Protein AF-A0A1I5H023-F1 (afdb_monomer_lite)

Secondary structure (DSSP, 8-state):
-HHHHHHHHHHTTT-S-EEEEEESB-TTT--B--HHHHHHHHHH-TTEEEEEE-TTTTTTSSGGG--HHHHT-SS--TTEEEEEESSSTT-SS-EEEEES-HHHHHHHHHH-HHHHHSPPPPHHHHHHHHHHHHHHTSTHHHHHHHHHHHHHHHHHHHHHHHT---S--SSSSEEEEEEESHHHHHHHHHHHHHTT---EEE-TTTS-GGGEEEEEE--TTS-HHHHHHHHHHHHHHHHHHHHHHT--HHHHHHHHTS----SSPPPPPP--SEEEEEES-GGGS-HHHHHHH--STTTSHHHHHHHHHHHTTS-TTSTT--EEEEEEEEETTS-EEEEEEEEEEEEETTTTS-HHHHHHHHHHHTT-TTTTEEEEEEEB-TT--S--EEE-TT-TTHHHHHHHHHHHHHHHHHHHT-SEEE---PPTT-TTHHHHHHTTPPP-PPPP---------SSHHHHHHHS-HHHHHHIIIIIGGGGGG------SS--HHHHHHHHHHHHHHHHH--SS--PPPP-

Structure (mmCIF, N/CA/C/O backbone):
data_AF-A0A1I5H023-F1
#
_entry.id   AF-A0A1I5H023-F1
#
loop_
_atom_site.group_PDB
_atom_site.id
_atom_site.type_symbol
_atom_site.label_atom_id
_atom_site.label_alt_id
_atom_site.label_comp_id
_atom_site.label_asym_id
_atom_site.label_entity_id
_atom_site.label_seq_id
_atom_site.pdbx_PDB_ins_code
_atom_site.Cartn_x
_atom_site.Cartn_y
_atom_site.Cartn_z
_atom_site.occupancy
_atom_site.B_iso_or_equiv
_atom_site.auth_seq_id
_atom_site.auth_comp_id
_atom_site.auth_asym_id
_atom_site.auth_atom_id
_atom_site.pdbx_PDB_model_num
ATOM 1 N N . MET A 1 1 ? -6.533 -5.841 -18.505 1.00 89.12 1 MET A N 1
ATOM 2 C CA . MET A 1 1 ? -6.678 -5.715 -19.976 1.00 89.12 1 MET A CA 1
ATOM 3 C C . MET A 1 1 ? -8.136 -5.592 -20.373 1.00 89.12 1 MET A C 1
ATOM 5 O O . MET A 1 1 ? -8.451 -4.660 -21.092 1.00 89.12 1 MET A O 1
ATOM 9 N N . ASP A 1 2 ? -9.021 -6.445 -19.861 1.00 91.00 2 ASP A N 1
ATOM 10 C CA . ASP A 1 2 ? -10.464 -6.368 -20.155 1.00 91.00 2 ASP A CA 1
ATOM 11 C C . ASP A 1 2 ? -11.072 -5.023 -19.736 1.00 91.00 2 ASP A C 1
ATOM 13 O O . ASP A 1 2 ? -11.805 -4.395 -20.494 1.00 91.00 2 ASP A O 1
ATOM 17 N N . GLU A 1 3 ? -10.673 -4.518 -18.567 1.00 92.81 3 GLU A N 1
ATOM 18 C CA . GLU A 1 3 ? -11.064 -3.187 -18.100 1.00 92.81 3 GLU A CA 1
ATOM 19 C C . GLU A 1 3 ? -10.596 -2.067 -19.050 1.00 92.81 3 GLU A C 1
ATOM 21 O O . GLU A 1 3 ? -11.386 -1.205 -19.431 1.00 92.81 3 GLU A O 1
ATOM 26 N N . LEU A 1 4 ? -9.340 -2.125 -19.518 1.00 93.50 4 LEU A N 1
ATOM 27 C CA . LEU A 1 4 ? -8.822 -1.197 -20.532 1.00 93.50 4 LEU A CA 1
ATOM 28 C C . LEU A 1 4 ? -9.671 -1.254 -21.808 1.00 93.50 4 LEU A C 1
ATOM 30 O O . LEU A 1 4 ? -10.018 -0.215 -22.361 1.00 93.50 4 LEU A O 1
ATOM 34 N N . GLU A 1 5 ? -10.037 -2.448 -22.270 1.00 94.44 5 GLU A N 1
ATOM 35 C CA . GLU A 1 5 ? -10.883 -2.590 -23.451 1.00 94.44 5 GLU A CA 1
ATOM 36 C C . GLU A 1 5 ? -12.282 -1.978 -23.252 1.00 94.44 5 GLU A C 1
ATOM 38 O O . GLU A 1 5 ? -12.799 -1.323 -24.160 1.00 94.44 5 GLU A O 1
ATOM 43 N N . ASN A 1 6 ? -12.883 -2.123 -22.070 1.00 93.38 6 ASN A N 1
ATOM 44 C CA . ASN A 1 6 ? -14.173 -1.502 -21.753 1.00 93.38 6 ASN A CA 1
ATOM 45 C C . ASN A 1 6 ? -14.100 0.033 -21.784 1.00 93.38 6 ASN A C 1
ATOM 47 O O . ASN A 1 6 ? -14.981 0.686 -22.358 1.00 93.38 6 ASN A O 1
ATOM 51 N N . TYR A 1 7 ? -13.017 0.617 -21.261 1.00 92.75 7 TYR A N 1
ATOM 52 C CA . TYR A 1 7 ? -12.767 2.050 -21.415 1.00 92.75 7 TYR A CA 1
ATOM 53 C C . TYR A 1 7 ? -12.608 2.434 -22.887 1.00 92.75 7 TYR A C 1
ATOM 55 O O . TYR A 1 7 ? -13.218 3.404 -23.336 1.00 92.75 7 TYR A O 1
ATOM 63 N N . LEU A 1 8 ? -11.864 1.655 -23.676 1.00 94.06 8 LEU A N 1
ATOM 64 C CA . LEU A 1 8 ? -11.684 1.932 -25.102 1.00 94.06 8 LEU A CA 1
ATOM 65 C C . LEU A 1 8 ? -13.008 1.906 -25.869 1.00 94.06 8 LEU A C 1
ATOM 67 O O . LEU A 1 8 ? -13.245 2.820 -26.652 1.00 94.06 8 LEU A O 1
ATOM 71 N N . LYS A 1 9 ? -13.908 0.951 -25.612 1.00 92.31 9 LYS A N 1
ATOM 72 C CA . LYS A 1 9 ? -15.249 0.922 -26.233 1.00 92.31 9 LYS A CA 1
ATOM 73 C C . LYS A 1 9 ? -16.030 2.215 -25.981 1.00 92.31 9 LYS A C 1
ATOM 75 O O . LYS A 1 9 ? -16.653 2.746 -26.898 1.00 92.31 9 LYS A O 1
ATOM 80 N N . THR A 1 10 ? -15.942 2.750 -24.766 1.00 90.50 10 THR A N 1
ATOM 81 C CA . THR A 1 10 ? -16.633 3.987 -24.369 1.00 90.50 10 THR A CA 1
ATOM 82 C C . THR A 1 10 ? -15.983 5.236 -24.973 1.00 90.50 10 THR A C 1
ATOM 84 O O . THR A 1 10 ? -16.669 6.145 -25.443 1.00 90.50 10 THR A O 1
ATOM 87 N N . LEU A 1 11 ? -14.650 5.292 -24.974 1.00 92.56 11 LEU A N 1
ATOM 88 C CA . LEU A 1 11 ? -13.882 6.474 -25.367 1.00 92.56 11 LEU A CA 1
ATOM 89 C C . LEU A 1 11 ? -13.675 6.580 -26.882 1.00 92.56 11 LEU A C 1
ATOM 91 O O . LEU A 1 11 ? -13.587 7.690 -27.408 1.00 92.56 11 LEU A O 1
ATOM 95 N N . ASN A 1 12 ? -13.634 5.452 -27.597 1.00 84.50 12 ASN A N 1
ATOM 96 C CA . ASN A 1 12 ? -13.301 5.400 -29.022 1.00 84.50 12 ASN A CA 1
ATOM 97 C C . ASN A 1 12 ? -14.291 6.178 -29.903 1.00 84.50 12 ASN A C 1
ATOM 99 O O . ASN A 1 12 ? -13.898 6.658 -30.958 1.00 84.50 12 ASN A O 1
ATOM 103 N N . ASN A 1 13 ? -15.539 6.366 -29.466 1.00 85.25 13 ASN A N 1
ATOM 104 C CA . ASN A 1 13 ? -16.523 7.174 -30.197 1.00 85.25 13 ASN A CA 1
ATOM 105 C C . ASN A 1 13 ? -16.530 8.654 -29.779 1.00 85.25 13 ASN A C 1
ATOM 107 O O . ASN A 1 13 ? -17.117 9.475 -30.476 1.00 85.25 13 ASN A O 1
ATOM 111 N N . ARG A 1 14 ? -15.874 9.006 -28.665 1.00 92.44 14 ARG A N 1
ATOM 112 C CA . ARG A 1 14 ? -15.902 10.355 -28.074 1.00 92.44 14 ARG A CA 1
ATOM 113 C C . ARG A 1 14 ? -14.650 11.176 -28.362 1.00 92.44 14 ARG A C 1
ATOM 115 O O . ARG A 1 14 ? -14.740 12.390 -28.480 1.00 92.44 14 ARG A O 1
ATOM 122 N N . TYR A 1 15 ? -13.496 10.524 -28.482 1.00 94.69 15 TYR A N 1
ATOM 123 C CA . TYR A 1 15 ? -12.205 11.196 -28.622 1.00 94.69 15 TYR A CA 1
ATOM 124 C C . TYR A 1 15 ? -11.472 10.735 -29.877 1.00 94.69 15 TYR A C 1
ATOM 126 O O . TYR A 1 15 ? -11.580 9.575 -30.271 1.00 94.69 15 TYR A O 1
ATOM 134 N N . GLU A 1 16 ? -10.713 11.637 -30.501 1.00 92.44 16 GLU A N 1
ATOM 135 C CA . GLU A 1 16 ? -9.898 11.337 -31.688 1.00 92.44 16 GLU A CA 1
ATOM 136 C C . GLU A 1 16 ? -8.642 10.524 -31.353 1.00 92.44 16 GLU A C 1
ATOM 138 O O . GLU A 1 16 ? -8.203 9.697 -32.153 1.00 92.44 16 GLU A O 1
ATOM 143 N N . LYS A 1 17 ? -8.074 10.746 -30.161 1.00 94.44 17 LYS A N 1
ATOM 144 C CA . LYS A 1 17 ? -6.904 10.035 -29.639 1.00 94.44 17 LYS A CA 1
ATOM 145 C C . LYS A 1 17 ? -7.148 9.640 -28.191 1.00 94.44 17 LYS A C 1
ATOM 147 O O . LYS A 1 17 ? -7.471 10.489 -27.366 1.00 94.44 17 LYS A O 1
ATOM 152 N N . VAL A 1 18 ? -6.949 8.365 -27.890 1.00 96.44 18 VAL A N 1
ATOM 153 C CA . VAL A 1 18 ? -6.987 7.815 -26.535 1.00 96.44 18 VAL A CA 1
ATOM 154 C C . VAL A 1 18 ? -5.584 7.334 -26.201 1.00 96.44 18 VAL A C 1
ATOM 156 O O . VAL A 1 18 ? -5.065 6.454 -26.884 1.00 96.44 18 VAL A O 1
ATOM 159 N N . TRP A 1 19 ? -4.960 7.929 -25.186 1.00 96.75 19 TRP A N 1
ATOM 160 C CA . TRP A 1 19 ? -3.620 7.554 -24.741 1.00 96.75 19 TRP A CA 1
ATOM 161 C C . TRP A 1 19 ? -3.695 6.543 -23.603 1.00 96.75 19 TRP A C 1
ATOM 163 O O . TRP A 1 19 ? -4.329 6.801 -22.584 1.00 96.75 19 TRP A O 1
ATOM 173 N N . TYR A 1 20 ? -3.009 5.418 -23.771 1.00 97.44 20 TYR A N 1
ATOM 174 C CA . TYR A 1 20 ? -2.728 4.473 -22.699 1.00 97.44 20 TYR A CA 1
ATOM 175 C C . TYR A 1 20 ? -1.260 4.601 -22.291 1.00 97.44 20 TYR A C 1
ATOM 177 O O . TYR A 1 20 ? -0.377 4.520 -23.145 1.00 97.44 20 TYR A O 1
ATOM 185 N N . MET A 1 21 ? -1.009 4.835 -21.004 1.00 97.56 21 MET A N 1
ATOM 186 C CA . MET A 1 21 ? 0.331 5.009 -20.440 1.00 97.56 21 MET A CA 1
ATOM 187 C C . MET A 1 21 ? 0.664 3.805 -19.563 1.00 97.56 21 MET A C 1
ATOM 189 O O . MET A 1 21 ? -0.147 3.432 -18.714 1.00 97.56 21 MET A O 1
ATOM 193 N N . ALA A 1 22 ? 1.832 3.201 -19.765 1.00 96.88 22 ALA A N 1
ATOM 194 C CA . ALA A 1 22 ? 2.272 2.057 -18.975 1.00 96.88 22 ALA A CA 1
ATOM 195 C C . ALA A 1 22 ? 3.799 1.953 -18.890 1.00 96.88 22 ALA A C 1
ATOM 197 O O . ALA A 1 22 ? 4.512 2.505 -19.727 1.00 96.88 22 ALA A O 1
ATOM 198 N N . ASP A 1 23 ? 4.286 1.181 -17.922 1.00 96.75 23 ASP A N 1
ATOM 199 C CA . ASP A 1 23 ? 5.681 0.747 -17.878 1.00 96.75 23 ASP A CA 1
ATOM 200 C C . ASP A 1 23 ? 5.835 -0.534 -18.703 1.00 96.75 23 ASP A C 1
ATOM 202 O O . ASP A 1 23 ? 4.963 -1.403 -18.690 1.00 96.75 23 ASP A O 1
ATOM 206 N N . GLY A 1 24 ? 6.955 -0.684 -19.406 1.00 95.50 24 GLY A N 1
ATOM 207 C CA . GLY A 1 24 ? 7.309 -1.929 -20.079 1.00 95.50 24 GLY A CA 1
ATOM 208 C C . GLY A 1 24 ? 7.691 -3.021 -19.086 1.00 95.50 24 GLY A C 1
ATOM 209 O O . GLY A 1 24 ? 7.222 -4.153 -19.203 1.00 95.50 24 GLY A O 1
ATOM 210 N N . ILE A 1 25 ? 8.486 -2.650 -18.081 1.00 95.44 25 ILE A N 1
ATOM 211 C CA . ILE A 1 25 ? 8.828 -3.477 -16.923 1.00 95.44 25 ILE A CA 1
ATOM 212 C C . ILE A 1 25 ? 8.486 -2.677 -15.670 1.00 95.44 25 ILE A C 1
ATOM 214 O O . ILE A 1 25 ? 9.121 -1.656 -15.386 1.00 95.44 25 ILE A O 1
ATOM 218 N N . TYR A 1 26 ? 7.515 -3.159 -14.901 1.00 94.38 26 TYR A N 1
ATOM 219 C CA . TYR A 1 26 ? 7.090 -2.506 -13.673 1.00 94.38 26 TYR A CA 1
ATOM 220 C C . TYR A 1 26 ? 8.170 -2.665 -12.606 1.00 94.38 26 TYR A C 1
ATOM 222 O O . TYR A 1 26 ? 8.536 -3.765 -12.184 1.00 94.38 26 TYR A O 1
ATOM 230 N N . SER A 1 27 ? 8.711 -1.528 -12.173 1.00 91.62 27 SER A N 1
ATOM 231 C CA . SER A 1 27 ? 9.958 -1.492 -11.408 1.00 91.62 27 SER A CA 1
ATOM 232 C C . SER A 1 27 ? 9.898 -2.216 -10.065 1.00 91.62 27 SER A C 1
ATOM 234 O O . SER A 1 27 ? 10.949 -2.645 -9.592 1.00 91.62 27 SER A O 1
ATOM 236 N N . MET A 1 28 ? 8.721 -2.328 -9.440 1.00 92.50 28 MET A N 1
ATOM 237 C CA . MET A 1 28 ? 8.569 -2.920 -8.110 1.00 92.50 28 MET A CA 1
ATOM 238 C C . MET A 1 28 ? 8.566 -4.444 -8.166 1.00 92.50 28 MET A C 1
ATOM 240 O O . MET A 1 28 ? 9.461 -5.052 -7.588 1.00 92.50 28 MET A O 1
ATOM 244 N N . TYR A 1 29 ? 7.607 -5.059 -8.863 1.00 92.19 29 TYR A N 1
ATOM 245 C CA . TYR A 1 29 ? 7.456 -6.518 -8.868 1.00 92.19 29 TYR A CA 1
ATOM 246 C C . TYR A 1 29 ? 8.234 -7.222 -9.980 1.00 92.19 29 TYR A C 1
ATOM 248 O O . TYR A 1 29 ? 8.377 -8.442 -9.913 1.00 92.19 29 TYR A O 1
ATOM 256 N N . GLY A 1 30 ? 8.764 -6.483 -10.960 1.00 92.12 30 GLY A N 1
ATOM 257 C CA . GLY A 1 30 ? 9.476 -7.075 -12.094 1.00 92.12 30 GLY A CA 1
ATOM 258 C C . GLY A 1 30 ? 8.547 -7.843 -13.037 1.00 92.12 30 GLY A C 1
ATOM 259 O O . GLY A 1 30 ? 8.969 -8.796 -13.690 1.00 92.12 30 GLY A O 1
ATOM 260 N N . ASP A 1 31 ? 7.263 -7.495 -13.067 1.00 92.75 31 ASP A N 1
ATOM 261 C CA . ASP A 1 31 ? 6.308 -7.967 -14.059 1.00 92.75 31 ASP A CA 1
ATOM 262 C C . ASP A 1 31 ? 6.340 -7.090 -15.316 1.00 92.75 31 ASP A C 1
ATOM 264 O O . ASP A 1 31 ? 6.754 -5.927 -15.300 1.00 92.75 31 ASP A O 1
ATOM 268 N N . CYS A 1 32 ? 5.948 -7.685 -16.438 1.00 94.62 32 CYS A N 1
ATOM 269 C CA . CYS A 1 32 ? 6.069 -7.075 -17.755 1.00 94.62 32 CYS A CA 1
ATOM 270 C C . CYS A 1 32 ? 4.707 -6.643 -18.298 1.00 94.62 32 CYS A C 1
ATOM 272 O O . CYS A 1 32 ? 3.693 -7.313 -18.078 1.00 94.62 32 CYS A O 1
ATOM 274 N N . LEU A 1 33 ? 4.703 -5.592 -19.117 1.00 95.19 33 LEU A N 1
ATOM 275 C CA . LEU A 1 33 ? 3.549 -5.235 -19.935 1.00 95.19 33 LEU A CA 1
ATOM 276 C C . LEU A 1 33 ? 3.143 -6.426 -20.829 1.00 95.19 33 LEU A C 1
ATOM 278 O O . LEU A 1 33 ? 4.007 -6.995 -21.504 1.00 95.19 33 LEU A O 1
ATOM 282 N N . PRO A 1 34 ? 1.849 -6.795 -20.918 1.00 95.19 34 PRO A N 1
ATOM 283 C CA . PRO A 1 34 ? 1.380 -7.835 -21.832 1.00 95.19 34 PRO A CA 1
ATOM 284 C C . PRO A 1 34 ? 1.356 -7.314 -23.278 1.00 95.19 34 PRO A C 1
ATOM 286 O O . PRO A 1 34 ? 0.301 -7.015 -23.841 1.00 95.19 34 PRO A O 1
ATOM 289 N N . VAL A 1 35 ? 2.542 -7.197 -23.876 1.00 95.94 35 VAL A N 1
ATOM 290 C CA . VAL A 1 35 ? 2.788 -6.549 -25.170 1.00 95.94 35 VAL A CA 1
ATOM 291 C C . VAL A 1 35 ? 1.897 -7.089 -26.292 1.00 95.94 35 VAL A C 1
ATOM 293 O O . VAL A 1 35 ? 1.320 -6.301 -27.038 1.00 95.94 35 VAL A O 1
ATOM 296 N N . GLU A 1 36 ? 1.713 -8.406 -26.391 1.00 96.25 36 GLU A N 1
ATOM 297 C CA . GLU A 1 36 ? 0.887 -8.994 -27.456 1.00 96.25 36 GLU A CA 1
ATOM 298 C C . GLU A 1 36 ? -0.584 -8.557 -27.367 1.00 96.25 36 GLU A C 1
ATOM 300 O O . GLU A 1 36 ? -1.200 -8.231 -28.382 1.00 96.25 36 GLU A O 1
ATOM 305 N N . LYS A 1 37 ? -1.127 -8.419 -26.150 1.00 96.94 37 LYS A N 1
ATOM 306 C CA . LYS A 1 37 ? -2.483 -7.883 -25.947 1.00 96.94 37 LYS A CA 1
ATOM 307 C C . LYS A 1 37 ? -2.564 -6.403 -26.325 1.00 96.94 37 LYS A C 1
ATOM 309 O O . LYS A 1 37 ? -3.572 -5.953 -26.862 1.00 96.94 37 LYS A O 1
ATOM 314 N N . ILE A 1 38 ? -1.501 -5.637 -26.076 1.00 97.12 38 ILE A N 1
ATOM 315 C CA . ILE A 1 38 ? -1.426 -4.230 -26.491 1.00 97.12 38 ILE A CA 1
ATOM 316 C C . ILE A 1 38 ? -1.400 -4.113 -28.015 1.00 97.12 38 ILE A C 1
ATOM 318 O O . ILE A 1 38 ? -2.143 -3.304 -28.567 1.00 97.12 38 ILE A O 1
ATOM 322 N N . LYS A 1 39 ? -0.617 -4.945 -28.711 1.00 97.00 39 LYS A N 1
ATOM 323 C CA . LYS A 1 39 ? -0.612 -4.992 -30.182 1.00 97.00 39 LYS A CA 1
ATOM 324 C C . LYS A 1 39 ? -1.999 -5.295 -30.742 1.00 97.00 39 LYS A C 1
ATOM 326 O O . LYS A 1 39 ? -2.449 -4.605 -31.656 1.00 97.00 39 LYS A O 1
ATOM 331 N N . GLU A 1 40 ? -2.690 -6.278 -30.170 1.00 97.00 40 GLU A N 1
ATOM 332 C CA . GLU A 1 40 ? -4.056 -6.634 -30.555 1.00 97.00 40 GLU A CA 1
ATOM 333 C C . GLU A 1 40 ? -5.018 -5.446 -30.386 1.00 97.00 40 GLU A C 1
ATOM 335 O O . GLU A 1 40 ? -5.758 -5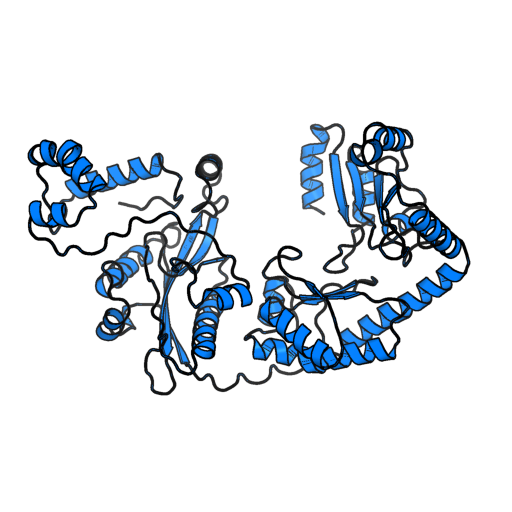.100 -31.312 1.00 97.00 40 GLU A O 1
ATOM 340 N N . LEU A 1 41 ? -4.966 -4.756 -29.242 1.00 96.75 41 LEU A N 1
ATOM 341 C CA . LEU A 1 41 ? -5.782 -3.568 -28.994 1.00 96.75 41 LEU A CA 1
ATOM 342 C C . LEU A 1 41 ? -5.434 -2.416 -29.942 1.00 96.75 41 LEU A C 1
ATOM 344 O O . LEU A 1 41 ? -6.339 -1.797 -30.494 1.00 96.75 41 LEU A O 1
ATOM 348 N N . MET A 1 42 ? -4.153 -2.143 -30.198 1.00 96.31 42 MET A N 1
ATOM 349 C CA . MET A 1 42 ? -3.724 -1.110 -31.153 1.00 96.31 42 MET A CA 1
ATOM 350 C C . MET A 1 42 ? -4.148 -1.428 -32.592 1.00 96.31 42 MET A C 1
ATOM 352 O O . MET A 1 42 ? -4.340 -0.513 -33.404 1.00 96.31 42 MET A O 1
ATOM 356 N N . HIS A 1 43 ? -4.276 -2.715 -32.928 1.00 95.62 43 HIS A N 1
ATOM 357 C CA . HIS A 1 43 ? -4.804 -3.160 -34.209 1.00 95.62 43 HIS A CA 1
ATOM 358 C C . HIS A 1 43 ? -6.316 -2.914 -34.303 1.00 95.62 43 HIS A C 1
ATOM 360 O O . HIS A 1 43 ? -6.765 -2.345 -35.303 1.00 95.62 43 HIS A O 1
ATOM 366 N N . ARG A 1 44 ? -7.082 -3.296 -33.270 1.00 95.62 44 ARG A N 1
ATOM 367 C CA . ARG A 1 44 ? -8.549 -3.159 -33.217 1.00 95.62 44 ARG A CA 1
ATOM 368 C C . ARG A 1 44 ? -9.011 -1.705 -33.081 1.00 95.62 44 ARG A C 1
ATOM 370 O O . ARG A 1 44 ? -9.909 -1.273 -33.799 1.00 95.62 44 ARG A O 1
ATOM 377 N N . TYR A 1 45 ? -8.369 -0.929 -32.215 1.00 96.00 45 TYR A N 1
ATOM 378 C CA . TYR A 1 45 ? -8.752 0.440 -31.874 1.00 96.00 45 TYR A CA 1
ATOM 379 C C . TYR A 1 45 ? -7.770 1.437 -32.499 1.00 96.00 45 TYR A C 1
ATOM 381 O O . TYR A 1 45 ? -6.740 1.775 -31.923 1.00 96.00 45 TYR A O 1
ATOM 389 N N . LYS A 1 46 ? -8.080 1.949 -33.699 1.00 94.62 46 LYS A N 1
ATOM 390 C CA . LYS A 1 46 ? -7.172 2.851 -34.444 1.00 94.62 46 LYS A CA 1
ATOM 391 C C . LYS A 1 46 ? -6.903 4.189 -33.745 1.00 94.62 46 LYS A C 1
ATOM 393 O O . LYS A 1 46 ? -5.899 4.830 -34.047 1.00 94.62 46 LYS A O 1
ATOM 398 N N . ARG A 1 47 ? -7.779 4.592 -32.819 1.00 95.25 47 ARG A N 1
ATOM 399 C CA . ARG A 1 47 ? -7.630 5.798 -31.991 1.00 95.25 47 ARG A CA 1
ATOM 400 C C . ARG A 1 47 ? -6.784 5.569 -30.735 1.00 95.25 47 ARG A C 1
ATOM 402 O O . ARG A 1 47 ? -6.533 6.528 -30.012 1.00 95.25 47 ARG A O 1
ATOM 409 N N . LEU A 1 48 ? -6.345 4.334 -30.471 1.00 97.00 48 LEU A N 1
ATOM 410 C CA . LEU A 1 48 ? -5.446 4.016 -29.365 1.00 97.00 48 LEU A CA 1
ATOM 411 C C . LEU A 1 48 ? -4.007 4.413 -29.715 1.00 97.00 48 LEU A C 1
ATOM 413 O O . LEU A 1 48 ? -3.419 3.910 -30.678 1.00 97.00 48 LEU A O 1
ATOM 417 N N . PHE A 1 49 ? -3.455 5.290 -28.885 1.00 97.44 49 PHE A N 1
ATOM 418 C CA . PHE A 1 49 ? -2.049 5.654 -28.820 1.00 97.44 49 PHE A CA 1
ATOM 419 C C . PHE A 1 49 ? -1.463 5.100 -27.527 1.00 97.44 49 PHE A C 1
ATOM 421 O O . PHE A 1 49 ? -2.136 5.071 -26.496 1.00 97.44 49 PHE A O 1
ATOM 428 N N . VAL A 1 50 ? -0.212 4.657 -27.574 1.00 97.88 50 VAL A N 1
ATOM 429 C CA . VAL A 1 50 ? 0.443 4.044 -26.418 1.00 97.88 50 VAL A CA 1
ATOM 430 C C . VAL A 1 50 ? 1.704 4.818 -26.075 1.00 97.88 50 VAL A C 1
ATOM 432 O O . VAL A 1 50 ? 2.551 5.061 -26.929 1.00 97.88 50 VAL A O 1
ATOM 435 N N . TYR A 1 51 ? 1.825 5.198 -24.814 1.00 98.12 51 TYR A N 1
ATOM 436 C CA . TYR A 1 51 ? 3.059 5.680 -24.219 1.00 98.12 51 TYR A CA 1
ATOM 437 C C . TYR A 1 51 ? 3.617 4.558 -23.348 1.00 98.12 51 TYR A C 1
ATOM 439 O O . TYR A 1 51 ? 2.913 4.077 -22.458 1.00 98.12 51 TYR A O 1
ATOM 447 N N . VAL A 1 52 ? 4.853 4.134 -23.603 1.00 98.06 52 VAL A N 1
ATOM 448 C CA . VAL A 1 52 ? 5.510 3.106 -22.795 1.00 98.06 52 VAL A CA 1
ATOM 449 C C . VAL A 1 52 ? 6.821 3.619 -22.229 1.00 98.06 52 VAL A C 1
ATOM 451 O O . VAL A 1 52 ? 7.691 4.058 -22.980 1.00 98.06 52 VAL A O 1
ATOM 454 N N . ASP A 1 53 ? 6.972 3.527 -20.913 1.00 97.69 53 ASP A N 1
ATOM 455 C CA . ASP A 1 53 ? 8.242 3.725 -20.225 1.00 97.69 53 ASP A CA 1
ATOM 456 C C . ASP A 1 53 ? 9.002 2.386 -20.146 1.00 97.69 53 ASP A C 1
ATOM 458 O O . ASP A 1 53 ? 8.640 1.487 -19.391 1.00 97.69 53 ASP A O 1
ATOM 462 N N . ASP A 1 54 ? 10.069 2.232 -20.930 1.00 95.94 54 ASP A N 1
ATOM 463 C CA . ASP A 1 54 ? 10.918 1.034 -20.944 1.00 95.94 54 ASP A CA 1
ATOM 464 C C . ASP A 1 54 ? 12.272 1.263 -20.254 1.00 95.94 54 ASP A C 1
ATOM 466 O O . ASP A 1 54 ? 13.294 0.674 -20.616 1.00 95.94 54 ASP A O 1
ATOM 470 N N . VAL A 1 55 ? 12.318 2.126 -19.233 1.00 95.75 55 VAL A N 1
ATOM 471 C CA . VAL A 1 55 ? 13.532 2.394 -18.438 1.00 95.75 55 VAL A CA 1
ATOM 472 C C . VAL A 1 55 ? 14.153 1.141 -17.821 1.00 95.75 55 VAL A C 1
ATOM 474 O O . VAL A 1 55 ? 15.360 1.107 -17.583 1.00 95.75 55 VAL A O 1
ATOM 477 N N . HIS A 1 56 ? 13.342 0.130 -17.511 1.00 95.62 56 HIS A N 1
ATOM 478 C CA . HIS A 1 56 ? 13.788 -1.119 -16.894 1.00 95.62 56 HIS A CA 1
ATOM 479 C C . HIS A 1 56 ? 13.969 -2.265 -17.894 1.00 95.62 56 HIS A C 1
ATOM 481 O O . HIS A 1 56 ? 14.477 -3.305 -17.487 1.00 95.62 56 HIS A O 1
ATOM 487 N N . GLY A 1 57 ? 13.615 -2.096 -19.172 1.00 94.94 57 GLY A N 1
ATOM 488 C CA . GLY A 1 57 ? 13.831 -3.105 -20.216 1.00 94.94 57 GLY A CA 1
ATOM 489 C C . GLY A 1 57 ? 15.151 -2.962 -20.979 1.00 94.94 57 GLY A C 1
ATOM 490 O O . GLY A 1 57 ? 15.590 -3.919 -21.616 1.00 94.94 57 GLY A O 1
ATOM 491 N N . MET A 1 58 ? 15.788 -1.787 -20.932 1.00 94.56 58 MET A N 1
ATOM 492 C CA . MET A 1 58 ? 16.986 -1.473 -21.726 1.00 94.56 58 MET A CA 1
ATOM 493 C C . MET A 1 58 ? 18.203 -2.341 -21.409 1.00 94.56 58 MET A C 1
ATOM 495 O O . MET A 1 58 ? 18.409 -2.795 -20.285 1.00 94.56 58 MET A O 1
ATOM 499 N N . SER A 1 59 ? 19.071 -2.484 -22.412 1.00 95.62 59 SER A N 1
ATOM 500 C CA . SER A 1 59 ? 20.392 -3.127 -22.379 1.00 95.62 59 SER A CA 1
ATOM 501 C C . SER A 1 59 ? 20.387 -4.641 -22.183 1.00 95.62 59 SER A C 1
ATOM 503 O O . SER A 1 59 ? 21.153 -5.337 -22.842 1.00 95.62 59 SER A O 1
ATOM 505 N N . TRP A 1 60 ? 19.538 -5.184 -21.311 1.00 95.44 60 TRP A N 1
ATOM 506 C CA . TRP A 1 60 ? 19.525 -6.617 -21.005 1.00 95.44 60 TRP A CA 1
ATOM 507 C C . TRP A 1 60 ? 18.660 -7.443 -21.965 1.00 95.44 60 TRP A C 1
ATOM 509 O O . TRP A 1 60 ? 18.897 -8.640 -22.105 1.00 95.44 60 TRP A O 1
ATOM 519 N N . LYS A 1 61 ? 17.705 -6.811 -22.661 1.00 95.12 61 LYS A N 1
ATOM 520 C CA . LYS A 1 61 ? 16.821 -7.461 -23.639 1.00 95.12 61 LYS A CA 1
ATOM 521 C C . LYS A 1 61 ? 16.872 -6.769 -25.002 1.00 95.12 61 LYS A C 1
ATOM 523 O O . LYS A 1 61 ? 17.139 -5.569 -25.104 1.00 95.12 61 LYS A O 1
ATOM 528 N N . GLY A 1 62 ? 16.569 -7.539 -26.045 1.00 95.31 62 GLY A N 1
ATOM 529 C CA . GLY A 1 62 ? 16.533 -7.081 -27.433 1.00 95.31 62 GLY A CA 1
ATOM 530 C C . GLY A 1 62 ? 17.908 -7.047 -28.099 1.00 95.31 62 GLY A C 1
ATOM 531 O O . GLY A 1 62 ? 18.944 -6.985 -27.432 1.00 95.31 62 GLY A O 1
ATOM 532 N N . VAL A 1 63 ? 17.901 -7.084 -29.433 1.00 95.44 63 VAL A N 1
ATOM 533 C CA . VAL A 1 63 ? 19.109 -6.926 -30.258 1.00 95.44 63 VAL A CA 1
ATOM 534 C C . VAL A 1 63 ? 19.783 -5.609 -29.884 1.00 95.44 63 VAL A C 1
ATOM 536 O O . VAL A 1 63 ? 19.101 -4.599 -29.744 1.00 95.44 63 VAL A O 1
ATOM 539 N N . ASN A 1 64 ? 21.102 -5.618 -29.678 1.00 96.38 64 ASN A N 1
ATOM 540 C CA . ASN A 1 64 ? 21.871 -4.450 -29.227 1.00 96.38 64 ASN A CA 1
ATOM 541 C C . ASN A 1 64 ? 21.371 -3.835 -27.904 1.00 96.38 64 ASN A C 1
ATOM 543 O O . ASN A 1 64 ? 21.630 -2.669 -27.619 1.00 96.38 64 ASN A O 1
ATOM 547 N N . GLY A 1 65 ? 20.617 -4.585 -27.095 1.00 95.69 65 GLY A N 1
ATOM 548 C CA . GLY A 1 65 ? 20.057 -4.076 -25.847 1.00 95.69 65 GLY A CA 1
ATOM 549 C C . GLY A 1 65 ? 18.997 -2.988 -26.034 1.00 95.69 65 GLY A C 1
ATOM 550 O O . GLY A 1 65 ? 18.884 -2.098 -25.194 1.00 95.69 65 GLY A O 1
ATOM 551 N N . THR A 1 66 ? 18.229 -3.027 -27.126 1.00 94.75 66 THR A N 1
ATOM 552 C CA . THR A 1 66 ? 17.234 -1.991 -27.464 1.00 94.75 66 THR A CA 1
ATOM 553 C C . THR A 1 66 ? 16.036 -1.895 -26.521 1.00 94.75 66 THR A C 1
ATOM 555 O O . THR A 1 66 ? 15.219 -0.997 -26.702 1.00 94.75 66 THR A O 1
ATOM 558 N N . GLY A 1 67 ? 15.882 -2.816 -25.569 1.00 95.56 67 GLY A N 1
ATOM 559 C CA . GLY A 1 67 ? 14.782 -2.785 -24.608 1.00 95.56 67 GLY A CA 1
ATOM 560 C C . GLY A 1 67 ? 13.809 -3.949 -24.736 1.00 95.56 67 GLY A C 1
ATOM 561 O O . GLY A 1 67 ? 13.710 -4.592 -25.788 1.00 95.56 67 GLY A O 1
ATOM 562 N N . PHE A 1 68 ? 13.065 -4.201 -23.657 1.00 96.06 68 PHE A N 1
ATOM 563 C CA . PHE A 1 68 ? 12.010 -5.209 -23.614 1.00 96.06 68 PHE A CA 1
ATOM 564 C C . PHE A 1 68 ? 10.911 -4.855 -24.612 1.00 96.06 68 PHE A C 1
ATOM 566 O O . PHE A 1 68 ? 10.539 -5.694 -25.431 1.00 96.06 68 PHE A O 1
ATOM 573 N N . ILE A 1 69 ? 10.462 -3.601 -24.632 1.00 96.56 69 ILE A N 1
ATOM 574 C CA . ILE A 1 69 ? 9.405 -3.154 -25.537 1.00 96.56 69 ILE A CA 1
ATOM 575 C C . ILE A 1 69 ? 9.872 -3.273 -26.978 1.00 96.56 69 ILE A C 1
ATOM 577 O O . ILE A 1 69 ? 9.283 -4.045 -27.725 1.00 96.56 69 ILE A O 1
ATOM 581 N N . LYS A 1 70 ? 10.989 -2.643 -27.368 1.00 95.81 70 LYS A N 1
ATOM 582 C CA . LYS A 1 70 ? 11.475 -2.722 -28.758 1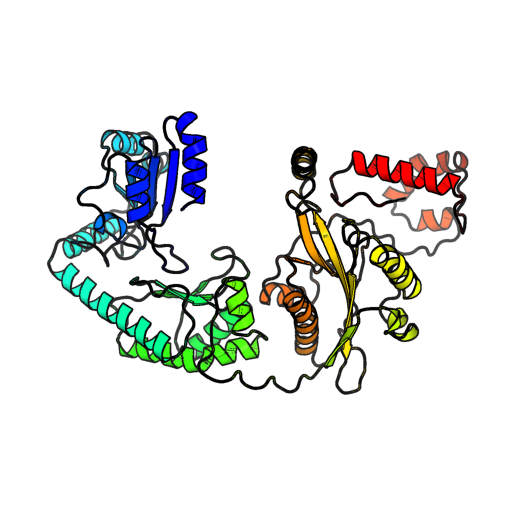.00 95.81 70 LYS A CA 1
ATOM 583 C C . LYS A 1 70 ? 11.739 -4.159 -29.224 1.00 95.81 70 LYS A C 1
ATOM 585 O O . LYS A 1 70 ? 11.590 -4.420 -30.413 1.00 95.81 70 LYS A O 1
ATOM 590 N N . SER A 1 71 ? 12.082 -5.093 -28.330 1.00 95.88 71 SER A N 1
ATOM 591 C CA . SER A 1 71 ? 12.296 -6.501 -28.703 1.00 95.88 71 SER A CA 1
ATOM 592 C C . SER A 1 71 ? 11.047 -7.218 -29.232 1.00 95.88 71 SER A C 1
ATOM 594 O O . SER A 1 71 ? 11.181 -8.234 -29.904 1.00 95.88 71 SER A O 1
ATOM 596 N N . HIS A 1 72 ? 9.851 -6.679 -28.983 1.00 95.88 72 HIS A N 1
ATOM 597 C CA . HIS A 1 72 ? 8.595 -7.243 -29.474 1.00 95.88 72 HIS A CA 1
ATOM 598 C C . HIS A 1 72 ? 8.133 -6.629 -30.803 1.00 95.88 72 HIS A C 1
ATOM 600 O O . HIS A 1 72 ? 7.153 -7.107 -31.367 1.00 95.88 72 HIS A O 1
ATOM 606 N N . TRP A 1 73 ? 8.779 -5.582 -31.318 1.00 94.31 73 TRP A N 1
ATOM 607 C CA . TRP A 1 73 ? 8.392 -4.960 -32.587 1.00 94.31 73 TRP A CA 1
ATOM 608 C C . TRP A 1 73 ? 9.583 -4.836 -33.529 1.00 94.31 73 TRP A C 1
ATOM 610 O O . TRP A 1 73 ? 10.658 -4.395 -33.123 1.00 94.31 73 TRP A O 1
ATOM 620 N N . ASP A 1 74 ? 9.368 -5.091 -34.818 1.00 92.19 74 ASP A N 1
ATOM 621 C CA . ASP A 1 74 ? 10.385 -4.842 -35.845 1.00 92.19 74 ASP A CA 1
ATOM 622 C C . ASP A 1 74 ? 10.730 -3.346 -35.926 1.00 92.19 74 ASP A C 1
ATOM 624 O O . ASP A 1 74 ? 11.903 -2.962 -35.889 1.00 92.19 74 ASP A O 1
ATOM 628 N N . SER A 1 75 ? 9.709 -2.484 -35.887 1.00 93.06 75 SER A N 1
ATOM 629 C CA . SER A 1 75 ? 9.818 -1.023 -35.813 1.00 93.06 75 SER A CA 1
ATOM 630 C C . SER A 1 75 ? 8.844 -0.435 -34.786 1.00 93.06 75 SER A C 1
ATOM 632 O O . SER A 1 75 ? 7.800 -1.018 -34.494 1.00 93.06 75 SER A O 1
ATOM 634 N N . ILE A 1 76 ? 9.182 0.724 -34.209 1.00 94.88 76 ILE A N 1
ATOM 635 C CA . ILE A 1 76 ? 8.274 1.421 -33.286 1.00 94.88 76 ILE A CA 1
ATOM 636 C C . ILE A 1 76 ? 7.069 1.948 -34.085 1.00 94.88 76 ILE A C 1
ATOM 638 O O . ILE A 1 76 ? 7.285 2.673 -35.054 1.00 94.88 76 ILE A O 1
ATOM 642 N N . PRO A 1 77 ? 5.819 1.621 -33.705 1.00 95.81 77 PRO A N 1
ATOM 643 C CA . PRO A 1 77 ? 4.637 2.122 -34.404 1.00 95.81 77 PRO A CA 1
ATOM 644 C C . PRO A 1 77 ? 4.496 3.649 -34.329 1.00 95.81 77 PRO A C 1
ATOM 646 O O . PRO A 1 77 ? 4.795 4.253 -33.300 1.00 95.81 77 PRO A O 1
ATOM 649 N N . ASP A 1 78 ? 3.901 4.265 -35.352 1.00 96.31 78 ASP A N 1
ATOM 650 C CA . ASP A 1 78 ? 3.603 5.712 -35.371 1.00 96.31 78 ASP A CA 1
ATOM 651 C C . ASP A 1 78 ? 2.700 6.151 -34.210 1.00 96.31 78 ASP A C 1
ATOM 653 O O . ASP A 1 78 ? 2.802 7.259 -33.692 1.00 96.31 78 ASP A O 1
ATOM 657 N N . ARG A 1 79 ? 1.814 5.254 -33.758 1.00 96.62 79 ARG A N 1
ATOM 658 C CA . ARG A 1 79 ? 0.924 5.481 -32.607 1.00 96.62 79 ARG A CA 1
ATOM 659 C C . ARG A 1 79 ? 1.562 5.108 -31.264 1.00 96.62 79 ARG A C 1
ATOM 661 O O . ARG A 1 79 ? 0.837 4.878 -30.296 1.00 96.62 79 ARG A O 1
ATOM 668 N N . MET A 1 80 ? 2.888 5.007 -31.200 1.00 97.31 80 MET A N 1
ATOM 669 C CA . MET A 1 80 ? 3.627 4.690 -29.981 1.00 97.31 80 MET A CA 1
ATOM 670 C C . MET A 1 80 ? 4.677 5.756 -29.668 1.00 97.31 80 MET A C 1
ATOM 672 O O . MET A 1 80 ? 5.417 6.205 -30.543 1.00 97.31 80 MET A O 1
ATOM 676 N N . VAL A 1 81 ? 4.765 6.113 -28.390 1.00 97.56 81 VAL A N 1
ATOM 677 C CA . VAL A 1 81 ? 5.885 6.849 -27.804 1.00 97.56 81 VAL A CA 1
ATOM 678 C C . VAL A 1 81 ? 6.569 5.918 -26.816 1.00 97.56 81 VAL A C 1
ATOM 680 O O . VAL A 1 81 ? 5.938 5.429 -25.885 1.00 97.56 81 VAL A O 1
ATOM 683 N N . LEU A 1 82 ? 7.850 5.660 -27.035 1.00 97.44 82 LEU A N 1
ATOM 684 C CA . LEU A 1 82 ? 8.704 4.882 -26.152 1.00 97.44 82 LEU A CA 1
ATOM 685 C C . LEU A 1 82 ? 9.651 5.834 -25.428 1.00 97.44 82 LEU A C 1
ATOM 687 O O . LEU A 1 82 ? 10.362 6.605 -26.073 1.00 97.44 82 LEU A O 1
ATOM 691 N N . VAL A 1 83 ? 9.683 5.769 -24.105 1.00 96.56 83 VAL A N 1
ATOM 692 C CA . VAL A 1 83 ? 10.593 6.556 -23.272 1.00 96.56 83 VAL A CA 1
ATOM 693 C C . VAL A 1 83 ? 11.539 5.624 -22.543 1.00 96.56 83 VAL A C 1
ATOM 695 O O . VAL A 1 83 ? 11.157 4.533 -22.130 1.00 96.56 83 VAL A O 1
ATOM 698 N N . SER A 1 84 ? 12.792 6.039 -22.402 1.00 95.62 84 SER A N 1
ATOM 699 C CA . SER A 1 84 ? 13.742 5.325 -21.563 1.00 95.62 84 SER A CA 1
ATOM 700 C C . SER A 1 84 ? 14.817 6.247 -20.994 1.00 95.62 84 SER A C 1
ATOM 702 O O . SER A 1 84 ? 14.863 7.443 -21.285 1.00 95.62 84 SER A O 1
ATOM 704 N N . THR A 1 85 ? 15.688 5.688 -20.156 1.00 95.19 85 THR A N 1
ATOM 705 C CA . THR A 1 85 ? 16.724 6.417 -19.424 1.00 95.19 85 THR A CA 1
ATOM 706 C C . THR A 1 85 ? 18.128 5.963 -19.802 1.00 95.19 85 THR A C 1
ATOM 708 O O . THR A 1 85 ? 18.380 4.787 -20.059 1.00 95.19 85 THR A O 1
ATOM 711 N N . LEU A 1 86 ? 19.067 6.903 -19.749 1.00 95.31 86 LEU A N 1
ATOM 712 C CA . LEU A 1 86 ? 20.503 6.653 -19.813 1.00 95.31 86 LEU A CA 1
ATOM 713 C C . LEU A 1 86 ? 21.107 6.425 -18.412 1.00 95.31 86 LEU A C 1
ATOM 715 O O . LEU A 1 86 ? 22.259 6.013 -18.297 1.00 95.31 86 LEU A O 1
ATOM 719 N N . SER A 1 87 ? 20.336 6.656 -17.343 1.00 93.69 87 SER A N 1
ATOM 720 C CA . SER A 1 87 ? 20.813 6.626 -15.952 1.00 93.69 87 SER A CA 1
ATOM 721 C C . SER A 1 87 ? 20.797 5.268 -15.254 1.00 93.69 87 SER A C 1
ATOM 723 O O . SER A 1 87 ? 21.209 5.167 -14.101 1.00 93.69 87 SER A O 1
ATOM 725 N N . LYS A 1 88 ? 20.322 4.215 -15.928 1.00 94.25 88 LYS A N 1
ATOM 726 C CA . LYS A 1 88 ? 20.283 2.848 -15.384 1.00 94.25 88 LYS A CA 1
ATOM 727 C C . LYS A 1 88 ? 21.382 1.995 -16.007 1.00 94.25 88 LYS A C 1
ATOM 729 O O . LYS A 1 88 ? 22.558 2.189 -15.726 1.00 94.25 88 LYS A O 1
ATOM 734 N N . THR A 1 89 ? 21.015 1.065 -16.879 1.00 92.38 89 THR A N 1
ATOM 735 C CA . THR A 1 89 ? 21.943 0.106 -17.490 1.00 92.38 89 THR A CA 1
ATOM 736 C C . THR A 1 89 ? 22.968 0.755 -18.420 1.00 92.38 89 THR A C 1
ATOM 738 O O . THR A 1 89 ? 24.045 0.198 -18.613 1.00 92.38 89 THR A O 1
ATOM 741 N N . PHE A 1 90 ? 22.675 1.947 -18.948 1.00 94.12 90 PHE A N 1
ATOM 742 C CA . PHE A 1 90 ? 23.629 2.749 -19.717 1.00 94.12 90 PHE A CA 1
ATOM 743 C C . PHE A 1 90 ? 24.758 3.341 -18.860 1.00 94.12 90 PHE A C 1
ATOM 745 O O . PHE A 1 90 ? 25.814 3.641 -19.413 1.00 94.12 90 PHE A O 1
ATOM 752 N N . GLY A 1 91 ? 24.563 3.489 -17.542 1.00 92.12 91 GLY A N 1
ATOM 753 C CA . GLY A 1 91 ? 25.574 4.013 -16.619 1.00 92.12 91 GLY A CA 1
ATOM 754 C C . GLY A 1 91 ? 25.933 5.491 -16.826 1.00 92.12 91 GLY A C 1
ATOM 755 O O . GLY A 1 91 ? 27.029 5.900 -16.456 1.00 92.12 91 GLY A O 1
ATOM 756 N N . ALA A 1 92 ? 25.048 6.278 -17.443 1.00 94.88 92 ALA A N 1
ATOM 757 C CA . ALA A 1 92 ? 25.253 7.695 -17.744 1.00 94.88 92 ALA A CA 1
ATOM 758 C C . ALA A 1 92 ? 24.168 8.565 -17.074 1.00 94.88 92 ALA A C 1
ATOM 760 O O . ALA A 1 92 ? 23.654 8.218 -16.016 1.00 94.88 92 ALA A O 1
ATOM 761 N N . SER A 1 93 ? 23.823 9.717 -17.651 1.00 93.06 93 SER A N 1
ATOM 762 C CA . SER A 1 93 ? 22.707 10.556 -17.194 1.00 93.06 93 SER A CA 1
ATOM 763 C C . SER A 1 93 ? 21.891 11.044 -18.387 1.00 93.06 93 SER A C 1
ATOM 765 O O . SER A 1 93 ? 22.415 11.170 -19.494 1.00 93.06 93 SER A O 1
ATOM 767 N N . GLY A 1 94 ? 20.606 11.305 -18.158 1.00 92.38 94 GLY A N 1
ATOM 768 C CA . GLY A 1 94 ? 19.650 11.732 -19.175 1.00 92.38 94 GLY A CA 1
ATOM 769 C C . GLY A 1 94 ? 18.625 10.663 -19.539 1.00 92.38 94 GLY A C 1
ATOM 770 O O . GLY A 1 94 ? 18.605 9.567 -18.982 1.00 92.38 94 GLY A O 1
ATOM 771 N N . ALA A 1 95 ? 17.758 11.007 -20.484 1.00 93.19 95 ALA A N 1
ATOM 772 C CA . ALA A 1 95 ? 16.679 10.170 -20.987 1.00 93.19 95 ALA A CA 1
ATOM 773 C C . ALA A 1 95 ? 16.498 10.410 -22.486 1.00 93.19 95 ALA A C 1
ATOM 775 O O . ALA A 1 95 ? 16.972 11.413 -23.024 1.00 93.19 95 ALA A O 1
ATOM 776 N N . PHE A 1 96 ? 15.815 9.494 -23.161 1.00 92.56 96 PHE A N 1
ATOM 777 C CA . PHE A 1 96 ? 15.496 9.635 -24.574 1.00 92.56 96 PHE A CA 1
ATOM 778 C C . PHE A 1 96 ? 14.064 9.185 -24.857 1.00 92.56 96 PHE A C 1
ATOM 780 O O . PHE A 1 96 ? 13.484 8.377 -24.130 1.00 92.56 96 PHE A O 1
ATOM 787 N N . VAL A 1 97 ? 13.507 9.731 -25.935 1.00 94.50 97 VAL A N 1
ATOM 788 C CA . VAL A 1 97 ? 12.154 9.444 -26.413 1.00 94.50 97 VAL A CA 1
ATOM 789 C C . VAL A 1 97 ? 12.246 9.020 -27.873 1.00 94.50 97 VAL A C 1
ATOM 791 O O . VAL A 1 97 ? 12.938 9.665 -28.662 1.00 94.50 97 VAL A O 1
ATOM 794 N N . VAL A 1 98 ? 11.554 7.942 -28.231 1.00 94.81 98 VAL A N 1
ATOM 795 C CA . VAL A 1 98 ? 11.491 7.389 -29.587 1.00 94.81 98 VAL A CA 1
ATOM 796 C C . VAL A 1 98 ? 10.031 7.249 -30.001 1.00 94.81 98 VAL A C 1
ATOM 798 O O . VAL A 1 98 ? 9.190 6.827 -29.213 1.00 94.81 98 VAL A O 1
ATOM 801 N N . SER A 1 99 ? 9.722 7.567 -31.252 1.00 95.88 99 SER A N 1
ATOM 802 C CA . SER A 1 99 ? 8.417 7.301 -31.857 1.00 95.88 99 SER A CA 1
ATOM 803 C C . SER A 1 99 ? 8.594 6.948 -33.330 1.00 95.88 99 SER A C 1
ATOM 805 O O . SER A 1 99 ? 9.570 7.382 -33.946 1.00 95.88 99 SER A O 1
ATOM 807 N N . GLY A 1 100 ? 7.658 6.172 -33.887 1.00 94.44 100 GLY A N 1
ATOM 808 C CA . GLY A 1 100 ? 7.558 5.977 -35.338 1.00 94.44 100 GLY A CA 1
ATOM 809 C C . GLY A 1 100 ? 7.111 7.249 -36.070 1.00 94.44 100 GLY A C 1
ATOM 810 O O . GLY A 1 100 ? 7.472 7.461 -37.224 1.00 94.44 100 GLY A O 1
ATOM 811 N N . ASP A 1 101 ? 6.406 8.153 -35.377 1.00 96.12 101 ASP A N 1
ATOM 812 C CA . ASP A 1 101 ? 5.909 9.404 -35.949 1.00 96.12 101 ASP A CA 1
ATOM 813 C C . ASP A 1 101 ? 6.938 10.540 -35.791 1.00 96.12 101 ASP A C 1
ATOM 815 O O . ASP A 1 101 ? 7.101 11.157 -34.731 1.00 96.12 101 ASP A O 1
ATOM 819 N N . TYR A 1 102 ? 7.619 10.862 -36.892 1.00 94.38 102 TYR A N 1
ATOM 820 C CA . TYR A 1 102 ? 8.577 11.967 -36.952 1.00 94.38 102 TYR A CA 1
ATOM 821 C C . TYR A 1 102 ? 7.939 13.337 -36.662 1.00 94.38 102 TYR A C 1
ATOM 823 O O . TYR A 1 102 ? 8.560 14.192 -36.020 1.00 94.38 102 TYR A O 1
ATOM 831 N N . LEU A 1 103 ? 6.697 13.567 -37.106 1.00 95.88 103 LEU A N 1
ATOM 832 C CA . LEU A 1 103 ? 5.996 14.829 -36.860 1.00 95.88 103 LEU A CA 1
ATOM 833 C C . LEU A 1 103 ? 5.659 14.974 -35.377 1.00 95.88 103 LEU A C 1
ATOM 835 O O . LEU A 1 103 ? 5.785 16.072 -34.828 1.00 95.88 103 LEU A O 1
ATOM 839 N N . LEU A 1 104 ? 5.281 13.878 -34.716 1.00 94.31 104 LEU A N 1
ATOM 840 C CA . LEU A 1 104 ? 5.107 13.849 -33.267 1.00 94.31 104 LEU A CA 1
ATOM 841 C C . LEU A 1 104 ? 6.418 14.178 -32.547 1.00 94.31 104 LEU A C 1
ATOM 843 O O . LEU A 1 104 ? 6.412 15.023 -31.652 1.00 94.31 104 LEU A O 1
ATOM 847 N N . MET A 1 105 ? 7.548 13.606 -32.972 1.00 94.31 105 MET A N 1
ATOM 848 C CA . MET A 1 105 ? 8.835 13.923 -32.348 1.00 94.31 105 MET A CA 1
ATOM 849 C C . MET A 1 105 ? 9.261 15.381 -32.534 1.00 94.31 105 MET A C 1
ATOM 851 O O . MET A 1 105 ? 9.749 16.005 -31.590 1.00 94.31 105 MET A O 1
ATOM 855 N N . SER A 1 106 ? 9.028 15.958 -33.715 1.00 93.88 106 SER A N 1
ATOM 856 C CA . SER A 1 106 ? 9.266 17.385 -33.962 1.00 93.88 106 SER A CA 1
ATOM 857 C C . SER A 1 106 ? 8.413 18.263 -33.037 1.00 93.88 106 SER A C 1
ATOM 859 O O . SER A 1 106 ? 8.920 19.214 -32.441 1.00 93.88 106 SER A O 1
ATOM 861 N N . LYS A 1 107 ? 7.138 17.901 -32.830 1.00 93.88 107 LYS A N 1
ATOM 862 C CA . LYS A 1 107 ? 6.254 18.585 -31.873 1.00 93.88 107 LYS A CA 1
ATOM 863 C C . LYS A 1 107 ? 6.755 18.470 -30.434 1.00 93.88 107 LYS A C 1
ATOM 865 O O . LYS A 1 107 ? 6.807 19.486 -29.752 1.00 93.88 107 LYS A O 1
ATOM 870 N N . ILE A 1 108 ? 7.158 17.280 -29.983 1.00 92.88 108 ILE A N 1
ATOM 871 C CA . ILE A 1 108 ? 7.713 17.076 -28.634 1.00 92.88 108 ILE A CA 1
ATOM 872 C C . ILE A 1 108 ? 8.964 17.938 -28.428 1.00 92.88 108 ILE A C 1
ATOM 874 O O . ILE A 1 108 ? 9.098 18.577 -27.392 1.00 92.88 108 ILE A O 1
ATOM 878 N N . ARG A 1 109 ? 9.855 18.017 -29.420 1.00 89.81 109 ARG A N 1
ATOM 879 C CA . ARG A 1 109 ? 11.064 18.849 -29.336 1.00 89.81 109 ARG A CA 1
ATOM 880 C C . ARG A 1 109 ? 10.751 20.348 -29.270 1.00 89.81 109 ARG A C 1
ATOM 882 O O . ARG A 1 109 ? 11.405 21.066 -28.524 1.00 89.81 109 ARG A O 1
ATOM 889 N N . ASN A 1 110 ? 9.785 20.816 -30.061 1.00 90.69 110 ASN A N 1
ATOM 890 C CA . ASN A 1 110 ? 9.481 22.245 -30.177 1.00 90.69 110 ASN A CA 1
ATOM 891 C C . ASN A 1 110 ? 8.572 22.764 -29.050 1.00 90.69 110 ASN A C 1
ATOM 893 O O . ASN A 1 110 ? 8.654 23.937 -28.704 1.00 90.69 110 ASN A O 1
ATOM 897 N N . PHE A 1 111 ? 7.694 21.911 -28.510 1.00 92.25 111 PHE A N 1
ATOM 898 C CA . PHE A 1 111 ? 6.663 22.293 -27.535 1.00 92.25 111 PHE A CA 1
ATOM 899 C C . PHE A 1 111 ? 6.783 21.565 -26.186 1.00 92.25 111 PHE A C 1
ATOM 901 O O . PHE A 1 111 ? 5.986 21.807 -25.281 1.00 92.25 111 PHE A O 1
ATOM 908 N N . GLY A 1 112 ? 7.749 20.660 -26.025 1.00 87.88 112 GLY A N 1
ATOM 909 C CA . GLY A 1 112 ? 8.006 19.975 -24.763 1.00 87.88 112 GLY A CA 1
ATOM 910 C C . GLY A 1 112 ? 8.709 20.904 -23.782 1.00 87.88 112 GLY A C 1
ATOM 911 O O . GLY A 1 112 ? 9.921 21.072 -23.865 1.00 87.88 112 GLY A O 1
ATOM 912 N N . GLY A 1 113 ? 7.962 21.464 -22.827 1.00 88.81 113 GLY A N 1
ATOM 913 C CA . GLY A 1 113 ? 8.469 22.446 -21.858 1.00 88.81 113 GLY A CA 1
ATOM 914 C C . GLY A 1 113 ? 9.839 22.094 -21.252 1.00 88.81 113 GLY A C 1
ATOM 915 O O . GLY A 1 113 ? 10.766 22.891 -21.392 1.00 88.81 113 GLY A O 1
ATOM 916 N N . PRO A 1 114 ? 10.028 20.894 -20.666 1.00 86.50 114 PRO A N 1
ATOM 917 C CA . PRO A 1 114 ? 11.322 20.498 -20.111 1.00 86.50 114 PRO A CA 1
ATOM 918 C C . PRO A 1 114 ? 12.464 20.413 -21.136 1.00 86.50 114 PRO A C 1
ATOM 920 O O . PRO A 1 114 ? 13.609 20.634 -20.762 1.00 86.50 114 PRO A O 1
ATOM 923 N N . LEU A 1 115 ? 12.187 20.122 -22.412 1.00 85.38 115 LEU A N 1
ATOM 924 C CA . LEU A 1 115 ? 13.209 20.078 -23.467 1.00 85.38 115 LEU A CA 1
ATOM 925 C C . LEU A 1 115 ? 13.602 21.480 -23.946 1.00 85.38 115 LEU A C 1
ATOM 927 O O . LEU A 1 115 ? 14.740 21.684 -24.358 1.00 85.38 115 LEU A O 1
ATOM 931 N N . THR A 1 116 ? 12.673 22.437 -23.900 1.00 85.69 116 THR A N 1
ATOM 932 C CA . THR A 1 116 ? 12.903 23.818 -24.348 1.00 85.69 116 THR A CA 1
ATOM 933 C C . THR A 1 116 ? 13.518 24.695 -23.257 1.00 85.69 116 THR A C 1
ATOM 935 O O . THR A 1 116 ? 14.355 25.541 -23.560 1.00 85.69 116 THR A O 1
ATOM 938 N N . PHE A 1 117 ? 13.111 24.507 -21.999 1.00 89.00 117 PHE A N 1
ATOM 939 C CA . PHE A 1 117 ? 13.413 25.438 -20.904 1.00 89.00 117 PHE A CA 1
ATOM 940 C C . PHE A 1 117 ? 14.355 24.877 -19.824 1.00 89.00 117 PHE A C 1
ATOM 942 O O . PHE A 1 117 ? 14.559 25.539 -18.808 1.00 89.00 117 PHE A O 1
ATOM 949 N N . SER A 1 118 ? 14.945 23.692 -20.023 1.00 89.62 118 SER A N 1
ATOM 950 C CA . SER A 1 118 ? 15.968 23.141 -19.114 1.00 89.62 118 SER A CA 1
ATOM 951 C C . SER A 1 118 ? 17.376 23.252 -19.697 1.00 89.62 118 SER A C 1
ATOM 953 O O . SER A 1 118 ? 17.563 23.325 -20.912 1.00 89.62 118 SER A O 1
ATOM 955 N N . ALA A 1 119 ? 18.383 23.213 -18.821 1.00 89.62 119 ALA A N 1
ATOM 956 C CA . ALA A 1 119 ? 19.774 23.080 -19.236 1.00 89.62 119 ALA A CA 1
ATOM 957 C C . ALA A 1 119 ? 20.001 21.759 -19.994 1.00 89.62 119 ALA A C 1
ATOM 959 O O . ALA A 1 119 ? 19.384 20.733 -19.697 1.00 89.62 119 ALA A O 1
ATOM 960 N N . GLN A 1 120 ? 20.898 21.798 -20.980 1.00 88.81 120 GLN A N 1
ATOM 961 C CA . GLN A 1 120 ? 21.302 20.610 -21.729 1.00 88.81 120 GLN A CA 1
ATOM 962 C C . GLN A 1 120 ? 22.111 19.650 -20.845 1.00 88.81 120 GLN A C 1
ATOM 964 O O . GLN A 1 120 ? 22.654 20.040 -19.813 1.00 88.81 120 GLN A O 1
ATOM 969 N N . LEU A 1 121 ? 22.195 18.382 -21.262 1.00 91.31 121 LEU A N 1
ATOM 970 C CA . LEU A 1 121 ? 23.007 17.383 -20.569 1.00 91.31 121 LEU A CA 1
ATOM 971 C C . LEU A 1 121 ? 24.484 17.786 -20.568 1.00 91.31 121 LEU A C 1
ATOM 973 O O . LEU A 1 121 ? 25.017 18.224 -21.587 1.00 91.31 121 LEU A O 1
ATOM 977 N N . GLU A 1 122 ? 25.148 17.553 -19.437 1.00 93.94 122 GLU A N 1
ATOM 978 C CA . GLU A 1 122 ? 26.582 17.788 -19.295 1.00 93.94 122 GLU A CA 1
ATOM 979 C C . GLU A 1 122 ? 27.380 17.006 -20.355 1.00 93.94 122 GLU A C 1
ATOM 981 O O . GLU A 1 122 ? 27.134 15.803 -20.536 1.00 93.94 122 GLU A O 1
ATOM 986 N N . PRO A 1 123 ? 28.377 17.621 -21.025 1.00 95.38 123 PRO A N 1
ATOM 987 C CA . PRO A 1 123 ? 29.167 16.947 -22.056 1.00 95.38 123 PRO A CA 1
ATOM 988 C C . PRO A 1 123 ? 29.799 15.626 -21.592 1.00 95.38 123 PRO A C 1
ATOM 990 O O . PRO A 1 123 ? 29.900 14.678 -22.371 1.00 95.38 123 PRO A O 1
ATOM 993 N N . SER A 1 124 ? 30.179 15.526 -20.314 1.00 95.44 124 SER A N 1
ATOM 994 C CA . SER A 1 124 ? 30.720 14.301 -19.711 1.00 95.44 124 SER A CA 1
ATOM 995 C C . SER A 1 124 ? 29.689 13.168 -19.644 1.00 95.44 124 SER A C 1
ATOM 997 O O . SER A 1 124 ? 30.013 12.024 -19.968 1.00 95.44 124 SER A O 1
ATOM 999 N N . ALA A 1 125 ? 28.436 13.475 -19.297 1.00 94.50 125 ALA A N 1
ATOM 1000 C CA . ALA A 1 125 ? 27.344 12.506 -19.289 1.00 94.50 125 ALA A CA 1
ATOM 1001 C C . ALA A 1 125 ? 27.021 12.020 -20.708 1.00 94.50 125 ALA A C 1
ATOM 1003 O O . ALA A 1 125 ? 26.813 10.825 -20.921 1.00 94.50 125 ALA A O 1
ATOM 1004 N N . VAL A 1 126 ? 27.050 12.926 -21.691 1.00 95.56 126 VAL A N 1
ATOM 1005 C CA . VAL A 1 126 ? 26.863 12.579 -23.107 1.00 95.56 126 VAL A CA 1
ATOM 1006 C C . VAL A 1 126 ? 28.001 11.682 -23.603 1.00 95.56 126 VAL A C 1
ATOM 1008 O O . VAL A 1 126 ? 27.742 10.665 -24.244 1.00 95.56 126 VAL A O 1
ATOM 1011 N N . ALA A 1 127 ? 29.257 11.993 -23.267 1.00 97.50 127 ALA A N 1
ATOM 1012 C CA . ALA A 1 127 ? 30.405 11.165 -23.633 1.00 97.50 127 ALA A CA 1
ATOM 1013 C C . ALA A 1 127 ? 30.315 9.749 -23.034 1.00 97.50 127 ALA A C 1
ATOM 1015 O O . ALA A 1 127 ? 30.556 8.768 -23.744 1.00 97.50 127 ALA A O 1
ATOM 1016 N N . ALA A 1 128 ? 29.903 9.629 -21.766 1.00 97.50 128 ALA A N 1
ATOM 1017 C CA . ALA A 1 128 ? 29.656 8.341 -21.119 1.00 97.50 128 ALA A CA 1
ATOM 1018 C C . ALA A 1 128 ? 28.529 7.556 -21.814 1.00 97.50 128 ALA A C 1
ATOM 1020 O O . ALA A 1 128 ? 28.688 6.368 -22.103 1.00 97.50 128 ALA A O 1
ATOM 1021 N N . ALA A 1 129 ? 27.422 8.222 -22.161 1.00 96.75 129 ALA A N 1
ATOM 1022 C CA . ALA A 1 129 ? 26.319 7.604 -22.893 1.00 96.75 129 ALA A CA 1
ATOM 1023 C C . ALA A 1 129 ? 26.748 7.116 -24.288 1.00 96.75 129 ALA A C 1
ATOM 1025 O O . ALA A 1 129 ? 26.392 6.006 -24.679 1.00 96.75 129 ALA A O 1
ATOM 1026 N N . ILE A 1 130 ? 27.558 7.893 -25.018 1.00 97.44 130 ILE A N 1
ATOM 1027 C CA . ILE A 1 130 ? 28.110 7.500 -26.325 1.00 97.44 130 ILE A CA 1
ATOM 1028 C C . ILE A 1 130 ? 29.034 6.284 -26.183 1.00 97.44 130 ILE A C 1
ATOM 1030 O O . ILE A 1 130 ? 28.957 5.361 -26.993 1.00 97.44 130 ILE A O 1
ATOM 1034 N N . ALA A 1 131 ? 29.902 6.256 -25.168 1.00 98.00 131 ALA A N 1
ATOM 1035 C CA . ALA A 1 131 ? 30.770 5.107 -24.911 1.00 98.00 131 ALA A CA 1
ATOM 1036 C C . ALA A 1 131 ? 29.951 3.843 -24.602 1.00 98.00 131 ALA A C 1
ATOM 1038 O O . ALA A 1 131 ? 30.203 2.786 -25.179 1.00 98.00 131 ALA A O 1
ATOM 1039 N N . SER A 1 132 ? 28.914 3.971 -23.772 1.00 97.25 132 SER A N 1
ATOM 1040 C CA . SER A 1 132 ? 27.972 2.889 -23.485 1.00 97.25 132 SER A CA 1
ATOM 1041 C C . SER A 1 132 ? 27.229 2.429 -24.746 1.00 97.25 132 SER A C 1
ATOM 1043 O O . SER A 1 132 ? 27.158 1.233 -25.020 1.00 97.25 132 SER A O 1
ATOM 1045 N N . ALA A 1 133 ? 26.763 3.353 -25.593 1.00 96.81 133 ALA A N 1
ATOM 1046 C CA . ALA A 1 133 ? 26.119 3.027 -26.866 1.00 96.81 133 ALA A CA 1
ATOM 1047 C C . ALA A 1 133 ? 27.051 2.262 -27.823 1.00 96.81 133 ALA A C 1
ATOM 1049 O O . ALA A 1 133 ? 26.608 1.335 -28.494 1.00 96.81 133 ALA A O 1
ATOM 1050 N N . LYS A 1 134 ? 28.352 2.582 -27.858 1.00 98.19 134 LYS A N 1
ATOM 1051 C CA . LYS A 1 134 ? 29.335 1.826 -28.658 1.00 98.19 134 LYS A CA 1
ATOM 1052 C C . LYS A 1 134 ? 29.450 0.366 -28.214 1.00 98.19 134 LYS A C 1
ATOM 1054 O O . LYS A 1 134 ? 29.562 -0.500 -29.072 1.00 98.19 134 LYS A O 1
ATOM 1059 N N . ILE A 1 135 ? 29.360 0.092 -26.909 1.00 97.75 135 ILE A N 1
ATOM 1060 C CA . ILE A 1 135 ? 29.302 -1.280 -26.373 1.00 97.75 135 ILE A CA 1
ATOM 1061 C C . ILE A 1 135 ? 28.014 -1.978 -26.827 1.00 97.75 135 ILE A C 1
ATOM 1063 O O . ILE A 1 135 ? 28.048 -3.135 -27.227 1.00 97.75 135 ILE A O 1
ATOM 1067 N N . HIS A 1 136 ? 26.875 -1.278 -26.795 1.00 97.31 136 HIS A N 1
ATOM 1068 C CA . HIS A 1 136 ? 25.591 -1.823 -27.253 1.00 97.31 136 HIS A CA 1
ATOM 1069 C C . HIS A 1 136 ? 25.597 -2.174 -28.747 1.00 97.31 136 HIS A C 1
ATOM 1071 O O . HIS A 1 136 ? 24.889 -3.083 -29.163 1.00 97.31 136 HIS A O 1
ATOM 1077 N N . LEU A 1 137 ? 26.395 -1.463 -29.546 1.00 97.56 137 LEU A N 1
ATOM 1078 C CA . LEU A 1 137 ? 26.557 -1.691 -30.983 1.00 97.56 137 LEU A CA 1
ATOM 1079 C C . LEU A 1 137 ? 27.700 -2.665 -31.326 1.00 97.56 137 LEU A C 1
ATOM 1081 O O . LEU A 1 137 ? 27.935 -2.918 -32.507 1.00 97.56 137 LEU A O 1
ATOM 1085 N N . SER A 1 138 ? 28.417 -3.201 -30.332 1.00 97.94 138 SER A N 1
ATOM 1086 C CA . SER A 1 138 ? 29.475 -4.200 -30.519 1.00 97.94 138 SER A CA 1
ATOM 1087 C C . SER A 1 138 ? 29.005 -5.597 -30.101 1.00 97.94 138 SER A C 1
ATOM 1089 O O . SER A 1 138 ? 27.934 -5.767 -29.523 1.00 97.94 138 SER A O 1
ATOM 1091 N N . THR A 1 139 ? 29.812 -6.628 -30.357 1.00 96.69 139 THR A N 1
ATOM 1092 C CA . THR A 1 139 ? 29.517 -8.002 -29.911 1.00 96.69 139 THR A CA 1
ATOM 1093 C C . THR A 1 139 ? 29.550 -8.159 -28.387 1.00 96.69 139 THR A C 1
ATOM 1095 O O . THR A 1 139 ? 28.975 -9.112 -27.864 1.00 96.69 139 THR A O 1
ATOM 1098 N N . GLU A 1 140 ? 30.157 -7.216 -27.656 1.00 97.81 140 GLU A N 1
ATOM 1099 C CA . GLU A 1 140 ? 30.229 -7.251 -26.191 1.00 97.81 140 GLU A CA 1
ATOM 1100 C C . GLU A 1 140 ? 28.845 -7.230 -25.531 1.00 97.81 140 GLU A C 1
ATOM 1102 O O . GLU A 1 140 ? 28.676 -7.787 -24.444 1.00 97.81 140 GLU A O 1
ATOM 1107 N N . ILE A 1 141 ? 27.841 -6.603 -26.159 1.00 97.62 141 ILE A N 1
ATOM 1108 C CA . ILE A 1 141 ? 26.476 -6.581 -25.618 1.00 97.62 141 ILE A CA 1
ATOM 1109 C C . ILE A 1 141 ? 25.899 -7.989 -25.489 1.00 97.62 141 ILE A C 1
ATOM 1111 O O . ILE A 1 141 ? 25.256 -8.288 -24.486 1.00 97.62 141 ILE A O 1
ATOM 1115 N N . ILE A 1 142 ? 26.187 -8.869 -26.452 1.00 97.75 142 ILE A N 1
ATOM 1116 C CA . ILE A 1 142 ? 25.677 -10.241 -26.489 1.00 97.75 142 ILE A CA 1
ATOM 1117 C C . ILE A 1 142 ? 26.236 -11.010 -25.293 1.00 97.75 142 ILE A C 1
ATOM 1119 O O . ILE A 1 142 ? 25.484 -11.632 -24.543 1.00 97.75 142 ILE A O 1
ATOM 1123 N N . GLU A 1 143 ? 27.545 -10.905 -25.059 1.00 97.44 143 GLU A N 1
ATOM 1124 C CA . GLU A 1 143 ? 28.194 -11.522 -23.903 1.00 97.44 143 GLU A CA 1
ATOM 1125 C C . GLU A 1 143 ? 27.631 -10.969 -22.592 1.00 97.44 143 GLU A C 1
ATOM 1127 O O . GLU A 1 143 ? 27.288 -11.739 -21.696 1.00 97.44 143 GLU A O 1
ATOM 1132 N N . LYS A 1 144 ? 27.468 -9.644 -22.473 1.00 97.31 144 LYS A N 1
ATOM 1133 C CA . LYS A 1 144 ? 26.904 -9.003 -21.273 1.00 97.31 144 LYS A CA 1
ATOM 1134 C C . LYS A 1 144 ? 25.460 -9.437 -21.011 1.00 97.31 144 LYS A C 1
ATOM 1136 O O . LYS A 1 144 ? 25.126 -9.687 -19.853 1.00 97.31 144 LYS A O 1
ATOM 1141 N N . GLN A 1 145 ? 24.625 -9.550 -22.041 1.00 97.69 145 GLN A N 1
ATOM 1142 C CA . GLN A 1 145 ? 23.247 -10.031 -21.930 1.00 97.69 145 GLN A CA 1
ATOM 1143 C C . GLN A 1 145 ? 23.209 -11.497 -21.491 1.00 97.69 145 GLN A C 1
ATOM 1145 O O . GLN A 1 145 ? 22.556 -11.818 -20.503 1.00 97.69 145 GLN A O 1
ATOM 1150 N N . GLN A 1 146 ? 23.981 -12.378 -22.135 1.00 97.19 146 GLN A N 1
ATOM 1151 C CA . GLN A 1 146 ? 24.060 -13.797 -21.763 1.00 97.19 146 GLN A CA 1
ATOM 1152 C C . GLN A 1 146 ? 24.582 -13.996 -20.333 1.00 97.19 146 GLN A C 1
ATOM 1154 O O . GLN A 1 146 ? 24.092 -14.844 -19.586 1.00 97.19 146 GLN A O 1
ATOM 1159 N N . LYS A 1 147 ? 25.586 -13.211 -19.930 1.00 97.31 147 LYS A N 1
ATOM 1160 C CA . LYS A 1 147 ? 26.176 -13.264 -18.588 1.00 97.31 147 LYS A CA 1
ATOM 1161 C C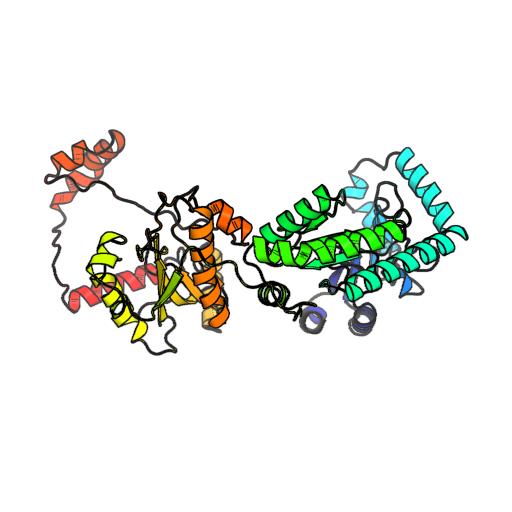 . LYS A 1 147 ? 25.176 -12.807 -17.519 1.00 97.31 147 LYS A C 1
ATOM 1163 O O . LYS A 1 147 ? 25.187 -13.367 -16.420 1.00 97.31 147 LYS A O 1
ATOM 1168 N N . LEU A 1 148 ? 24.323 -11.831 -17.837 1.00 97.50 148 LEU A N 1
ATOM 1169 C CA . LEU A 1 148 ? 23.254 -11.364 -16.958 1.00 97.50 148 LEU A CA 1
ATOM 1170 C C . LEU A 1 148 ? 22.117 -12.384 -16.895 1.00 97.50 148 LEU A C 1
ATOM 1172 O O . LEU A 1 148 ? 21.690 -12.720 -15.798 1.00 97.50 148 LEU A O 1
ATOM 1176 N N . GLN A 1 149 ? 21.716 -12.947 -18.035 1.00 96.81 149 GLN A N 1
ATOM 1177 C CA . GLN A 1 149 ? 20.690 -13.987 -18.112 1.00 96.81 149 GLN A CA 1
ATOM 1178 C C . GLN A 1 149 ? 21.018 -15.170 -17.198 1.00 96.81 149 GLN A C 1
ATOM 1180 O O . GLN A 1 149 ? 20.233 -15.522 -16.327 1.00 96.81 149 GLN A O 1
ATOM 1185 N N . LYS A 1 150 ? 22.255 -15.684 -17.271 1.00 96.88 150 LYS A N 1
ATOM 1186 C CA . LYS A 1 150 ? 22.727 -16.760 -16.380 1.00 96.88 150 LYS A CA 1
ATOM 1187 C C . LYS A 1 150 ? 22.588 -16.425 -14.890 1.00 96.88 150 LYS A C 1
ATOM 1189 O O . LYS A 1 150 ? 22.451 -17.330 -14.076 1.00 96.88 150 LYS A O 1
ATOM 1194 N N . ARG A 1 151 ? 22.672 -15.146 -14.512 1.00 97.06 151 ARG A N 1
ATOM 1195 C CA . ARG A 1 151 ? 22.524 -14.691 -13.119 1.00 97.06 151 ARG A CA 1
ATOM 1196 C C . ARG A 1 151 ? 21.066 -14.543 -12.713 1.00 97.06 151 ARG A C 1
ATOM 1198 O O . ARG A 1 151 ? 20.742 -14.866 -11.577 1.00 97.06 151 ARG A O 1
ATOM 1205 N N . ILE A 1 152 ? 20.221 -14.059 -13.621 1.00 96.62 152 ILE A N 1
ATOM 1206 C CA . ILE A 1 152 ? 18.767 -14.016 -13.440 1.00 96.62 152 ILE A CA 1
ATOM 1207 C C . ILE A 1 152 ? 18.274 -15.442 -13.179 1.00 96.62 152 ILE A C 1
ATOM 1209 O O . ILE A 1 152 ? 17.703 -15.700 -12.121 1.00 96.62 152 ILE A O 1
ATOM 1213 N N . ASP A 1 153 ? 18.635 -16.382 -14.058 1.00 95.81 153 ASP A N 1
ATOM 1214 C CA . ASP A 1 153 ? 18.275 -17.796 -13.933 1.00 95.81 153 ASP A CA 1
ATOM 1215 C C . ASP A 1 153 ? 18.821 -18.403 -12.631 1.00 95.81 153 ASP A C 1
ATOM 1217 O O . ASP A 1 153 ? 18.110 -19.106 -11.913 1.00 95.81 153 ASP A O 1
ATOM 1221 N N . ALA A 1 154 ? 20.086 -18.121 -12.291 1.00 96.12 154 ALA A N 1
ATOM 1222 C CA . ALA A 1 154 ? 20.699 -18.623 -11.064 1.00 96.12 154 ALA A CA 1
ATOM 1223 C C . ALA A 1 154 ? 19.986 -18.111 -9.807 1.00 96.12 154 ALA A C 1
ATOM 1225 O O . ALA A 1 154 ? 19.726 -18.903 -8.903 1.00 96.12 154 ALA A O 1
ATOM 1226 N N . LEU A 1 155 ? 19.646 -16.818 -9.743 1.00 96.12 155 LEU A N 1
ATOM 1227 C CA . LEU A 1 155 ? 18.935 -16.262 -8.593 1.00 96.12 155 LEU A CA 1
ATOM 1228 C C . LEU A 1 155 ? 17.518 -16.820 -8.506 1.00 96.12 155 LEU A C 1
ATOM 1230 O O . LEU A 1 155 ? 17.108 -17.243 -7.429 1.00 96.12 155 LEU A O 1
ATOM 1234 N N . GLN A 1 156 ? 16.793 -16.876 -9.622 1.00 95.31 156 GLN A N 1
ATOM 1235 C CA . GLN A 1 156 ? 15.454 -17.456 -9.657 1.00 95.31 156 GLN A CA 1
ATOM 1236 C C . GLN A 1 156 ? 15.461 -18.896 -9.135 1.00 95.31 156 GLN A C 1
ATOM 1238 O O . GLN A 1 156 ? 14.704 -19.222 -8.222 1.00 95.31 156 GLN A O 1
ATOM 1243 N N . ASN A 1 157 ? 16.361 -19.735 -9.650 1.00 94.69 157 ASN A N 1
ATOM 1244 C CA . ASN A 1 157 ? 16.487 -21.125 -9.220 1.00 94.69 157 ASN A CA 1
ATOM 1245 C C . ASN A 1 157 ? 16.886 -21.238 -7.744 1.00 94.69 157 ASN A C 1
ATOM 1247 O O . ASN A 1 157 ? 16.320 -22.059 -7.025 1.00 94.69 157 ASN A O 1
ATOM 1251 N N . ALA A 1 158 ? 17.816 -20.405 -7.273 1.00 95.25 158 ALA A N 1
ATOM 1252 C CA . ALA A 1 158 ? 18.252 -20.415 -5.881 1.00 95.25 158 ALA A CA 1
ATOM 1253 C C . ALA A 1 158 ? 17.126 -20.002 -4.918 1.00 95.25 158 ALA A C 1
ATOM 1255 O O . ALA A 1 158 ? 16.938 -20.648 -3.890 1.00 95.25 158 ALA A O 1
ATOM 1256 N N . LEU A 1 159 ? 16.334 -18.980 -5.260 1.00 94.31 159 LEU A N 1
ATOM 1257 C CA . LEU A 1 159 ? 15.197 -18.531 -4.448 1.00 94.31 159 LEU A CA 1
ATOM 1258 C C . LEU A 1 159 ? 14.057 -19.555 -4.434 1.00 94.31 159 LEU A C 1
ATOM 1260 O O . LEU A 1 159 ? 13.513 -19.840 -3.368 1.00 94.31 159 LEU A O 1
ATOM 1264 N N . VAL A 1 160 ? 13.743 -20.157 -5.587 1.00 91.94 160 VAL A N 1
ATOM 1265 C CA . VAL A 1 160 ? 12.765 -21.253 -5.679 1.00 91.94 160 VAL A CA 1
ATOM 1266 C C . VAL A 1 160 ? 13.228 -22.451 -4.849 1.00 91.94 160 VAL A C 1
ATOM 1268 O O . VAL A 1 160 ? 12.455 -22.978 -4.052 1.00 91.94 160 VAL A O 1
ATOM 1271 N N . HIS A 1 161 ? 14.497 -22.851 -4.967 1.00 91.50 161 HIS A N 1
ATOM 1272 C CA . HIS A 1 161 ? 15.058 -23.949 -4.181 1.00 91.50 161 HIS A CA 1
ATOM 1273 C C . HIS A 1 161 ? 15.050 -23.648 -2.676 1.00 91.50 161 HIS A C 1
ATOM 1275 O O . HIS A 1 161 ? 14.750 -24.529 -1.871 1.00 91.50 161 HIS A O 1
ATOM 1281 N N . ALA A 1 162 ? 15.328 -22.403 -2.285 1.00 91.69 162 ALA A N 1
ATOM 1282 C CA . ALA A 1 162 ? 15.253 -21.931 -0.904 1.00 91.69 162 ALA A CA 1
ATOM 1283 C C . A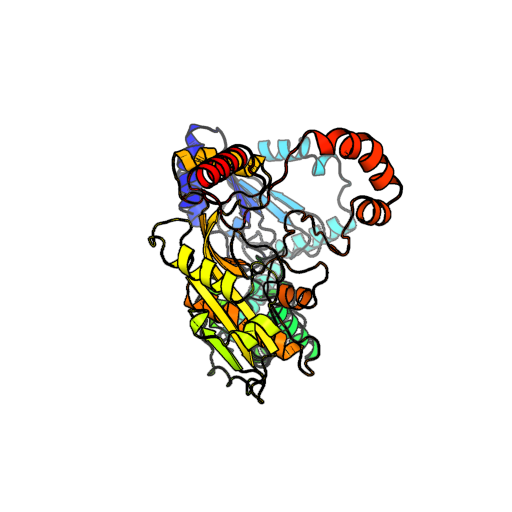LA A 1 162 ? 13.810 -21.823 -0.368 1.00 91.69 162 ALA A C 1
ATOM 1285 O O . ALA A 1 162 ? 13.623 -21.674 0.836 1.00 91.69 162 ALA A O 1
ATOM 1286 N N . GLY A 1 163 ? 12.788 -21.931 -1.225 1.00 91.56 163 GLY A N 1
ATOM 1287 C CA . GLY A 1 163 ? 11.383 -21.785 -0.835 1.00 91.56 163 GLY A CA 1
ATOM 1288 C C . GLY A 1 163 ? 10.983 -20.342 -0.519 1.00 91.56 163 GLY A C 1
ATOM 1289 O O . GLY A 1 163 ? 10.052 -20.122 0.252 1.00 91.56 163 GLY A O 1
ATOM 1290 N N . ILE A 1 164 ? 11.691 -19.359 -1.080 1.00 94.12 164 ILE A N 1
ATOM 1291 C CA . ILE A 1 164 ? 11.426 -17.940 -0.842 1.00 94.12 164 ILE A CA 1
ATOM 1292 C C . ILE A 1 164 ? 10.280 -17.459 -1.744 1.00 94.12 164 ILE A C 1
ATOM 1294 O O . ILE A 1 164 ? 10.347 -17.651 -2.962 1.00 94.12 164 ILE A O 1
ATOM 1298 N N . PRO A 1 165 ? 9.246 -16.797 -1.190 1.00 93.12 165 PRO A N 1
ATOM 1299 C CA . PRO A 1 165 ? 8.170 -16.206 -1.980 1.00 93.12 165 PRO A CA 1
ATOM 1300 C C . PRO A 1 165 ? 8.668 -15.190 -3.018 1.00 93.12 165 PRO A C 1
ATOM 1302 O O . PRO A 1 165 ? 9.521 -14.353 -2.722 1.00 93.12 165 PRO A O 1
ATOM 1305 N N . LEU A 1 166 ? 8.078 -15.219 -4.218 1.00 92.31 166 LEU A N 1
ATOM 1306 C CA . LEU A 1 166 ? 8.379 -14.298 -5.319 1.00 92.31 166 LEU A CA 1
ATOM 1307 C C . LEU A 1 166 ? 7.098 -13.738 -5.949 1.00 92.31 166 LEU A C 1
ATOM 1309 O O . LEU A 1 166 ? 6.149 -14.475 -6.228 1.00 92.31 166 LEU A O 1
ATOM 1313 N N . MET A 1 167 ? 7.078 -12.427 -6.215 1.00 91.06 167 MET A N 1
ATOM 1314 C CA . MET A 1 167 ? 5.947 -11.766 -6.891 1.00 91.06 167 MET A CA 1
ATOM 1315 C C . MET A 1 167 ? 5.945 -11.927 -8.410 1.00 91.06 167 MET A C 1
ATOM 1317 O O . MET A 1 167 ? 4.887 -11.912 -9.036 1.00 91.06 167 MET A O 1
ATOM 1321 N N . SER A 1 168 ? 7.099 -12.127 -9.021 1.00 84.25 168 SER A N 1
ATOM 1322 C CA . SER A 1 168 ? 7.207 -12.444 -10.438 1.00 84.25 168 SER A CA 1
ATOM 1323 C C . SER A 1 168 ? 8.263 -13.523 -10.585 1.00 84.25 168 SER A C 1
ATOM 1325 O O . SER A 1 168 ? 9.332 -13.435 -9.986 1.00 84.25 168 SER A O 1
ATOM 1327 N N . THR A 1 169 ? 7.946 -14.553 -11.360 1.00 75.50 169 THR A N 1
ATOM 1328 C CA . THR A 1 169 ? 8.922 -15.532 -11.860 1.00 75.50 169 THR A CA 1
ATOM 1329 C C . THR A 1 169 ? 9.342 -15.186 -13.288 1.00 75.50 169 THR A C 1
ATOM 1331 O O . THR A 1 169 ? 9.786 -16.060 -14.032 1.00 75.50 169 THR A O 1
ATOM 1334 N N . GLY A 1 170 ? 9.091 -13.941 -13.705 1.00 67.75 170 GLY A N 1
ATOM 1335 C CA . GLY A 1 170 ? 9.428 -13.445 -15.025 1.00 67.75 170 GLY A CA 1
ATOM 1336 C C . GLY A 1 170 ? 10.934 -13.380 -15.240 1.00 67.75 170 GLY A C 1
ATOM 1337 O O . GLY A 1 170 ? 11.711 -13.184 -14.309 1.00 67.75 170 GLY A O 1
ATOM 1338 N N . ASP A 1 171 ? 11.314 -13.499 -16.506 1.00 85.62 171 ASP A N 1
ATOM 1339 C CA . ASP A 1 171 ? 12.682 -13.365 -16.992 1.00 85.62 171 ASP A CA 1
ATOM 1340 C C . ASP A 1 171 ? 13.110 -11.884 -17.003 1.00 85.62 171 ASP A C 1
ATOM 1342 O O . ASP A 1 171 ? 13.204 -11.257 -18.058 1.00 85.62 171 ASP A O 1
ATOM 1346 N N . THR A 1 172 ? 13.261 -11.280 -15.819 1.00 94.75 172 THR A N 1
ATOM 1347 C CA . THR A 1 172 ? 13.700 -9.884 -15.663 1.00 94.75 172 THR A CA 1
ATOM 1348 C C . THR A 1 172 ? 14.803 -9.769 -14.605 1.00 94.75 172 THR A C 1
ATOM 1350 O O . THR A 1 172 ? 14.870 -10.579 -13.681 1.00 94.75 172 THR A O 1
ATOM 1353 N N . PRO A 1 173 ? 15.670 -8.739 -14.666 1.00 95.00 173 PRO A N 1
ATOM 1354 C CA . PRO A 1 173 ? 16.704 -8.518 -13.652 1.00 95.00 173 PRO A CA 1
ATOM 1355 C C . PRO A 1 173 ? 16.168 -7.949 -12.326 1.00 95.00 173 PRO A C 1
ATOM 1357 O O . PRO A 1 173 ? 16.967 -7.536 -11.480 1.00 95.00 173 PRO A O 1
ATOM 1360 N N . VAL A 1 174 ? 14.845 -7.878 -12.143 1.00 95.19 174 VAL A N 1
ATOM 1361 C CA . VAL A 1 174 ? 14.178 -7.300 -10.973 1.00 95.19 174 VAL A CA 1
ATOM 1362 C C . VAL A 1 174 ? 13.366 -8.381 -10.267 1.00 95.19 174 VAL A C 1
ATOM 1364 O O . VAL A 1 174 ? 12.464 -8.974 -10.845 1.00 95.19 174 VAL A O 1
ATOM 1367 N N . PHE A 1 175 ? 13.661 -8.593 -8.989 1.00 95.94 175 PHE A N 1
ATOM 1368 C CA . PHE A 1 175 ? 12.993 -9.566 -8.136 1.00 95.94 175 PHE A CA 1
ATOM 1369 C C . PHE A 1 175 ? 12.352 -8.856 -6.952 1.00 95.94 175 PHE A C 1
ATOM 1371 O O . PHE A 1 175 ? 12.909 -7.900 -6.404 1.00 95.94 175 PHE A O 1
ATOM 1378 N N . PHE A 1 176 ? 11.204 -9.365 -6.519 1.00 96.38 176 PHE A N 1
ATOM 1379 C CA . PHE A 1 176 ? 10.505 -8.842 -5.358 1.00 96.38 176 PHE A CA 1
ATOM 1380 C C . PHE A 1 176 ? 10.094 -9.971 -4.423 1.00 96.38 176 PHE A C 1
ATOM 1382 O O . PHE A 1 176 ? 9.323 -10.859 -4.802 1.00 96.38 176 PHE A O 1
ATOM 1389 N N . ILE A 1 177 ? 10.605 -9.895 -3.197 1.00 96.69 177 ILE A N 1
ATOM 1390 C CA . ILE A 1 177 ? 10.292 -10.807 -2.102 1.00 96.69 177 ILE A CA 1
ATOM 1391 C C . ILE A 1 177 ? 9.223 -10.135 -1.232 1.00 96.69 177 ILE A C 1
ATOM 1393 O O . ILE A 1 177 ? 9.527 -9.150 -0.552 1.00 96.69 177 ILE A O 1
ATOM 1397 N N . PRO A 1 178 ? 7.976 -10.628 -1.242 1.00 96.56 178 PRO A N 1
ATOM 1398 C CA . PRO A 1 178 ? 6.895 -10.030 -0.476 1.00 96.56 178 PRO A CA 1
ATOM 1399 C C . PRO A 1 178 ? 7.077 -10.268 1.023 1.00 96.56 178 PRO A C 1
ATOM 1401 O O . PRO A 1 178 ? 7.444 -11.361 1.450 1.00 96.56 178 PRO A O 1
ATOM 1404 N N . THR A 1 179 ? 6.788 -9.251 1.834 1.00 95.62 179 THR A N 1
ATOM 1405 C CA . THR A 1 179 ? 6.737 -9.365 3.302 1.00 95.62 179 THR A CA 1
ATOM 1406 C C . THR A 1 179 ? 5.415 -8.881 3.888 1.00 95.62 179 THR A C 1
ATOM 1408 O O . THR A 1 179 ? 5.129 -9.178 5.038 1.00 95.62 179 THR A O 1
ATOM 1411 N N . GLY A 1 180 ? 4.598 -8.138 3.141 1.00 92.88 180 GLY A N 1
ATOM 1412 C CA . GLY A 1 180 ? 3.239 -7.730 3.520 1.00 92.88 180 GLY A CA 1
ATOM 1413 C C . GLY A 1 180 ? 3.174 -6.593 4.545 1.00 92.88 180 GLY A C 1
ATOM 1414 O O . GLY A 1 180 ? 2.290 -5.754 4.459 1.00 92.88 180 GLY A O 1
ATOM 1415 N N . MET A 1 181 ? 4.136 -6.509 5.466 1.00 91.06 181 MET A N 1
ATOM 1416 C CA . MET A 1 181 ? 4.203 -5.450 6.479 1.00 91.06 181 MET A CA 1
ATOM 1417 C C . MET A 1 181 ? 5.559 -4.727 6.461 1.00 91.06 181 MET A C 1
ATOM 1419 O O . MET A 1 181 ? 6.592 -5.387 6.253 1.00 91.06 181 MET A O 1
ATOM 1423 N N . PRO A 1 182 ? 5.582 -3.401 6.710 1.00 93.06 182 PRO A N 1
ATOM 1424 C CA . PRO A 1 182 ? 6.813 -2.622 6.819 1.00 93.06 182 PRO A CA 1
ATOM 1425 C C . PRO A 1 182 ? 7.809 -3.170 7.846 1.00 93.06 182 PRO A C 1
ATOM 1427 O O . PRO A 1 182 ? 8.986 -3.329 7.520 1.00 93.06 182 PRO A O 1
ATOM 1430 N N . ASP A 1 183 ? 7.362 -3.532 9.053 1.00 92.44 183 ASP A N 1
ATOM 1431 C CA . ASP A 1 183 ? 8.269 -4.037 10.093 1.00 92.44 183 ASP A CA 1
ATOM 1432 C C . ASP A 1 183 ? 8.942 -5.355 9.694 1.00 92.44 183 ASP A C 1
ATOM 1434 O O . ASP A 1 183 ? 10.143 -5.544 9.905 1.00 92.44 183 ASP A O 1
ATOM 1438 N N . THR A 1 184 ? 8.218 -6.255 9.020 1.00 95.06 184 THR A N 1
ATOM 1439 C CA . THR A 1 184 ? 8.812 -7.486 8.485 1.00 95.06 184 THR A CA 1
ATOM 1440 C C . THR A 1 184 ? 9.885 -7.174 7.438 1.00 95.06 184 THR A C 1
ATOM 1442 O O . THR A 1 184 ? 10.967 -7.764 7.495 1.00 95.06 184 THR A O 1
ATOM 1445 N N . ALA A 1 185 ? 9.634 -6.228 6.522 1.00 96.50 185 ALA A N 1
ATOM 1446 C CA . ALA A 1 185 ? 10.619 -5.808 5.520 1.00 96.50 185 ALA A CA 1
ATOM 1447 C C . ALA A 1 185 ? 11.878 -5.232 6.182 1.00 96.50 185 ALA A C 1
ATOM 1449 O O . ALA A 1 185 ? 12.993 -5.670 5.887 1.00 96.50 185 ALA A O 1
ATOM 1450 N N . TYR A 1 186 ? 11.715 -4.302 7.127 1.00 95.56 186 TYR A N 1
ATOM 1451 C CA . TYR A 1 186 ? 12.835 -3.702 7.848 1.00 95.56 186 TYR A CA 1
ATOM 1452 C C . TYR A 1 186 ? 13.598 -4.721 8.693 1.00 95.56 186 TYR A C 1
ATOM 1454 O O . TYR A 1 186 ? 14.829 -4.710 8.717 1.00 95.56 186 TYR A O 1
ATOM 1462 N N . THR A 1 187 ? 12.893 -5.619 9.379 1.00 95.56 187 THR A N 1
ATOM 1463 C CA . THR A 1 187 ? 13.505 -6.676 10.186 1.00 95.56 187 THR A CA 1
ATOM 1464 C C . THR A 1 187 ? 14.317 -7.632 9.324 1.00 95.56 187 THR A C 1
ATOM 1466 O O . THR A 1 187 ? 15.448 -7.960 9.693 1.00 95.56 187 THR A O 1
ATOM 1469 N N . LEU A 1 188 ? 13.791 -8.045 8.170 1.00 97.56 188 LEU A N 1
ATOM 1470 C CA . LEU A 1 188 ? 14.519 -8.899 7.239 1.00 97.56 188 LEU A CA 1
ATOM 1471 C C . LEU A 1 188 ? 15.738 -8.175 6.658 1.00 97.56 188 LEU A C 1
ATOM 1473 O O . LEU A 1 188 ? 16.840 -8.710 6.727 1.00 97.56 188 LEU A O 1
ATOM 1477 N N . MET A 1 189 ? 15.573 -6.936 6.186 1.00 97.19 189 MET A N 1
ATOM 1478 C CA . MET A 1 189 ? 16.676 -6.106 5.691 1.00 97.19 189 MET A CA 1
ATOM 1479 C C . MET A 1 189 ? 17.783 -5.955 6.744 1.00 97.19 189 MET A C 1
ATOM 1481 O O . MET A 1 189 ? 18.944 -6.199 6.438 1.00 97.19 189 MET A O 1
ATOM 1485 N N . ARG A 1 190 ? 17.452 -5.624 8.002 1.00 96.56 190 ARG A N 1
ATOM 1486 C CA . ARG A 1 190 ? 18.441 -5.512 9.092 1.00 96.56 190 ARG A CA 1
ATOM 1487 C C . ARG A 1 190 ? 19.209 -6.816 9.309 1.00 96.56 190 ARG A C 1
ATOM 1489 O O . ARG A 1 190 ? 20.421 -6.777 9.500 1.00 96.56 190 ARG A O 1
ATOM 1496 N N . LYS A 1 191 ? 18.521 -7.963 9.280 1.00 96.94 191 LYS A N 1
ATOM 1497 C CA . LYS A 1 191 ? 19.153 -9.284 9.431 1.00 96.94 191 LYS A CA 1
ATOM 1498 C C . LYS A 1 191 ? 20.115 -9.595 8.284 1.00 96.94 191 LYS A C 1
ATOM 1500 O O . LYS A 1 191 ? 21.205 -10.089 8.549 1.00 96.94 191 LYS A O 1
ATOM 1505 N N . LEU A 1 192 ? 19.732 -9.276 7.047 1.00 97.69 192 LEU A N 1
ATOM 1506 C CA . LEU A 1 192 ? 20.602 -9.421 5.877 1.00 97.69 192 LEU A CA 1
ATOM 1507 C C . LEU A 1 192 ? 21.819 -8.486 5.972 1.00 97.69 192 LEU A C 1
ATOM 1509 O O . LEU A 1 192 ? 22.943 -8.935 5.762 1.00 97.69 192 LEU A O 1
ATOM 1513 N N . SER A 1 193 ? 21.618 -7.227 6.377 1.00 96.38 193 SER A N 1
ATOM 1514 C CA . SER A 1 193 ? 22.695 -6.237 6.502 1.00 96.38 193 SER A CA 1
ATOM 1515 C C . SER A 1 193 ? 23.744 -6.621 7.549 1.00 96.38 193 SER A C 1
ATOM 1517 O O . SER A 1 193 ? 24.927 -6.383 7.326 1.00 96.38 193 SER A O 1
ATOM 1519 N N . ILE A 1 194 ? 23.337 -7.236 8.669 1.00 96.56 194 ILE A N 1
ATOM 1520 C CA . ILE A 1 194 ? 24.269 -7.764 9.687 1.00 96.56 194 ILE A CA 1
ATOM 1521 C C . ILE A 1 194 ? 25.176 -8.850 9.093 1.00 96.56 194 ILE A C 1
ATOM 1523 O O . ILE A 1 194 ? 26.358 -8.903 9.417 1.00 96.56 194 ILE A O 1
ATOM 1527 N N . ASP A 1 195 ? 24.647 -9.665 8.180 1.00 96.50 195 ASP A N 1
ATOM 1528 C CA . ASP A 1 195 ? 25.399 -10.689 7.447 1.00 96.50 195 ASP A CA 1
ATOM 1529 C C . ASP A 1 195 ? 26.054 -10.122 6.157 1.00 96.50 195 ASP A C 1
ATOM 1531 O O . ASP A 1 195 ? 26.335 -10.861 5.210 1.00 96.50 195 ASP A O 1
ATOM 1535 N N . ALA A 1 196 ? 26.310 -8.805 6.123 1.00 95.50 196 ALA A N 1
ATOM 1536 C CA . ALA A 1 196 ? 26.959 -8.061 5.038 1.00 95.50 196 ALA A CA 1
ATOM 1537 C C . ALA A 1 196 ? 26.235 -8.116 3.676 1.00 95.50 196 ALA A C 1
ATOM 1539 O O . ALA A 1 196 ? 26.861 -7.992 2.623 1.00 95.50 196 ALA A O 1
ATOM 1540 N N . CYS A 1 197 ? 24.908 -8.267 3.679 1.00 96.25 197 CYS A N 1
ATOM 1541 C CA . CYS A 1 197 ? 24.081 -8.266 2.476 1.00 96.25 197 CYS A CA 1
ATOM 1542 C C . CYS A 1 197 ? 23.029 -7.150 2.529 1.00 96.25 197 CYS A C 1
ATOM 1544 O O . CYS A 1 197 ? 22.106 -7.189 3.338 1.00 96.25 197 CYS A O 1
ATOM 1546 N N . PHE A 1 198 ? 23.146 -6.152 1.651 1.00 94.69 198 PHE A N 1
ATOM 1547 C CA . PHE A 1 198 ? 22.179 -5.059 1.566 1.00 94.69 198 PHE A CA 1
ATOM 1548 C C . PHE A 1 198 ? 21.220 -5.249 0.387 1.00 94.69 198 PHE A C 1
ATOM 1550 O O . PHE A 1 198 ? 21.644 -5.463 -0.749 1.00 94.69 198 PHE A O 1
ATOM 1557 N N . VAL A 1 199 ? 19.923 -5.116 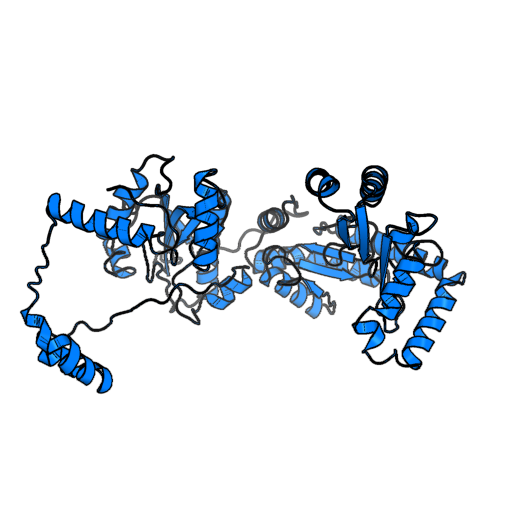0.659 1.00 94.94 199 VAL A N 1
ATOM 1558 C CA . VAL A 1 199 ? 18.842 -5.130 -0.335 1.00 94.94 199 VAL A CA 1
ATOM 1559 C C . VAL A 1 199 ? 17.858 -4.007 -0.023 1.00 94.94 199 VAL A C 1
ATOM 1561 O O . VAL A 1 199 ? 17.693 -3.627 1.136 1.00 94.94 199 VAL A O 1
ATOM 1564 N N . ASN A 1 200 ? 17.200 -3.464 -1.046 1.00 93.81 200 ASN A N 1
ATOM 1565 C CA . ASN A 1 200 ? 16.331 -2.303 -0.867 1.00 93.81 200 ASN A CA 1
ATOM 1566 C C . ASN A 1 200 ? 14.956 -2.725 -0.328 1.00 93.81 200 ASN A C 1
ATOM 1568 O O . ASN A 1 200 ? 14.293 -3.543 -0.974 1.00 93.81 200 ASN A O 1
ATOM 1572 N N . PRO A 1 201 ? 14.475 -2.163 0.793 1.00 95.44 201 PRO A N 1
ATOM 1573 C CA . PRO A 1 201 ? 13.080 -2.317 1.173 1.00 95.44 201 PRO A CA 1
ATOM 1574 C C . PRO A 1 201 ? 12.193 -1.501 0.223 1.00 95.44 201 PRO A C 1
ATOM 1576 O O . PRO A 1 201 ? 12.497 -0.357 -0.111 1.00 95.44 201 PRO A O 1
ATOM 1579 N N . ALA A 1 202 ? 11.088 -2.094 -0.212 1.00 95.44 202 ALA A N 1
ATOM 1580 C CA . ALA A 1 202 ? 10.036 -1.432 -0.967 1.00 95.44 202 ALA A CA 1
ATOM 1581 C C . ALA A 1 202 ? 8.842 -1.215 -0.035 1.00 95.44 202 ALA A C 1
ATOM 1583 O O . ALA A 1 202 ? 8.273 -2.175 0.487 1.00 95.44 202 ALA A O 1
ATOM 1584 N N . LEU A 1 203 ? 8.513 0.052 0.206 1.00 93.69 203 LEU A N 1
ATOM 1585 C CA . LEU A 1 203 ? 7.544 0.501 1.206 1.00 93.69 203 LEU A CA 1
ATOM 1586 C C . LEU A 1 203 ? 6.658 1.606 0.622 1.00 93.69 203 LEU A C 1
ATOM 1588 O O . LEU A 1 203 ? 6.969 2.164 -0.432 1.00 93.69 203 LEU A O 1
ATOM 1592 N N . PHE A 1 204 ? 5.570 1.947 1.309 1.00 90.25 204 PHE A N 1
ATOM 1593 C CA . PHE A 1 204 ? 4.733 3.089 0.942 1.00 90.25 204 PHE A CA 1
ATOM 1594 C C . PHE A 1 204 ? 5.551 4.397 0.913 1.00 90.25 204 PHE A C 1
ATOM 1596 O O . PHE A 1 204 ? 6.368 4.607 1.811 1.00 90.25 204 PHE A O 1
ATOM 1603 N N . PRO A 1 205 ? 5.366 5.282 -0.088 1.00 91.25 205 PRO A N 1
ATOM 1604 C CA . PRO A 1 205 ? 4.354 5.253 -1.153 1.00 91.25 205 PRO A CA 1
ATOM 1605 C C . PRO A 1 205 ? 4.759 4.507 -2.439 1.00 91.25 205 PRO A C 1
ATOM 1607 O O . PRO A 1 205 ? 3.997 4.515 -3.399 1.00 91.25 205 PRO A O 1
ATOM 1610 N N . ALA A 1 206 ? 5.934 3.868 -2.496 1.00 90.38 206 ALA A N 1
ATOM 1611 C CA . ALA A 1 206 ? 6.396 3.175 -3.707 1.00 90.38 206 ALA A CA 1
ATOM 1612 C C . ALA A 1 206 ? 5.599 1.892 -4.011 1.00 90.38 206 ALA A C 1
ATOM 1614 O O . ALA A 1 206 ? 5.436 1.512 -5.168 1.00 90.38 206 ALA A O 1
ATOM 1615 N N . VAL A 1 207 ? 5.094 1.234 -2.968 1.00 92.62 207 VAL A N 1
ATOM 1616 C CA . VAL A 1 207 ? 4.133 0.125 -3.038 1.00 92.62 207 VAL A CA 1
ATOM 1617 C C . VAL A 1 207 ? 2.950 0.433 -2.117 1.00 92.62 207 VAL A C 1
ATOM 1619 O O . VAL A 1 207 ? 3.109 1.226 -1.183 1.00 92.62 207 VAL A O 1
ATOM 1622 N N . PRO A 1 208 ? 1.766 -0.175 -2.323 1.00 89.81 208 PRO A N 1
ATOM 1623 C CA . PRO A 1 208 ? 0.688 -0.080 -1.345 1.00 89.81 208 PRO A CA 1
ATOM 1624 C C . PRO A 1 208 ? 1.173 -0.495 0.051 1.00 89.81 208 PRO A C 1
ATOM 1626 O O . PRO A 1 208 ? 2.067 -1.331 0.180 1.00 89.81 208 PRO A O 1
ATOM 1629 N N . VAL A 1 209 ? 0.586 0.079 1.101 1.00 81.75 209 VAL A N 1
ATOM 1630 C CA . VAL A 1 209 ? 1.070 -0.074 2.487 1.00 81.75 209 VAL A CA 1
ATOM 1631 C C . VAL A 1 209 ? 1.169 -1.537 2.918 1.00 81.75 209 VAL A C 1
ATOM 1633 O O . VAL A 1 209 ? 2.177 -1.953 3.488 1.00 81.75 209 VAL A O 1
ATOM 1636 N N . ASN A 1 210 ? 0.164 -2.329 2.546 1.00 84.94 210 ASN A N 1
ATOM 1637 C CA . ASN A 1 210 ? 0.083 -3.757 2.850 1.00 84.94 210 ASN A CA 1
ATOM 1638 C C . ASN A 1 210 ? 0.903 -4.621 1.881 1.00 84.94 210 ASN A C 1
ATOM 1640 O O . ASN A 1 210 ? 0.852 -5.841 1.939 1.00 84.94 210 ASN A O 1
ATOM 1644 N N . ASN A 1 211 ? 1.649 -4.017 0.959 1.00 93.50 211 ASN A N 1
ATOM 1645 C CA . ASN A 1 211 ? 2.431 -4.709 -0.059 1.00 93.50 211 ASN A CA 1
ATOM 1646 C C . ASN A 1 211 ? 3.927 -4.418 0.094 1.00 93.50 211 ASN A C 1
ATOM 1648 O O . ASN A 1 211 ? 4.666 -4.408 -0.892 1.00 93.50 211 ASN A O 1
ATOM 1652 N N . ALA A 1 212 ? 4.374 -4.212 1.334 1.00 95.88 212 ALA A N 1
ATOM 1653 C CA . ALA A 1 212 ? 5.784 -4.102 1.673 1.00 95.88 212 ALA A CA 1
ATOM 1654 C C . ALA A 1 212 ? 6.573 -5.362 1.270 1.00 95.88 212 ALA A C 1
ATOM 1656 O O . ALA A 1 212 ? 6.050 -6.485 1.269 1.00 95.88 212 ALA A O 1
ATOM 1657 N N . GLY A 1 213 ? 7.850 -5.181 0.943 1.00 96.94 213 GLY A N 1
ATOM 1658 C CA . GLY A 1 213 ? 8.739 -6.280 0.576 1.00 96.94 213 GLY A CA 1
ATOM 1659 C C . GLY A 1 213 ? 10.183 -5.846 0.385 1.00 96.94 213 GLY A C 1
ATOM 1660 O O . GLY A 1 213 ? 10.556 -4.714 0.693 1.00 96.94 213 GLY A O 1
ATOM 1661 N N . LEU A 1 214 ? 11.005 -6.752 -0.139 1.00 97.38 214 LEU A N 1
ATOM 1662 C CA . LEU A 1 214 ? 12.383 -6.474 -0.531 1.00 97.38 214 LEU A CA 1
ATOM 1663 C C . LEU A 1 214 ? 12.514 -6.534 -2.047 1.00 97.38 214 LEU A C 1
ATOM 1665 O O . LEU A 1 214 ? 12.130 -7.519 -2.678 1.00 97.38 214 LEU A O 1
ATOM 1669 N N . ARG A 1 215 ? 13.097 -5.484 -2.616 1.00 96.50 215 ARG A N 1
ATOM 1670 C CA . ARG A 1 215 ? 13.377 -5.352 -4.040 1.00 96.50 215 ARG A CA 1
ATOM 1671 C C . ARG A 1 215 ? 14.850 -5.641 -4.303 1.00 96.50 215 ARG A C 1
ATOM 1673 O O . ARG A 1 215 ? 15.736 -4.928 -3.826 1.00 96.50 215 ARG A O 1
ATOM 1680 N N . ILE A 1 216 ? 15.102 -6.664 -5.108 1.00 95.56 216 ILE A N 1
ATOM 1681 C CA . ILE A 1 216 ? 16.436 -7.131 -5.481 1.00 95.56 216 ILE A CA 1
ATOM 1682 C C . ILE A 1 216 ? 16.647 -6.869 -6.970 1.00 95.56 216 ILE A C 1
ATOM 1684 O O . ILE A 1 216 ? 15.781 -7.147 -7.795 1.00 95.56 216 ILE A O 1
ATOM 1688 N N . THR A 1 217 ? 17.813 -6.334 -7.321 1.00 94.69 217 THR A N 1
ATOM 1689 C CA . THR A 1 217 ? 18.220 -6.128 -8.715 1.00 94.69 217 THR A CA 1
ATOM 1690 C C . THR A 1 217 ? 19.538 -6.827 -8.979 1.00 94.69 217 THR A C 1
ATOM 1692 O O . THR A 1 217 ? 20.513 -6.577 -8.270 1.00 94.69 217 THR A O 1
ATOM 1695 N N . VAL A 1 218 ? 19.572 -7.672 -10.006 1.00 94.50 218 VAL A N 1
ATOM 1696 C CA . VAL A 1 218 ? 20.762 -8.440 -10.389 1.00 94.50 218 VAL A CA 1
ATOM 1697 C C . VAL A 1 218 ? 21.537 -7.707 -11.477 1.00 94.50 218 VAL A C 1
ATOM 1699 O O . VAL A 1 218 ? 20.959 -7.137 -12.400 1.00 94.50 218 VAL A O 1
ATOM 1702 N N . SER A 1 219 ? 22.866 -7.737 -11.386 1.00 95.75 219 SER A N 1
ATOM 1703 C CA . SER A 1 219 ? 23.774 -7.137 -12.363 1.00 95.75 219 SER A CA 1
ATOM 1704 C C . SER A 1 219 ? 24.907 -8.088 -12.749 1.00 95.75 219 SER A C 1
ATOM 1706 O O . SER A 1 219 ? 25.207 -9.059 -12.054 1.00 95.75 219 SER A O 1
ATOM 1708 N N . ASN A 1 220 ? 25.625 -7.760 -13.825 1.00 96.19 220 ASN A N 1
ATOM 1709 C CA . ASN A 1 220 ? 26.808 -8.509 -14.265 1.00 96.19 220 ASN A CA 1
ATOM 1710 C C . ASN A 1 220 ? 27.985 -8.512 -13.273 1.00 96.19 220 ASN A C 1
ATOM 1712 O O . ASN A 1 220 ? 28.923 -9.302 -13.458 1.00 96.19 220 ASN A O 1
ATOM 1716 N N . HIS A 1 221 ? 27.930 -7.655 -12.250 1.00 95.56 221 HIS A N 1
ATOM 1717 C CA . HIS A 1 221 ? 28.919 -7.565 -11.178 1.00 95.56 221 HIS A CA 1
ATOM 1718 C C . HIS A 1 221 ? 28.654 -8.544 -10.037 1.00 95.56 221 HIS A C 1
ATOM 1720 O O . HIS A 1 221 ? 29.588 -8.880 -9.321 1.00 95.56 221 HIS A O 1
ATOM 1726 N N . ASN A 1 222 ? 27.431 -9.061 -9.906 1.00 96.62 222 ASN A N 1
ATOM 1727 C CA . ASN A 1 222 ? 27.139 -10.091 -8.917 1.00 96.62 222 ASN A CA 1
ATOM 1728 C C . ASN A 1 222 ? 27.769 -11.415 -9.363 1.00 96.62 222 ASN A C 1
ATOM 1730 O O . ASN A 1 222 ? 27.587 -11.851 -10.503 1.00 96.62 222 ASN A O 1
ATOM 1734 N N . SER A 1 223 ? 28.559 -12.048 -8.508 1.00 96.81 223 SER A N 1
ATOM 1735 C CA . SER A 1 223 ? 29.085 -13.389 -8.749 1.00 96.81 223 SER A CA 1
ATOM 1736 C C . SER A 1 223 ? 27.987 -14.443 -8.523 1.00 96.81 223 SER A C 1
ATOM 1738 O O . SER A 1 223 ? 26.974 -14.174 -7.877 1.00 96.81 223 SER A O 1
ATOM 1740 N N . LEU A 1 224 ? 28.164 -15.664 -9.045 1.00 96.62 224 LEU A N 1
ATOM 1741 C CA . LEU A 1 224 ? 27.245 -16.766 -8.714 1.00 96.62 224 LEU A CA 1
ATOM 1742 C C . LEU A 1 224 ? 27.313 -17.128 -7.220 1.00 96.62 224 LEU A C 1
ATOM 1744 O O . LEU A 1 224 ? 26.319 -17.574 -6.658 1.00 96.62 224 LEU A O 1
ATOM 1748 N N . GLN A 1 225 ? 28.460 -16.887 -6.574 1.00 97.44 225 GLN A N 1
ATOM 1749 C CA . GLN A 1 225 ? 28.625 -17.076 -5.133 1.00 97.44 225 GLN A CA 1
ATOM 1750 C C . GLN A 1 225 ? 27.834 -16.028 -4.341 1.00 97.44 225 GLN A C 1
ATOM 1752 O O . GLN A 1 225 ? 27.246 -16.376 -3.324 1.00 97.44 225 GLN A O 1
ATOM 1757 N N . ASP A 1 226 ? 27.749 -14.782 -4.824 1.00 97.44 226 ASP A N 1
ATOM 1758 C CA . ASP A 1 226 ? 26.950 -13.724 -4.184 1.00 97.44 226 ASP A CA 1
ATOM 1759 C C . ASP A 1 226 ? 25.459 -14.075 -4.223 1.00 97.44 226 ASP A C 1
ATOM 1761 O O . ASP A 1 226 ? 24.736 -13.870 -3.251 1.00 97.44 226 ASP A O 1
ATOM 1765 N N . ILE A 1 227 ? 25.004 -14.622 -5.356 1.00 97.06 227 ILE A N 1
ATOM 1766 C CA . ILE A 1 227 ? 23.620 -15.062 -5.565 1.00 97.06 227 ILE A CA 1
ATOM 1767 C C . ILE A 1 227 ? 23.271 -16.216 -4.623 1.00 97.06 227 ILE A C 1
ATOM 1769 O O . ILE A 1 227 ? 22.254 -16.161 -3.932 1.00 97.06 227 ILE A O 1
ATOM 1773 N N . ASP A 1 228 ? 24.130 -17.234 -4.564 1.00 96.94 228 ASP A N 1
ATOM 1774 C CA . ASP A 1 228 ? 23.968 -18.363 -3.648 1.00 96.94 228 ASP A CA 1
ATOM 1775 C C . ASP A 1 228 ? 24.002 -17.911 -2.176 1.00 96.94 228 ASP A C 1
ATOM 1777 O O . ASP A 1 228 ? 23.177 -18.332 -1.364 1.00 96.94 228 ASP A O 1
ATOM 1781 N N . TYR A 1 229 ? 24.907 -16.990 -1.833 1.00 97.44 229 TYR A N 1
ATOM 1782 C CA . TYR A 1 229 ? 25.001 -16.422 -0.491 1.00 97.44 229 TYR A CA 1
ATOM 1783 C C . TYR A 1 229 ? 23.724 -15.667 -0.099 1.00 97.44 229 TYR A C 1
ATOM 1785 O O . TYR A 1 229 ? 23.175 -15.921 0.974 1.00 97.44 229 TYR A O 1
ATOM 1793 N N . LEU A 1 230 ? 23.199 -14.806 -0.978 1.00 97.69 230 LEU A N 1
ATOM 1794 C CA . LEU A 1 230 ? 21.927 -14.109 -0.766 1.00 97.69 230 LEU A CA 1
ATOM 1795 C C . LEU A 1 230 ? 20.774 -15.097 -0.543 1.00 97.69 230 LEU A C 1
ATOM 1797 O O . LEU A 1 230 ? 20.014 -14.937 0.412 1.00 97.69 230 LEU A O 1
ATOM 1801 N N . ALA A 1 231 ? 20.653 -16.128 -1.384 1.00 96.62 231 ALA A N 1
ATOM 1802 C CA . ALA A 1 231 ? 19.598 -17.131 -1.252 1.00 96.62 231 ALA A CA 1
ATOM 1803 C C . ALA A 1 231 ? 19.680 -17.883 0.089 1.00 96.62 231 ALA A C 1
ATOM 1805 O O . ALA A 1 231 ? 18.667 -18.020 0.776 1.00 96.62 231 ALA A O 1
ATOM 1806 N N . ARG A 1 232 ? 20.887 -18.280 0.521 1.00 97.00 232 ARG A N 1
ATOM 1807 C CA . ARG A 1 232 ? 21.112 -18.907 1.836 1.00 97.00 232 ARG A CA 1
ATOM 1808 C C . ARG A 1 232 ? 20.755 -17.984 3.000 1.00 97.00 232 ARG A C 1
ATOM 1810 O O . ARG A 1 232 ? 20.175 -18.434 3.989 1.00 97.00 232 ARG A O 1
ATOM 1817 N N . LEU A 1 233 ? 21.084 -16.694 2.911 1.00 97.69 233 LEU A N 1
ATOM 1818 C CA . LEU A 1 233 ? 20.715 -15.723 3.943 1.00 97.69 233 LEU A CA 1
ATOM 1819 C C . LEU A 1 233 ? 19.202 -15.504 4.015 1.00 97.69 233 LEU A C 1
ATOM 1821 O O . LEU A 1 233 ? 18.650 -15.408 5.112 1.00 97.69 233 LEU A O 1
ATOM 1825 N N . LEU A 1 234 ? 18.523 -15.463 2.870 1.00 97.00 234 LEU A N 1
ATOM 1826 C CA . LEU A 1 234 ? 17.067 -15.381 2.820 1.00 97.00 234 LEU A CA 1
ATOM 1827 C C . LEU A 1 234 ? 16.426 -16.632 3.430 1.00 97.00 234 LEU A C 1
ATOM 1829 O O . LEU A 1 234 ? 15.580 -16.485 4.309 1.00 97.00 234 LEU A O 1
ATOM 1833 N N . GLU A 1 235 ? 16.887 -17.838 3.077 1.00 95.31 235 GLU A N 1
ATOM 1834 C CA . GLU A 1 235 ? 16.414 -19.095 3.689 1.00 95.31 235 GLU A CA 1
ATOM 1835 C C . GLU A 1 235 ? 16.625 -19.098 5.215 1.00 95.31 235 GLU A C 1
ATOM 1837 O O . GLU A 1 235 ? 15.787 -19.571 5.980 1.00 95.31 235 GLU A O 1
ATOM 1842 N N . LYS A 1 236 ? 17.735 -18.518 5.691 1.00 94.88 236 LYS A N 1
ATOM 1843 C CA . LYS A 1 236 ? 18.063 -18.411 7.121 1.00 94.88 236 LYS A CA 1
ATOM 1844 C C . LYS A 1 236 ? 17.177 -17.417 7.879 1.00 94.88 236 LYS A C 1
ATOM 1846 O O . LYS A 1 236 ? 16.959 -17.624 9.081 1.00 94.88 236 LYS A O 1
ATOM 1851 N N . HIS A 1 237 ? 16.757 -16.318 7.247 1.00 96.44 237 HIS A N 1
ATOM 1852 C CA . HIS A 1 237 ? 16.201 -15.147 7.944 1.00 96.44 237 HIS A CA 1
ATOM 1853 C C . HIS A 1 237 ? 14.749 -14.815 7.631 1.00 96.44 237 HIS A C 1
ATOM 1855 O O . HIS A 1 237 ? 14.132 -14.161 8.470 1.00 96.44 237 HIS A O 1
ATOM 1861 N N . TYR A 1 238 ? 14.200 -15.240 6.491 1.00 95.81 238 TYR A N 1
ATOM 1862 C CA . TYR A 1 238 ? 12.843 -14.876 6.070 1.00 95.81 238 TYR A CA 1
ATOM 1863 C C . TYR A 1 238 ? 11.794 -15.316 7.103 1.00 95.81 238 TYR A C 1
ATOM 1865 O O . TYR A 1 238 ? 11.123 -14.471 7.698 1.00 95.81 238 TYR A O 1
ATOM 1873 N N . ASP A 1 239 ? 11.761 -16.607 7.445 1.00 92.62 239 ASP A N 1
ATOM 1874 C CA . ASP A 1 239 ? 10.835 -17.144 8.455 1.00 92.62 239 ASP A CA 1
ATOM 1875 C C . ASP A 1 239 ? 11.061 -16.508 9.833 1.00 92.62 239 ASP A C 1
ATOM 1877 O O . ASP A 1 239 ? 10.121 -16.169 10.550 1.00 92.62 239 ASP A O 1
ATOM 1881 N N . LYS A 1 240 ? 12.324 -16.258 10.201 1.00 92.62 240 LYS A N 1
ATOM 1882 C CA . LYS A 1 240 ? 12.660 -15.596 11.472 1.00 92.62 240 LYS A CA 1
ATOM 1883 C C . LYS A 1 240 ? 12.148 -14.160 11.524 1.00 92.62 240 LYS A C 1
ATOM 1885 O O . LYS A 1 240 ? 11.812 -13.688 12.607 1.00 92.62 240 LYS A O 1
ATOM 1890 N N . ALA A 1 241 ? 12.136 -13.451 10.396 1.00 94.31 241 ALA A N 1
ATOM 1891 C CA . ALA A 1 241 ? 11.588 -12.105 10.309 1.00 94.31 241 ALA A CA 1
ATOM 1892 C C . ALA A 1 241 ? 10.060 -12.125 10.429 1.00 94.31 241 ALA A C 1
ATOM 1894 O O . ALA A 1 241 ? 9.515 -11.313 11.175 1.00 94.31 241 ALA A O 1
ATOM 1895 N N . LEU A 1 242 ? 9.381 -13.085 9.789 1.00 92.06 242 LEU A N 1
ATOM 1896 C CA . LEU A 1 242 ? 7.935 -13.269 9.944 1.00 92.06 242 LEU A CA 1
ATOM 1897 C C . LEU A 1 242 ? 7.561 -13.507 11.415 1.00 92.06 242 LEU A C 1
ATOM 1899 O O . LEU A 1 242 ? 6.789 -12.745 11.995 1.00 92.06 242 LEU A O 1
ATOM 1903 N N . VAL A 1 243 ? 8.210 -14.475 12.064 1.00 88.12 243 VAL A N 1
ATOM 1904 C CA . VAL A 1 243 ? 7.956 -14.830 13.473 1.00 88.12 243 VAL A CA 1
ATOM 1905 C C . VAL A 1 243 ? 8.238 -13.663 14.420 1.00 88.12 243 VAL A C 1
ATOM 1907 O O . VAL A 1 243 ? 7.441 -13.368 15.320 1.00 88.12 243 VAL A O 1
ATOM 1910 N N . ALA A 1 244 ? 9.365 -12.971 14.217 1.00 86.12 244 ALA A N 1
ATOM 1911 C CA . ALA A 1 244 ? 9.757 -11.834 15.046 1.00 86.12 244 ALA A CA 1
ATOM 1912 C C . ALA A 1 244 ? 8.725 -10.699 15.006 1.00 86.12 244 ALA A C 1
ATOM 1914 O O . ALA A 1 244 ? 8.556 -10.013 16.011 1.00 86.12 244 ALA A O 1
ATOM 1915 N N . THR A 1 245 ? 8.006 -10.559 13.892 1.00 87.00 245 THR A N 1
ATOM 1916 C CA . THR A 1 245 ? 7.068 -9.456 13.639 1.00 87.00 245 THR A CA 1
ATOM 1917 C C . THR A 1 245 ? 5.592 -9.859 13.743 1.00 87.00 245 THR A C 1
ATOM 1919 O O . THR A 1 245 ? 4.719 -9.037 13.502 1.00 87.00 245 THR A O 1
ATOM 1922 N N . GLY A 1 246 ? 5.277 -11.104 14.130 1.00 80.94 246 GLY A N 1
ATOM 1923 C CA . GLY A 1 246 ? 3.879 -11.569 14.236 1.00 80.94 246 GLY A CA 1
ATOM 1924 C C . GLY A 1 246 ? 3.182 -11.746 12.892 1.00 80.94 246 GLY A C 1
ATOM 1925 O O . GLY A 1 246 ? 1.954 -11.709 12.798 1.00 80.94 246 GLY A O 1
ATOM 1926 N N . ASN A 1 247 ? 3.982 -11.938 11.851 1.00 88.00 247 ASN A N 1
ATOM 1927 C CA . ASN A 1 247 ? 3.533 -12.141 10.491 1.00 88.00 247 ASN A CA 1
ATOM 1928 C C . ASN A 1 247 ? 3.539 -13.636 10.131 1.00 88.00 247 ASN A C 1
ATOM 1930 O O . ASN A 1 247 ? 4.096 -14.460 10.858 1.00 88.00 247 ASN A O 1
ATOM 1934 N N . SER A 1 248 ? 2.926 -13.995 9.007 1.00 89.12 248 SER A N 1
ATOM 1935 C CA . SER A 1 248 ? 2.839 -15.376 8.524 1.00 89.12 248 SER A CA 1
ATOM 1936 C C . SER A 1 248 ? 2.726 -15.424 7.005 1.00 89.12 248 SER A C 1
ATOM 1938 O O . SER A 1 248 ? 2.358 -14.438 6.364 1.00 89.12 248 SER A O 1
ATOM 1940 N N . TYR A 1 249 ? 2.969 -16.594 6.411 1.00 90.56 249 TYR A N 1
ATOM 1941 C CA . TYR A 1 249 ? 2.801 -16.780 4.964 1.00 90.56 249 TYR A CA 1
ATOM 1942 C C . TYR A 1 249 ? 1.363 -16.494 4.512 1.00 90.56 249 TYR A C 1
ATOM 1944 O O . TYR A 1 249 ? 1.151 -15.943 3.432 1.00 90.56 249 TYR A O 1
ATOM 1952 N N . LYS A 1 250 ? 0.372 -16.794 5.363 1.00 87.88 250 LYS A N 1
ATOM 1953 C CA . LYS A 1 250 ? -1.042 -16.487 5.111 1.00 87.88 250 LYS A CA 1
ATOM 1954 C C . LYS A 1 250 ? -1.295 -14.977 5.042 1.00 87.88 250 LYS A C 1
ATOM 1956 O O . LYS A 1 250 ? -1.964 -14.523 4.113 1.00 87.88 250 LYS A O 1
ATOM 1961 N N . LYS A 1 251 ? -0.747 -14.204 5.989 1.00 86.88 251 LYS A N 1
ATOM 1962 C CA . LYS A 1 251 ? -0.867 -12.736 6.013 1.00 86.88 251 LYS A CA 1
ATOM 1963 C C . LYS A 1 251 ? -0.201 -12.105 4.789 1.00 86.88 251 LYS A C 1
ATOM 1965 O O . LYS A 1 251 ? -0.835 -11.313 4.093 1.00 86.88 251 LYS A O 1
ATOM 1970 N N . VAL A 1 252 ? 1.020 -12.538 4.457 1.00 92.44 252 VAL A N 1
ATOM 1971 C CA . VAL A 1 252 ? 1.718 -12.125 3.226 1.00 92.44 252 VAL A CA 1
ATOM 1972 C C . VAL A 1 252 ? 0.888 -12.479 1.990 1.00 92.44 252 VAL A C 1
ATOM 1974 O O . VAL A 1 252 ? 0.677 -11.644 1.116 1.00 92.44 252 VAL A O 1
ATOM 1977 N N . GLY A 1 253 ? 0.353 -13.696 1.923 1.00 91.00 253 GLY A N 1
ATOM 1978 C CA . GLY A 1 253 ? -0.480 -14.134 0.811 1.00 91.00 253 GLY A CA 1
ATOM 1979 C C . GLY A 1 253 ? -1.725 -13.266 0.605 1.00 91.00 253 GLY A C 1
ATOM 1980 O O . GLY A 1 253 ? -1.991 -12.817 -0.512 1.00 91.00 253 GLY A O 1
ATOM 1981 N N . ARG A 1 254 ? -2.450 -12.942 1.684 1.00 86.44 254 ARG A N 1
ATOM 1982 C CA . ARG A 1 254 ? -3.628 -12.057 1.638 1.00 86.44 254 ARG A CA 1
ATOM 1983 C C . ARG A 1 254 ? -3.270 -10.669 1.102 1.00 86.44 254 ARG A C 1
ATOM 1985 O O . ARG A 1 254 ? -3.946 -10.181 0.200 1.00 86.44 254 ARG A O 1
ATOM 1992 N N . ALA A 1 255 ? -2.189 -10.081 1.610 1.00 88.19 255 ALA A N 1
ATOM 1993 C CA . ALA A 1 255 ? -1.672 -8.779 1.187 1.00 88.19 255 ALA A CA 1
ATOM 1994 C C . ALA A 1 255 ? -1.427 -8.692 -0.331 1.00 88.19 255 ALA A C 1
ATOM 1996 O O . ALA A 1 255 ? -1.774 -7.707 -0.982 1.00 88.19 255 ALA A O 1
ATOM 1997 N N . PHE A 1 256 ? -0.870 -9.751 -0.918 1.00 90.62 256 PHE A N 1
ATOM 1998 C CA . PHE A 1 256 ? -0.541 -9.804 -2.344 1.00 90.62 256 PHE A CA 1
ATOM 1999 C C . PHE A 1 256 ? -1.578 -10.539 -3.200 1.00 90.62 256 PHE A C 1
ATOM 2001 O O . PHE A 1 256 ? -1.346 -10.731 -4.394 1.00 90.62 256 PHE A O 1
ATOM 2008 N N . LYS A 1 257 ? -2.716 -10.943 -2.616 1.00 90.19 257 LYS A N 1
ATOM 2009 C CA . LYS A 1 257 ? -3.763 -11.751 -3.266 1.00 90.19 257 LYS A CA 1
ATOM 2010 C C . LYS A 1 257 ? -3.198 -13.021 -3.927 1.00 90.19 257 LYS A C 1
ATOM 2012 O O . LYS A 1 257 ? -3.557 -13.364 -5.052 1.00 90.19 257 LYS A O 1
ATOM 2017 N N . ARG A 1 258 ? -2.279 -13.706 -3.238 1.00 89.19 258 ARG A N 1
ATOM 2018 C CA . ARG A 1 258 ? -1.595 -14.928 -3.694 1.00 89.19 258 ARG A CA 1
ATOM 2019 C C . ARG A 1 258 ? -1.459 -15.939 -2.565 1.00 89.19 258 ARG A C 1
ATOM 2021 O O . ARG A 1 258 ? -1.519 -15.585 -1.398 1.00 89.19 258 ARG A O 1
ATOM 2028 N N . GLN A 1 259 ? -1.258 -17.206 -2.904 1.00 87.50 259 GLN A N 1
ATOM 2029 C CA . GLN A 1 259 ? -0.940 -18.229 -1.911 1.00 87.50 259 GLN A CA 1
ATOM 2030 C C . GLN A 1 259 ? 0.567 -18.461 -1.885 1.00 87.50 259 GLN A C 1
ATOM 2032 O O . GLN A 1 259 ? 1.180 -18.703 -2.923 1.00 87.50 259 GLN A O 1
ATOM 2037 N N . PHE A 1 260 ? 1.150 -18.394 -0.692 1.00 87.75 260 PHE A N 1
ATOM 2038 C CA . PHE A 1 260 ? 2.534 -18.772 -0.446 1.00 87.75 260 PHE A CA 1
ATOM 2039 C C . PHE A 1 260 ? 2.543 -19.905 0.573 1.00 87.75 260 PHE A C 1
ATOM 2041 O O . PHE A 1 260 ? 1.842 -19.836 1.581 1.00 87.75 260 PHE A O 1
ATOM 2048 N N . VAL A 1 261 ? 3.316 -20.950 0.288 1.00 81.69 261 VAL A N 1
ATOM 2049 C CA . VAL A 1 261 ? 3.421 -22.137 1.137 1.00 81.69 261 VAL A CA 1
ATOM 2050 C C . VAL A 1 261 ? 4.841 -22.188 1.691 1.00 81.69 261 VAL A C 1
ATOM 2052 O O . VAL A 1 261 ? 5.785 -22.098 0.902 1.00 81.69 261 VAL A O 1
ATOM 2055 N N . PRO A 1 262 ? 5.017 -22.301 3.016 1.00 81.06 262 PRO A N 1
ATOM 2056 C CA . PRO A 1 262 ? 6.343 -22.393 3.596 1.00 81.06 262 PRO A CA 1
ATOM 2057 C C . PRO A 1 262 ? 6.989 -23.743 3.259 1.00 81.06 262 PRO A C 1
ATOM 2059 O O . PRO A 1 262 ? 6.323 -24.774 3.187 1.00 81.06 262 PRO A O 1
ATOM 2062 N N . LYS A 1 263 ? 8.314 -23.748 3.077 1.00 78.38 263 LYS A N 1
ATOM 2063 C CA . LYS A 1 263 ? 9.093 -24.977 2.831 1.00 78.38 263 LYS A CA 1
ATOM 2064 C C . LYS A 1 263 ? 9.262 -25.833 4.097 1.00 78.38 263 LYS A C 1
ATOM 2066 O O . LYS A 1 263 ? 9.498 -27.034 4.001 1.00 78.38 263 LYS A O 1
ATOM 2071 N N . LYS A 1 264 ? 9.174 -25.216 5.278 1.00 70.44 264 LYS A N 1
ATOM 2072 C CA . LYS A 1 264 ? 9.243 -25.856 6.601 1.00 70.44 264 LYS A CA 1
ATOM 2073 C C . LYS A 1 264 ? 7.965 -25.531 7.368 1.00 70.44 264 LYS A C 1
ATOM 2075 O O . LYS A 1 264 ? 7.383 -24.477 7.132 1.00 70.44 264 LYS A O 1
ATOM 2080 N N . GLU A 1 265 ? 7.529 -26.410 8.269 1.00 60.91 265 GLU A N 1
ATOM 2081 C CA . GLU A 1 265 ? 6.409 -26.089 9.162 1.00 60.91 265 GLU A CA 1
ATOM 2082 C C . GLU A 1 265 ? 6.687 -24.777 9.902 1.00 60.91 265 GLU A C 1
ATOM 2084 O O . GLU A 1 265 ? 7.830 -24.516 10.299 1.00 60.91 265 GLU A O 1
ATOM 2089 N N . GLU A 1 266 ? 5.654 -23.937 10.044 1.00 58.16 266 GLU A N 1
ATOM 2090 C CA . GLU A 1 266 ? 5.787 -22.682 10.778 1.00 58.16 266 GLU A CA 1
ATOM 2091 C C . GLU A 1 266 ? 6.338 -23.001 12.175 1.00 58.16 266 GLU A C 1
ATOM 2093 O O . GLU A 1 266 ? 5.769 -23.837 12.883 1.00 58.16 266 GLU A O 1
ATOM 2098 N N . PRO A 1 267 ? 7.461 -22.387 12.586 1.00 52.62 267 PRO A N 1
ATOM 2099 C CA . PRO A 1 267 ? 7.993 -22.631 13.913 1.00 52.62 267 PRO A CA 1
ATOM 2100 C C . PRO A 1 267 ? 6.929 -22.247 14.942 1.00 52.62 267 PRO A C 1
ATOM 2102 O O . PRO A 1 267 ? 6.286 -21.201 14.816 1.00 52.62 267 PRO A O 1
ATOM 2105 N N . ALA A 1 268 ? 6.751 -23.106 15.949 1.00 46.38 268 ALA A N 1
ATOM 2106 C CA . ALA A 1 268 ? 5.764 -22.911 17.001 1.00 46.38 268 ALA A CA 1
ATOM 2107 C C . ALA A 1 268 ? 5.838 -21.477 17.548 1.00 46.38 268 ALA A C 1
ATOM 2109 O O . ALA A 1 268 ? 6.929 -20.971 17.846 1.00 46.38 268 ALA A O 1
ATOM 2110 N N . LYS A 1 269 ? 4.676 -20.818 17.664 1.00 54.94 269 LYS A N 1
ATOM 2111 C CA . LYS A 1 269 ? 4.567 -19.538 18.373 1.00 54.94 269 LYS A CA 1
ATOM 2112 C C . LYS A 1 269 ? 5.268 -19.696 19.726 1.00 54.94 269 LYS A C 1
ATOM 2114 O O . LYS A 1 269 ? 5.032 -20.682 20.423 1.00 54.94 269 LYS A O 1
ATOM 2119 N N . LYS A 1 270 ? 6.159 -18.761 20.081 1.00 53.66 270 LYS A N 1
ATOM 2120 C CA . LYS A 1 270 ? 6.664 -18.677 21.462 1.00 53.66 270 LYS A CA 1
ATOM 2121 C C . LYS A 1 270 ? 5.463 -18.623 22.408 1.00 53.66 270 LYS A C 1
ATOM 2123 O O . LYS A 1 270 ? 4.455 -18.042 22.024 1.00 53.66 270 LYS A O 1
ATOM 2128 N N . GLU A 1 271 ? 5.593 -19.200 23.604 1.00 53.47 271 GLU A N 1
ATOM 2129 C CA . GLU A 1 271 ? 4.578 -19.079 24.658 1.00 53.47 271 GLU A CA 1
ATOM 2130 C C . GLU A 1 271 ? 4.136 -17.619 24.775 1.00 53.47 271 GLU A C 1
ATOM 2132 O O . GLU A 1 271 ? 4.952 -16.723 25.024 1.00 53.47 271 GLU A O 1
ATOM 2137 N N . ASP A 1 272 ? 2.855 -17.381 24.498 1.00 65.38 272 ASP A N 1
ATOM 2138 C CA . ASP A 1 272 ? 2.297 -16.043 24.506 1.00 65.38 272 ASP A CA 1
ATOM 2139 C C . ASP A 1 272 ? 2.249 -15.569 25.966 1.00 65.38 272 ASP A C 1
ATOM 2141 O O . ASP A 1 272 ? 1.506 -16.106 26.785 1.00 65.38 272 ASP A O 1
ATOM 2145 N N . LEU A 1 273 ? 3.048 -14.546 26.298 1.00 79.75 273 LEU A N 1
ATOM 2146 C CA . LEU A 1 273 ? 3.040 -13.877 27.614 1.00 79.75 273 LEU A CA 1
ATOM 2147 C C . LEU A 1 273 ? 1.652 -13.331 27.994 1.00 79.75 273 LEU A C 1
ATOM 2149 O O . LEU A 1 273 ? 1.393 -13.027 29.159 1.00 79.75 273 LEU A O 1
ATOM 2153 N N . PHE A 1 274 ? 0.783 -13.185 26.995 1.00 87.69 274 PHE A N 1
ATOM 2154 C CA . PHE A 1 274 ? -0.566 -12.681 27.128 1.00 87.69 274 PHE A CA 1
ATOM 2155 C C . PHE A 1 274 ? -1.555 -13.608 26.424 1.00 87.69 274 PHE A C 1
ATOM 2157 O O . PHE A 1 274 ? -1.349 -13.995 25.277 1.00 87.69 274 PHE A O 1
ATOM 2164 N N . HIS A 1 275 ? -2.670 -13.902 27.081 1.00 89.94 275 HIS A N 1
ATOM 2165 C CA . HIS A 1 275 ? -3.767 -14.678 26.519 1.00 89.94 275 HIS A CA 1
ATOM 2166 C C . HIS A 1 275 ? -4.887 -13.746 26.078 1.00 89.94 275 HIS A C 1
ATOM 2168 O O . HIS A 1 275 ? -5.376 -12.937 26.870 1.00 89.94 275 HIS A O 1
ATOM 2174 N N . SER A 1 276 ? -5.307 -13.866 24.822 1.00 91.75 276 SER A N 1
ATOM 2175 C CA . SER A 1 276 ? -6.429 -13.106 24.291 1.00 91.75 276 SER A CA 1
ATOM 2176 C C . SER A 1 276 ? -7.717 -13.930 24.256 1.00 91.75 276 SER A C 1
ATOM 2178 O O . SER A 1 276 ? -7.708 -15.125 23.960 1.00 91.75 276 SER A O 1
ATOM 2180 N N . ALA A 1 277 ? -8.835 -13.280 24.563 1.00 93.12 277 ALA A N 1
ATOM 2181 C CA . ALA A 1 277 ? -10.176 -13.837 24.481 1.00 93.12 277 ALA A CA 1
ATOM 2182 C C . ALA A 1 277 ? -11.082 -12.880 23.703 1.00 93.12 277 ALA A C 1
ATOM 2184 O O . ALA A 1 277 ? -10.973 -11.658 23.848 1.00 93.12 277 ALA A O 1
ATOM 2185 N N . VAL A 1 278 ? -11.966 -13.454 22.887 1.00 95.62 278 VAL A N 1
ATOM 2186 C CA . VAL A 1 278 ? -12.937 -12.722 22.071 1.00 95.62 278 VAL A CA 1
ATOM 2187 C C . VAL A 1 278 ? -14.336 -13.166 22.470 1.00 95.62 278 VAL A C 1
ATOM 2189 O O . VAL A 1 278 ? -14.621 -14.362 22.459 1.00 95.62 278 VAL A O 1
ATOM 2192 N N . TYR A 1 279 ? -15.201 -12.207 22.776 1.00 96.69 279 TYR A N 1
ATOM 2193 C CA . TYR A 1 279 ? -16.599 -12.433 23.143 1.00 96.69 279 TYR A CA 1
ATOM 2194 C C . TYR A 1 279 ? -17.518 -11.767 22.123 1.00 96.69 279 TYR A C 1
ATOM 2196 O O . TYR A 1 279 ? -17.116 -10.822 21.439 1.00 96.69 279 TYR A O 1
ATOM 2204 N N . SER A 1 280 ? -18.746 -12.266 21.992 1.00 95.75 280 SER A N 1
ATOM 2205 C CA . SER A 1 280 ? -19.737 -11.710 21.054 1.00 95.75 280 SER A CA 1
ATOM 2206 C C . SER A 1 280 ? -20.835 -10.924 21.762 1.00 95.75 280 SER A C 1
ATOM 2208 O O . SER A 1 280 ? -21.670 -10.314 21.102 1.00 95.75 280 SER A O 1
ATOM 2210 N N . SER A 1 281 ? -20.839 -10.936 23.094 1.00 96.06 281 SER A N 1
ATOM 2211 C CA . SER A 1 281 ? -21.781 -10.192 23.910 1.00 96.06 281 SER A CA 1
ATOM 2212 C C . SER A 1 281 ? -21.105 -9.581 25.130 1.00 96.06 281 SER A C 1
ATOM 2214 O O . SER A 1 281 ? -20.337 -10.246 25.824 1.00 96.06 281 SER A O 1
ATOM 2216 N N . ILE A 1 282 ? -21.459 -8.334 25.443 1.00 95.75 282 ILE A N 1
ATOM 2217 C CA . ILE A 1 282 ? -21.045 -7.652 26.674 1.00 95.75 282 ILE A CA 1
ATOM 2218 C C . ILE A 1 282 ? -21.487 -8.425 27.926 1.00 95.75 282 ILE A C 1
ATOM 2220 O O . ILE A 1 282 ? -20.824 -8.371 28.953 1.00 95.75 282 ILE A O 1
ATOM 2224 N N . ALA A 1 283 ? -22.564 -9.217 27.827 1.00 96.12 283 ALA A N 1
ATOM 2225 C CA . ALA A 1 283 ? -23.049 -10.077 28.908 1.00 96.12 283 ALA A CA 1
ATOM 2226 C C . ALA A 1 283 ? -22.045 -11.168 29.327 1.00 96.12 283 ALA A C 1
ATOM 2228 O O . ALA A 1 283 ? -22.183 -11.743 30.402 1.00 96.12 283 ALA A O 1
ATOM 2229 N N . GLU A 1 284 ? -21.049 -11.462 28.487 1.00 96.75 284 GLU A N 1
ATOM 2230 C CA . GLU A 1 284 ? -19.973 -12.414 28.780 1.00 96.75 284 GLU A CA 1
ATOM 2231 C C . GLU A 1 284 ? -18.807 -11.767 29.551 1.00 96.75 284 GLU A C 1
ATOM 2233 O O . GLU A 1 284 ? -17.862 -12.453 29.944 1.00 96.75 284 GLU A O 1
ATOM 2238 N N . ILE A 1 285 ? -18.851 -10.448 29.755 1.00 95.00 285 ILE A N 1
ATOM 2239 C CA . ILE A 1 285 ? -17.830 -9.678 30.459 1.00 95.00 285 ILE A CA 1
ATOM 2240 C C . ILE A 1 285 ? -18.392 -9.218 31.801 1.00 95.00 285 ILE A C 1
ATOM 2242 O O . ILE A 1 285 ? -19.551 -8.826 31.909 1.00 95.00 285 ILE A O 1
ATOM 2246 N N . ASP A 1 286 ? -17.551 -9.279 32.829 1.00 94.81 286 ASP A N 1
ATOM 2247 C CA . ASP A 1 286 ? -17.890 -8.795 34.161 1.00 94.81 286 ASP A CA 1
ATOM 2248 C C . ASP A 1 286 ? -18.091 -7.269 34.159 1.00 94.81 286 ASP A C 1
ATOM 2250 O O . ASP A 1 286 ? -17.249 -6.517 33.664 1.00 94.81 286 ASP A O 1
ATOM 2254 N N . GLU A 1 287 ? -19.219 -6.822 34.711 1.00 95.62 287 GLU A N 1
ATOM 2255 C CA . GLU A 1 287 ? -19.631 -5.415 34.732 1.00 95.62 287 GLU A CA 1
ATOM 2256 C C . GLU A 1 287 ? -18.681 -4.549 35.564 1.00 95.62 287 GLU A C 1
ATOM 2258 O O . GLU A 1 287 ? -18.283 -3.468 35.130 1.00 95.62 287 GLU A O 1
ATOM 2263 N N . VAL A 1 288 ? -18.256 -5.048 36.730 1.00 95.06 288 VAL A N 1
ATOM 2264 C CA . VAL A 1 288 ? -17.334 -4.329 37.620 1.00 95.06 288 VAL A CA 1
ATOM 2265 C C . VAL A 1 288 ? -15.978 -4.157 36.945 1.00 95.06 288 VAL A C 1
ATOM 2267 O O . VAL A 1 288 ? -15.397 -3.075 36.977 1.00 95.06 288 VAL A O 1
ATOM 2270 N N . LEU A 1 289 ? -15.483 -5.206 36.289 1.00 93.56 289 LEU A N 1
ATOM 2271 C CA . LEU A 1 289 ? -14.267 -5.161 35.494 1.00 93.56 289 LEU A CA 1
ATOM 2272 C C . LEU A 1 289 ? -14.384 -4.149 34.352 1.00 93.56 289 LEU A C 1
ATOM 2274 O O . LEU A 1 289 ? -13.479 -3.332 34.199 1.00 93.56 289 LEU A O 1
ATOM 2278 N N . TRP A 1 290 ? -15.458 -4.191 33.561 1.00 94.31 290 TRP A N 1
ATOM 2279 C CA . TRP A 1 290 ? -15.658 -3.274 32.437 1.00 94.31 290 TRP A CA 1
ATOM 2280 C C . TRP A 1 290 ? -15.642 -1.817 32.905 1.00 94.31 290 TRP A C 1
ATOM 2282 O O . TRP A 1 290 ? -14.800 -1.036 32.458 1.00 94.31 290 TRP A O 1
ATOM 2292 N N . ASN A 1 291 ? -16.477 -1.500 33.896 1.00 93.88 291 ASN A N 1
ATOM 2293 C CA . ASN A 1 291 ? -16.581 -0.165 34.480 1.00 93.88 291 ASN A CA 1
ATOM 2294 C C . ASN A 1 291 ? -15.328 0.231 35.280 1.00 93.88 291 ASN A C 1
ATOM 2296 O O . ASN A 1 291 ? -15.176 1.380 35.651 1.00 93.88 291 ASN A O 1
ATOM 2300 N N . SER A 1 292 ? -14.390 -0.676 35.566 1.00 92.00 292 SER A N 1
ATOM 2301 C CA . SER A 1 292 ? -13.115 -0.284 36.189 1.00 92.00 292 SER A CA 1
ATOM 2302 C C . SER A 1 292 ? -12.105 0.294 35.193 1.00 92.00 292 SER A C 1
ATOM 2304 O O . SER A 1 292 ? -11.145 0.951 35.601 1.00 92.00 292 SER A O 1
ATOM 2306 N N . VAL A 1 293 ? -12.285 0.030 33.893 1.00 89.38 293 VAL A N 1
ATOM 2307 C CA . VAL A 1 293 ? -11.308 0.386 32.851 1.00 89.38 293 VAL A CA 1
ATOM 2308 C C . VAL A 1 293 ? -11.880 1.222 31.709 1.00 89.38 293 VAL A C 1
ATOM 2310 O O . VAL A 1 293 ? -11.126 1.969 31.083 1.00 89.38 293 VAL A O 1
ATOM 2313 N N . LEU A 1 294 ? -13.179 1.102 31.441 1.00 86.00 294 LEU A N 1
ATOM 2314 C CA . LEU A 1 294 ? -13.939 1.884 30.471 1.00 86.00 294 LEU A CA 1
ATOM 2315 C C . LEU A 1 294 ? -15.150 2.495 31.191 1.00 86.00 294 LEU A C 1
ATOM 2317 O O . LEU A 1 294 ? -16.273 2.025 31.040 1.00 86.00 294 LEU A O 1
ATOM 2321 N N . ASP A 1 295 ? -14.883 3.516 32.009 1.00 77.12 295 ASP A N 1
ATOM 2322 C CA . ASP A 1 295 ? -15.892 4.298 32.740 1.00 77.12 295 ASP A CA 1
ATOM 2323 C C . ASP A 1 295 ? -15.996 5.700 32.145 1.00 77.12 295 ASP A C 1
ATOM 2325 O O . ASP A 1 295 ? -15.381 6.660 32.614 1.00 77.12 295 ASP A O 1
ATOM 2329 N N . ASP A 1 296 ? -16.688 5.792 31.018 1.00 69.69 296 ASP A N 1
ATOM 2330 C CA . ASP A 1 296 ? -16.990 7.059 30.365 1.00 69.69 296 ASP A CA 1
ATOM 2331 C C . ASP A 1 296 ? -18.407 6.964 29.797 1.00 69.69 296 ASP A C 1
ATOM 2333 O O . ASP A 1 296 ? -18.771 5.920 29.264 1.00 69.69 296 ASP A O 1
ATOM 2337 N N . GLN A 1 297 ? -19.207 8.022 29.945 1.00 64.75 297 GLN A N 1
ATOM 2338 C CA . GLN A 1 297 ? -20.681 7.989 30.002 1.00 64.75 297 GLN A CA 1
ATOM 2339 C C . GLN A 1 297 ? -21.352 7.017 29.015 1.00 64.75 297 GLN A C 1
ATOM 2341 O O . GLN A 1 297 ? -22.181 6.206 29.408 1.00 64.75 297 GLN A O 1
ATOM 2346 N N . ALA A 1 298 ? -21.005 7.085 27.727 1.00 71.19 298 ALA A N 1
ATOM 2347 C CA . ALA A 1 298 ? -21.645 6.281 26.680 1.00 71.19 298 ALA A CA 1
ATOM 2348 C C . ALA A 1 298 ? -21.070 4.855 26.525 1.00 71.19 298 ALA A C 1
ATOM 2350 O O . ALA A 1 298 ? -21.615 4.046 25.772 1.00 71.19 298 ALA A O 1
ATOM 2351 N N . PHE A 1 299 ? -19.957 4.556 27.196 1.00 84.12 299 PHE A N 1
ATOM 2352 C CA . PHE A 1 299 ? -19.166 3.328 27.076 1.00 84.12 299 PHE A CA 1
ATOM 2353 C C . PHE A 1 299 ? -19.101 2.503 28.342 1.00 84.12 299 PHE A C 1
ATOM 2355 O O . PHE A 1 299 ? -18.436 1.468 28.323 1.00 84.12 299 PHE A O 1
ATOM 2362 N N . ASP A 1 300 ? -19.768 2.916 29.414 1.00 91.06 300 ASP A N 1
ATOM 2363 C CA . ASP A 1 300 ? -19.951 2.045 30.563 1.00 91.06 300 ASP A CA 1
ATOM 2364 C C . ASP A 1 300 ? -20.704 0.763 30.146 1.00 91.06 300 ASP A C 1
ATOM 2366 O O . ASP A 1 300 ? -21.150 0.572 29.001 1.00 91.06 300 ASP A O 1
ATOM 2370 N N . TYR A 1 301 ? -20.802 -0.182 31.070 1.00 94.38 301 TYR A N 1
ATOM 2371 C CA . TYR A 1 301 ? -21.423 -1.468 30.797 1.00 94.38 301 TYR A CA 1
ATOM 2372 C C . TYR A 1 301 ? -22.889 -1.312 30.366 1.00 94.38 301 TYR A C 1
ATOM 2374 O O . TYR A 1 301 ? -23.339 -1.979 29.429 1.00 94.38 301 TYR A O 1
ATOM 2382 N N . ALA A 1 302 ? -23.633 -0.416 31.021 1.00 93.25 302 ALA A N 1
ATOM 2383 C CA . ALA A 1 302 ? -25.050 -0.190 30.766 1.00 93.25 302 ALA A CA 1
ATOM 2384 C C . ALA A 1 302 ? -25.291 0.421 29.377 1.00 93.25 302 ALA A C 1
ATOM 2386 O O . ALA A 1 302 ? -26.108 -0.100 28.611 1.00 93.25 302 ALA A O 1
ATOM 2387 N N . GLY A 1 303 ? -24.538 1.460 29.022 1.00 91.44 303 GLY A N 1
ATOM 2388 C CA . GLY A 1 303 ? -24.542 2.107 27.717 1.00 91.44 303 GLY A CA 1
ATOM 2389 C C . GLY A 1 303 ? -24.140 1.134 26.617 1.00 91.44 303 GLY A C 1
ATOM 2390 O O . GLY A 1 303 ? -24.888 0.933 25.663 1.00 91.44 303 GLY A O 1
ATOM 2391 N N . THR A 1 304 ? -23.034 0.410 26.786 1.00 92.62 304 THR A N 1
ATOM 2392 C CA . THR A 1 304 ? -22.585 -0.583 25.796 1.00 92.62 304 THR A CA 1
ATOM 2393 C C . THR A 1 304 ? -23.618 -1.697 25.586 1.00 92.62 304 THR A C 1
ATOM 2395 O O . THR A 1 304 ? -23.867 -2.113 24.451 1.00 92.62 304 THR A O 1
ATOM 2398 N N . LYS A 1 305 ? -24.271 -2.159 26.659 1.00 94.88 305 LYS A N 1
ATOM 2399 C CA . LYS A 1 305 ? -25.357 -3.147 26.595 1.00 94.88 305 LYS A CA 1
ATOM 2400 C C . LYS A 1 305 ? -26.595 -2.613 25.886 1.00 94.88 305 LYS A C 1
ATOM 2402 O O . LYS A 1 305 ? -27.191 -3.350 25.100 1.00 94.88 305 LYS A O 1
ATOM 2407 N N . PHE A 1 306 ? -26.965 -1.358 26.128 1.00 92.88 306 PHE A N 1
ATOM 2408 C CA . PHE A 1 306 ? -28.052 -0.690 25.418 1.00 92.88 306 PHE A CA 1
ATOM 2409 C C . PHE A 1 306 ? -27.770 -0.629 23.909 1.00 92.88 306 PHE A C 1
ATOM 2411 O O . PHE A 1 306 ? -28.592 -1.074 23.106 1.00 92.88 306 PHE A O 1
ATOM 2418 N N . LEU A 1 307 ? -26.572 -0.180 23.530 1.00 92.38 307 LEU A N 1
ATOM 2419 C CA . LEU A 1 307 ? -26.150 -0.071 22.134 1.00 92.38 307 LEU A CA 1
ATOM 2420 C C . LEU A 1 307 ? -26.123 -1.427 21.427 1.00 92.38 307 LEU A C 1
ATOM 2422 O O . LEU A 1 307 ? -26.682 -1.564 20.338 1.00 92.38 307 LEU A O 1
ATOM 2426 N N . GLN A 1 308 ? -25.521 -2.443 22.055 1.00 94.88 308 GLN A N 1
ATOM 2427 C CA . GLN A 1 308 ? -25.512 -3.797 21.506 1.00 94.88 308 GLN A CA 1
ATOM 2428 C C . GLN A 1 308 ? -26.939 -4.322 21.333 1.00 94.88 308 GLN A C 1
ATOM 2430 O O . GLN A 1 308 ? -27.253 -4.871 20.277 1.00 94.88 308 GLN A O 1
ATOM 2435 N N . GLY A 1 309 ? -27.796 -4.145 22.343 1.00 95.25 309 GLY A N 1
ATOM 2436 C CA . GLY A 1 309 ? -29.183 -4.602 22.317 1.00 95.25 309 GLY A CA 1
ATOM 2437 C C . GLY A 1 309 ? -29.974 -4.016 21.150 1.00 95.25 309 GLY A C 1
ATOM 2438 O O . GLY A 1 309 ? -30.648 -4.764 20.448 1.00 95.25 309 GLY A O 1
ATOM 2439 N N . TYR A 1 310 ? -29.841 -2.712 20.900 1.00 93.19 310 TYR A N 1
ATOM 2440 C CA . TYR A 1 310 ? -30.523 -2.046 19.792 1.00 93.19 310 TYR A CA 1
ATOM 2441 C C . TYR A 1 310 ? -29.942 -2.450 18.429 1.00 93.19 310 TYR A C 1
ATOM 2443 O O . TYR A 1 310 ? -30.622 -3.098 17.633 1.00 93.19 310 TYR A O 1
ATOM 2451 N N . PHE A 1 311 ? -28.669 -2.144 18.162 1.00 94.75 311 PHE A N 1
ATOM 2452 C CA . PHE A 1 311 ? -28.104 -2.287 16.815 1.00 94.75 311 PHE A CA 1
ATOM 2453 C C . PHE A 1 311 ? -27.914 -3.741 16.368 1.00 94.75 311 PHE A C 1
ATOM 2455 O O . PHE A 1 311 ? -27.938 -4.013 15.168 1.00 94.75 311 PHE A O 1
ATOM 2462 N N . SER A 1 312 ? -27.765 -4.685 17.304 1.00 95.19 312 SER A N 1
ATOM 2463 C CA . SER A 1 312 ? -27.726 -6.115 16.954 1.00 95.19 312 SER A CA 1
ATOM 2464 C C . SER A 1 312 ? -29.119 -6.682 16.663 1.00 95.19 312 SER A C 1
ATOM 2466 O O . SER A 1 312 ? -29.215 -7.753 16.067 1.00 95.19 312 SER A O 1
ATOM 2468 N N . SER A 1 313 ? -30.190 -6.002 17.101 1.00 95.25 313 SER A N 1
ATOM 2469 C CA . SER A 1 313 ? -31.578 -6.426 16.864 1.00 95.25 313 SER A CA 1
ATOM 2470 C C . SER A 1 313 ? -32.135 -5.974 15.514 1.00 95.25 313 SER A C 1
ATOM 2472 O O . SER A 1 313 ? -33.135 -6.529 15.057 1.00 95.25 313 SER A O 1
ATOM 2474 N N . LEU A 1 314 ? -31.483 -5.000 14.866 1.00 95.00 314 LEU A N 1
ATOM 2475 C CA . LEU A 1 314 ? -31.855 -4.550 13.528 1.00 95.00 314 LEU A CA 1
ATOM 2476 C C . LEU A 1 314 ? -31.743 -5.700 12.510 1.00 95.00 314 LEU A C 1
ATOM 2478 O O . LEU A 1 314 ? -30.864 -6.560 12.663 1.00 95.00 314 LEU A O 1
ATOM 2482 N N . PRO A 1 315 ? -32.589 -5.719 11.460 1.00 94.69 315 PRO A N 1
ATOM 2483 C CA . PRO A 1 315 ? -32.475 -6.674 10.360 1.00 94.69 315 PRO A CA 1
ATOM 2484 C C . PRO A 1 315 ? -31.064 -6.694 9.765 1.00 94.69 315 PRO A C 1
ATOM 2486 O O . PRO A 1 315 ? -30.405 -5.666 9.682 1.00 94.69 315 PRO A O 1
ATOM 2489 N N . SER A 1 316 ? -30.580 -7.858 9.330 1.00 90.12 316 SER A N 1
ATOM 2490 C CA . SER A 1 316 ? -29.202 -7.994 8.828 1.00 90.12 316 SER A CA 1
ATOM 2491 C C . SER A 1 316 ? -28.913 -7.208 7.541 1.00 90.12 316 SER A C 1
ATOM 2493 O O . SER A 1 316 ? -27.751 -7.024 7.190 1.00 90.12 316 SER A O 1
ATOM 2495 N N . ASP A 1 317 ? -29.959 -6.825 6.812 1.00 89.81 317 ASP A N 1
ATOM 2496 C CA . ASP A 1 317 ? -29.927 -5.977 5.619 1.00 89.81 317 ASP A CA 1
ATOM 2497 C C . ASP A 1 317 ? -30.064 -4.479 5.937 1.00 89.81 317 ASP A C 1
ATOM 2499 O O . ASP A 1 317 ? -29.867 -3.653 5.045 1.00 89.81 317 ASP A O 1
ATOM 2503 N N . ASP A 1 318 ? -30.337 -4.114 7.195 1.00 92.31 318 ASP A N 1
ATOM 2504 C CA . ASP A 1 318 ? -30.291 -2.726 7.642 1.00 92.31 318 ASP A CA 1
ATOM 2505 C C . ASP A 1 318 ? -28.835 -2.226 7.613 1.00 92.31 318 ASP A C 1
ATOM 2507 O O . ASP A 1 318 ? -27.947 -2.863 8.195 1.00 92.31 318 ASP A O 1
ATOM 2511 N N . PRO A 1 319 ? -28.544 -1.082 6.969 1.00 90.69 319 PRO A N 1
ATOM 2512 C CA . PRO A 1 319 ? -27.184 -0.556 6.894 1.00 90.69 319 PRO A CA 1
ATOM 2513 C C . PRO A 1 319 ? -26.592 -0.196 8.269 1.00 90.69 319 PRO A C 1
ATOM 2515 O O . PRO A 1 319 ? -25.369 -0.158 8.417 1.00 90.69 319 PRO A O 1
ATOM 2518 N N . ASN A 1 320 ? -27.436 0.037 9.277 1.00 93.06 320 ASN A N 1
ATOM 2519 C CA . ASN A 1 320 ? -27.034 0.311 10.651 1.00 93.06 320 ASN A CA 1
ATOM 2520 C C . ASN A 1 320 ? -26.949 -0.949 11.519 1.00 93.06 320 ASN A C 1
ATOM 2522 O O . ASN A 1 320 ? -26.607 -0.826 12.693 1.00 93.06 320 ASN A O 1
ATOM 2526 N N . HIS A 1 321 ? -27.230 -2.148 10.998 1.00 95.00 321 HIS A N 1
ATOM 2527 C CA . HIS A 1 321 ? -27.017 -3.383 11.751 1.00 95.00 321 HIS A CA 1
ATOM 2528 C C . HIS A 1 321 ? -25.547 -3.503 12.175 1.00 95.00 321 HIS A C 1
ATOM 2530 O O . HIS A 1 321 ? -24.631 -3.433 11.347 1.00 95.00 321 HIS A O 1
ATOM 2536 N N . MET A 1 322 ? -25.315 -3.713 13.473 1.00 95.12 322 MET A N 1
ATOM 2537 C CA . MET A 1 322 ? -23.968 -3.840 14.033 1.00 95.12 322 MET A CA 1
ATOM 2538 C C . MET A 1 322 ? -23.794 -5.172 14.739 1.00 95.12 322 MET A C 1
ATOM 2540 O O . MET A 1 322 ? -24.583 -5.548 15.600 1.00 95.12 322 MET A O 1
ATOM 2544 N N . GLN A 1 323 ? -22.687 -5.847 14.438 1.00 95.75 323 GLN A N 1
ATOM 2545 C CA . GLN A 1 323 ? -22.238 -7.006 15.206 1.00 95.75 323 GLN A CA 1
ATOM 2546 C C . GLN A 1 323 ? -21.124 -6.582 16.151 1.00 95.75 323 GLN A C 1
ATOM 2548 O O . GLN A 1 323 ? -20.099 -6.065 15.708 1.00 95.75 323 GLN A O 1
ATOM 2553 N N . PHE A 1 324 ? -21.311 -6.821 17.443 1.00 96.12 324 PHE A N 1
ATOM 2554 C CA . PHE A 1 324 ? -20.337 -6.454 18.463 1.00 96.12 324 PHE A CA 1
ATOM 2555 C C . PHE A 1 324 ? -19.360 -7.598 18.722 1.00 96.12 324 PHE A C 1
ATOM 2557 O O . PHE A 1 324 ? -19.718 -8.779 18.729 1.00 96.12 324 PHE A O 1
ATOM 2564 N N . LYS A 1 325 ? -18.100 -7.231 18.936 1.00 96.62 325 LYS A N 1
ATOM 2565 C CA . LYS A 1 325 ? -17.041 -8.127 19.390 1.00 96.62 325 LYS A CA 1
ATOM 2566 C C . LYS A 1 325 ? -16.243 -7.442 20.476 1.00 96.62 325 LYS A C 1
ATOM 2568 O O . LYS A 1 325 ? -15.894 -6.272 20.343 1.00 96.62 325 LYS A O 1
ATOM 2573 N N . TYR A 1 326 ? -15.924 -8.187 21.519 1.00 96.62 326 TYR A N 1
ATOM 2574 C CA . TYR A 1 326 ? -15.203 -7.683 22.676 1.00 96.62 326 TYR A CA 1
ATOM 2575 C C . TYR A 1 326 ? -13.894 -8.433 22.842 1.00 96.62 326 TYR A C 1
ATOM 2577 O O . TYR A 1 326 ? -13.859 -9.655 22.714 1.00 96.62 326 TYR A O 1
ATOM 2585 N N . TYR A 1 327 ? -12.826 -7.703 23.140 1.00 96.44 327 TYR A N 1
ATOM 2586 C CA . TYR A 1 327 ? -11.458 -8.202 23.124 1.00 96.44 327 TYR A CA 1
ATOM 2587 C C . TYR A 1 327 ? -10.833 -7.983 24.488 1.00 96.44 327 TYR A C 1
ATOM 2589 O O . TYR A 1 327 ? -10.687 -6.842 24.921 1.00 96.44 327 TYR A O 1
ATOM 2597 N N . LEU A 1 328 ? -10.445 -9.069 25.151 1.00 95.38 328 LEU A N 1
ATOM 2598 C CA . LEU A 1 328 ? -9.728 -9.022 26.420 1.00 95.38 328 LEU A CA 1
ATOM 2599 C C . LEU A 1 328 ? -8.360 -9.665 26.243 1.00 95.38 328 LEU A C 1
ATOM 2601 O O . LEU A 1 328 ? -8.259 -10.794 25.770 1.00 95.38 328 LEU A O 1
ATOM 2605 N N . VAL A 1 329 ? -7.312 -8.968 26.668 1.00 94.62 329 VAL A N 1
ATOM 2606 C CA . VAL A 1 329 ? -5.946 -9.491 26.741 1.00 94.62 329 VAL A CA 1
ATOM 2607 C C . VAL A 1 329 ? -5.551 -9.565 28.208 1.00 94.62 329 VAL A C 1
ATOM 2609 O O . VAL A 1 329 ? -5.599 -8.556 28.912 1.00 94.62 329 VAL A O 1
ATOM 2612 N N . ARG A 1 330 ? -5.175 -10.757 28.675 1.00 93.31 330 ARG A N 1
ATOM 2613 C CA . ARG A 1 330 ? -4.781 -11.026 30.062 1.00 93.31 330 ARG A CA 1
ATOM 2614 C C . ARG A 1 330 ? -3.328 -11.466 30.146 1.00 93.31 330 ARG A C 1
ATOM 2616 O O . ARG A 1 330 ? -2.852 -12.150 29.247 1.00 93.31 330 ARG A O 1
ATOM 2623 N N . ASN A 1 331 ? -2.634 -11.107 31.219 1.00 90.94 331 ASN A N 1
ATOM 2624 C CA . ASN A 1 331 ? -1.322 -11.687 31.522 1.00 90.94 331 ASN A CA 1
ATOM 2625 C C . ASN A 1 331 ? -1.460 -13.116 32.095 1.00 90.94 331 ASN A C 1
ATOM 2627 O O . ASN A 1 331 ? -2.565 -13.617 32.315 1.00 90.94 331 ASN A O 1
ATOM 2631 N N . SER A 1 332 ? -0.330 -13.761 32.386 1.00 85.81 332 SER A N 1
ATOM 2632 C CA . SER A 1 332 ? -0.284 -15.107 32.975 1.00 85.81 332 SER A CA 1
ATOM 2633 C C . SER A 1 332 ? -0.909 -15.220 34.373 1.00 85.81 332 SER A C 1
ATOM 2635 O O . SER A 1 332 ? -1.286 -16.319 34.772 1.00 85.81 332 SER A O 1
ATOM 2637 N N . SER A 1 333 ? -1.067 -14.115 35.115 1.00 86.56 333 SER A N 1
ATOM 2638 C CA . SER A 1 333 ? -1.780 -14.102 36.402 1.00 86.56 333 SER A CA 1
ATOM 2639 C C . SER A 1 333 ? -3.288 -13.860 36.259 1.00 86.56 333 SER A C 1
ATOM 2641 O O . SER A 1 333 ? -3.983 -13.762 37.266 1.00 86.56 333 SER A O 1
ATOM 2643 N N . GLY A 1 334 ? -3.802 -13.738 35.029 1.00 85.88 334 GLY A N 1
ATOM 2644 C CA . GLY A 1 334 ? -5.221 -13.524 34.735 1.00 85.88 334 GLY A CA 1
ATOM 2645 C C . GLY A 1 334 ? -5.688 -12.067 34.820 1.00 85.88 334 GLY A C 1
ATOM 2646 O O . GLY A 1 334 ? -6.863 -11.799 34.565 1.00 85.88 334 GLY A O 1
ATOM 2647 N N . SER A 1 335 ? -4.794 -11.120 35.125 1.00 89.81 335 SER A N 1
ATOM 2648 C CA . SER A 1 335 ? -5.130 -9.691 35.153 1.00 89.81 335 SER A CA 1
ATOM 2649 C C . SER A 1 335 ? -5.374 -9.175 33.741 1.00 89.81 335 SER A C 1
ATOM 2651 O O . SER A 1 335 ? -4.628 -9.522 32.824 1.00 89.81 335 SER A O 1
ATOM 2653 N N . VAL A 1 336 ? -6.389 -8.328 33.565 1.00 93.12 336 VAL A N 1
ATOM 2654 C CA . VAL A 1 336 ? -6.660 -7.661 32.286 1.00 93.12 336 VAL A CA 1
ATOM 2655 C C . VAL A 1 336 ? -5.618 -6.578 32.040 1.00 93.12 336 VAL A C 1
ATOM 2657 O O . VAL A 1 336 ? -5.378 -5.717 32.879 1.00 93.12 336 VAL A O 1
ATOM 2660 N N . GLU A 1 337 ? -4.997 -6.640 30.871 1.00 94.19 337 GLU A N 1
ATOM 2661 C CA . GLU A 1 337 ? -3.907 -5.760 30.447 1.00 94.19 337 GLU A CA 1
ATOM 2662 C C . GLU A 1 337 ? -4.298 -4.939 29.218 1.00 94.19 337 GLU A C 1
ATOM 2664 O O . GLU A 1 337 ? -3.759 -3.858 29.008 1.00 94.19 337 GLU A O 1
ATOM 2669 N N . ALA A 1 338 ? -5.251 -5.411 28.413 1.00 94.38 338 ALA A N 1
ATOM 2670 C CA . ALA A 1 338 ? -5.925 -4.593 27.414 1.00 94.38 338 ALA A CA 1
ATOM 2671 C C . ALA A 1 338 ? -7.382 -5.032 27.259 1.00 94.38 338 ALA A C 1
ATOM 2673 O O . ALA A 1 338 ? -7.691 -6.222 27.365 1.00 94.38 338 ALA A O 1
ATOM 2674 N N . LEU A 1 339 ? -8.264 -4.070 27.002 1.00 95.00 339 LEU A N 1
ATOM 2675 C CA . LEU A 1 339 ? -9.688 -4.297 26.791 1.00 95.00 339 LEU A CA 1
ATOM 2676 C C . LEU A 1 339 ? -10.219 -3.302 25.756 1.00 95.00 339 LEU A C 1
ATOM 2678 O O . LEU A 1 339 ? -9.933 -2.110 25.835 1.00 95.00 339 LEU A O 1
ATOM 2682 N N . THR A 1 340 ? -10.971 -3.784 24.771 1.00 94.81 340 THR A N 1
ATOM 2683 C CA . THR A 1 340 ? -11.679 -2.936 23.800 1.00 94.81 340 THR A CA 1
ATOM 2684 C C . THR A 1 340 ? -12.868 -3.681 23.203 1.00 94.81 340 THR A C 1
ATOM 2686 O O . THR A 1 340 ? -13.048 -4.878 23.441 1.00 94.81 340 THR A O 1
ATOM 2689 N N . TYR A 1 341 ? -13.653 -2.991 22.384 1.00 95.19 341 TYR A N 1
ATOM 2690 C CA . TYR A 1 341 ? -14.666 -3.599 21.543 1.00 95.19 341 TYR A CA 1
ATOM 2691 C C . TYR A 1 341 ? -14.623 -3.021 20.130 1.00 95.19 341 TYR A C 1
ATOM 2693 O O . TYR A 1 341 ? -14.189 -1.890 19.900 1.00 95.19 341 TYR A O 1
ATOM 2701 N N . THR A 1 342 ? -15.095 -3.815 19.178 1.00 96.50 342 THR A N 1
ATOM 2702 C CA . THR A 1 342 ? -15.319 -3.383 17.803 1.00 96.50 342 THR A CA 1
ATOM 2703 C C . THR A 1 342 ? -16.752 -3.664 17.398 1.00 96.50 342 THR A C 1
ATOM 2705 O O . THR A 1 342 ? -17.341 -4.655 17.836 1.00 96.50 342 THR A O 1
ATOM 2708 N N . THR A 1 343 ? -17.264 -2.862 16.479 1.00 96.25 343 THR A N 1
ATOM 2709 C CA . THR A 1 343 ? -18.487 -3.153 15.737 1.00 96.25 343 THR A CA 1
ATOM 2710 C C . THR A 1 343 ? -18.154 -3.517 14.297 1.00 96.25 343 THR A C 1
ATOM 2712 O O . THR A 1 343 ? -17.205 -2.997 13.707 1.00 96.25 343 THR A O 1
ATOM 2715 N N . VAL A 1 344 ? -18.927 -4.437 13.730 1.00 95.75 344 VAL A N 1
ATOM 2716 C CA . VAL A 1 344 ? -18.914 -4.737 12.299 1.00 95.75 344 VAL A CA 1
ATOM 2717 C C . VAL A 1 344 ? -20.209 -4.225 11.694 1.00 95.75 344 VAL A C 1
ATOM 2719 O O . VAL A 1 344 ? -21.276 -4.740 12.031 1.00 95.75 344 VAL A O 1
ATOM 2722 N N . SER A 1 345 ? -20.107 -3.251 10.793 1.00 94.12 345 SER A N 1
ATOM 2723 C CA . SER A 1 345 ? -21.254 -2.642 10.112 1.00 94.12 345 SER A CA 1
ATOM 2724 C C . SER A 1 345 ? -20.899 -2.142 8.715 1.00 94.12 345 SER A C 1
ATOM 2726 O O . SER A 1 345 ? -19.732 -2.151 8.310 1.00 94.12 345 SER A O 1
ATOM 2728 N N . LEU A 1 346 ? -21.915 -1.755 7.946 1.00 94.12 346 LEU A N 1
ATOM 2729 C CA . LEU A 1 346 ? -21.725 -1.151 6.634 1.00 94.12 346 LEU A CA 1
ATOM 2730 C C . LEU A 1 346 ? -21.324 0.317 6.808 1.00 94.12 346 LEU A C 1
ATOM 2732 O O . LEU A 1 346 ? -22.009 1.080 7.485 1.00 94.12 346 LEU A O 1
ATOM 2736 N N . TRP A 1 347 ? -20.204 0.725 6.215 1.00 94.00 347 TRP A N 1
ATOM 2737 C CA . TRP A 1 347 ? -19.760 2.120 6.214 1.00 94.00 347 TRP A CA 1
ATOM 2738 C C . TRP A 1 347 ? -19.797 2.675 4.798 1.00 94.00 347 TRP A C 1
ATOM 2740 O O . TRP A 1 347 ? -19.470 1.983 3.834 1.00 94.00 347 TRP A O 1
ATOM 2750 N N . LYS A 1 348 ? -20.122 3.961 4.688 1.00 93.94 348 LYS A N 1
ATOM 2751 C CA . LYS A 1 348 ? -19.854 4.755 3.490 1.00 93.94 348 LYS A CA 1
ATOM 2752 C C . LYS A 1 348 ? -18.353 5.055 3.446 1.00 93.94 348 LYS A C 1
ATOM 2754 O O . LYS A 1 348 ? -17.797 5.568 4.417 1.00 93.94 348 LYS A O 1
ATOM 2759 N N . GLU A 1 349 ? -17.666 4.724 2.355 1.00 92.00 349 GLU A N 1
ATOM 2760 C CA . GLU A 1 349 ? -16.209 4.921 2.275 1.00 92.00 349 GLU A CA 1
ATOM 2761 C C . GLU A 1 349 ? -15.796 6.400 2.349 1.00 92.00 349 GLU A C 1
ATOM 2763 O O . GLU A 1 349 ? -14.680 6.716 2.759 1.00 92.00 349 GLU A O 1
ATOM 2768 N N . ASP A 1 350 ? -16.709 7.299 1.992 1.00 92.56 350 ASP A N 1
ATOM 2769 C CA . ASP A 1 350 ? -16.580 8.752 2.045 1.00 92.56 350 ASP A CA 1
ATOM 2770 C C . ASP A 1 350 ? -17.002 9.364 3.391 1.00 92.56 350 ASP A C 1
ATOM 2772 O O . ASP A 1 350 ? -17.054 10.585 3.501 1.00 92.56 350 ASP A O 1
ATOM 2776 N N . MET A 1 351 ? -17.254 8.561 4.434 1.00 90.62 351 MET A N 1
ATOM 2777 C CA . MET A 1 351 ? -17.709 9.047 5.748 1.00 90.62 351 MET A CA 1
ATOM 2778 C C . MET A 1 351 ? -16.861 10.198 6.309 1.00 90.62 351 MET A C 1
ATOM 2780 O O . MET A 1 351 ? -17.419 11.105 6.916 1.00 90.62 351 MET A O 1
ATOM 2784 N N . LEU A 1 352 ? -15.540 10.162 6.096 1.00 87.88 352 LEU A N 1
ATOM 2785 C CA . LEU A 1 352 ? -14.580 11.184 6.541 1.00 87.88 352 LEU A CA 1
ATOM 2786 C C . LEU A 1 352 ? -13.983 11.997 5.375 1.00 87.88 352 LEU A C 1
ATOM 2788 O O . LEU A 1 352 ? -12.934 12.624 5.517 1.00 87.88 352 LEU A O 1
ATOM 2792 N N . SER A 1 353 ? -14.594 11.934 4.190 1.00 89.50 353 SER A N 1
ATOM 2793 C CA . SER A 1 353 ? -14.168 12.733 3.039 1.00 89.50 353 SER A CA 1
ATOM 2794 C C . SER A 1 353 ? -14.649 14.176 3.153 1.00 89.50 353 SER A C 1
ATOM 2796 O O . SER A 1 353 ? -15.553 14.503 3.914 1.00 89.50 353 SER A O 1
ATOM 2798 N N . HIS A 1 354 ? -14.047 15.058 2.355 1.00 89.88 354 HIS A N 1
ATOM 2799 C CA . HIS A 1 354 ? -14.494 16.443 2.253 1.00 89.88 354 HIS A CA 1
ATOM 2800 C C . HIS A 1 354 ? -15.962 16.509 1.791 1.00 89.88 354 HIS A C 1
ATOM 2802 O O . HIS A 1 354 ? -16.337 15.820 0.845 1.00 89.88 354 HIS A O 1
ATOM 2808 N N . GLU A 1 355 ? -16.761 17.405 2.380 1.00 90.31 355 GLU A N 1
ATOM 2809 C CA . GLU A 1 355 ? -18.216 17.523 2.157 1.00 90.31 355 GLU A CA 1
ATOM 2810 C C . GLU A 1 355 ? -18.634 17.530 0.671 1.00 90.31 355 GLU A C 1
ATOM 2812 O O . GLU A 1 355 ? -19.527 16.787 0.282 1.00 90.31 355 GLU A O 1
ATOM 2817 N N . MET A 1 356 ? -17.936 18.286 -0.190 1.00 91.62 356 MET A N 1
ATOM 2818 C CA . MET A 1 356 ? -18.192 18.340 -1.638 1.00 91.62 356 MET A CA 1
ATOM 2819 C C . MET A 1 356 ? -18.038 16.984 -2.347 1.00 91.62 356 MET A C 1
ATOM 2821 O O . MET A 1 356 ? -18.694 16.727 -3.358 1.00 91.62 356 MET A O 1
ATOM 2825 N N . VAL A 1 357 ? -17.134 16.128 -1.861 1.00 93.69 357 VAL A N 1
ATOM 2826 C CA . VAL A 1 357 ? -16.945 14.773 -2.395 1.00 93.69 357 VAL A CA 1
ATOM 2827 C C . VAL A 1 357 ? -18.142 13.920 -2.005 1.00 93.69 357 VAL A C 1
ATOM 2829 O O . VAL A 1 357 ? -18.763 13.316 -2.879 1.00 93.69 357 VAL A O 1
ATOM 2832 N N . SER A 1 358 ? -18.501 13.939 -0.723 1.00 94.06 358 SER A N 1
ATOM 2833 C CA . SER A 1 358 ? -19.628 13.185 -0.179 1.00 94.06 358 SER A CA 1
ATOM 2834 C C . SER A 1 358 ? -20.954 13.599 -0.828 1.00 94.06 358 SER A C 1
ATOM 2836 O O . SER A 1 358 ? -21.700 12.741 -1.287 1.00 94.06 358 SER A O 1
ATOM 2838 N N . GLU A 1 359 ? -21.208 14.900 -1.015 1.00 94.06 359 GLU A N 1
ATOM 2839 C CA . GLU A 1 359 ? -22.406 15.408 -1.706 1.00 94.06 359 GLU A CA 1
ATOM 2840 C C . GLU A 1 359 ? -22.521 14.861 -3.143 1.00 94.06 359 GLU A C 1
ATOM 2842 O O . GLU A 1 359 ? -23.600 14.493 -3.616 1.00 94.06 359 GLU A O 1
ATOM 2847 N N . ARG A 1 360 ? -21.397 14.778 -3.866 1.00 93.75 360 ARG A N 1
ATOM 2848 C CA . ARG A 1 360 ? -21.375 14.223 -5.224 1.00 93.75 360 ARG A CA 1
ATOM 2849 C C . ARG A 1 360 ? -21.617 12.715 -5.229 1.00 93.75 360 ARG A C 1
ATOM 2851 O O . ARG A 1 360 ? -22.265 12.225 -6.152 1.00 93.75 360 ARG A O 1
ATOM 2858 N N . ILE A 1 361 ? -21.100 11.995 -4.237 1.00 95.12 361 ILE A N 1
ATOM 2859 C CA . ILE A 1 361 ? -21.298 10.550 -4.092 1.00 95.12 361 ILE A CA 1
ATOM 2860 C C . ILE A 1 361 ? -22.756 10.243 -3.725 1.00 95.12 361 ILE A C 1
ATOM 2862 O O . ILE A 1 361 ? -23.332 9.325 -4.303 1.00 95.12 361 ILE A O 1
ATOM 2866 N N . GLU A 1 362 ? -23.401 11.035 -2.865 1.00 93.81 362 GLU A N 1
ATOM 2867 C CA . GLU A 1 362 ? -24.823 10.848 -2.535 1.00 93.81 362 GLU A CA 1
ATOM 2868 C C . GLU A 1 362 ? -25.732 10.991 -3.763 1.00 93.81 362 GLU A C 1
ATOM 2870 O O . GLU A 1 362 ? -26.688 10.235 -3.906 1.00 93.81 362 GLU A O 1
ATOM 2875 N N . LYS A 1 363 ? -25.393 11.870 -4.717 1.00 94.38 363 LYS A N 1
ATOM 2876 C CA . LYS A 1 363 ? -26.118 11.961 -6.000 1.00 94.38 363 LYS A CA 1
ATOM 2877 C C . LYS A 1 363 ? -26.032 10.669 -6.818 1.00 94.38 363 LYS A C 1
ATOM 2879 O O . LYS A 1 363 ? -26.988 10.341 -7.509 1.00 94.38 363 LYS A O 1
ATOM 2884 N N . ILE A 1 364 ? -24.919 9.937 -6.733 1.00 94.31 364 ILE A N 1
ATOM 2885 C CA . ILE A 1 364 ? -24.758 8.619 -7.373 1.00 94.31 364 ILE A CA 1
ATOM 2886 C C . ILE A 1 364 ? -25.557 7.560 -6.602 1.00 94.31 364 ILE A C 1
ATOM 2888 O O . ILE A 1 364 ? -26.200 6.708 -7.213 1.00 94.31 364 ILE A O 1
ATOM 2892 N N . ARG A 1 365 ? -25.584 7.647 -5.265 1.00 93.94 365 ARG A N 1
ATOM 2893 C CA . ARG A 1 365 ? -26.332 6.716 -4.404 1.00 93.94 365 ARG A CA 1
ATOM 2894 C C . ARG A 1 365 ? -27.851 6.779 -4.560 1.00 93.94 365 ARG A C 1
ATOM 2896 O O . ARG A 1 365 ? -28.531 5.845 -4.149 1.00 93.94 365 ARG A O 1
ATOM 2903 N N . LEU A 1 366 ? -28.382 7.821 -5.203 1.00 93.19 366 LEU A N 1
ATOM 2904 C CA . LEU A 1 366 ? -29.783 7.852 -5.640 1.00 93.19 366 LEU A CA 1
ATOM 2905 C C . LEU A 1 366 ? -30.103 6.743 -6.659 1.00 93.19 366 LEU A C 1
ATOM 2907 O O . LEU A 1 366 ? -31.236 6.271 -6.698 1.00 93.19 366 LEU A O 1
ATOM 2911 N N . GLU A 1 367 ? -29.124 6.335 -7.473 1.00 94.31 367 GLU A N 1
ATOM 2912 C CA . GLU A 1 367 ? -29.263 5.263 -8.468 1.00 94.31 367 GLU A CA 1
ATOM 2913 C C . GLU A 1 367 ? -28.677 3.929 -7.971 1.00 94.31 367 GLU A C 1
ATOM 2915 O O . GLU A 1 367 ? -29.250 2.873 -8.236 1.00 94.31 367 GLU A O 1
ATOM 2920 N N . ASP A 1 368 ? -27.566 3.971 -7.228 1.00 92.62 368 ASP A N 1
ATOM 2921 C CA . ASP A 1 368 ? -26.921 2.804 -6.607 1.00 92.62 368 ASP A CA 1
ATOM 2922 C C . ASP A 1 368 ? -26.695 3.046 -5.102 1.00 92.62 368 ASP A C 1
ATOM 2924 O O . ASP A 1 368 ? -25.625 3.522 -4.707 1.00 92.62 368 ASP A O 1
ATOM 2928 N N . PRO A 1 369 ? -27.670 2.703 -4.236 1.00 90.44 369 PRO A N 1
ATOM 2929 C CA . PRO A 1 369 ? -27.593 2.952 -2.793 1.00 90.44 369 PRO A CA 1
ATOM 2930 C C . PRO A 1 369 ? -26.362 2.353 -2.100 1.00 90.44 369 PRO A C 1
ATOM 2932 O O . PRO A 1 369 ? -25.975 2.807 -1.022 1.00 90.44 369 PRO A O 1
ATOM 2935 N N . THR A 1 370 ? -25.734 1.346 -2.712 1.00 90.38 370 THR A N 1
ATOM 2936 C CA . THR A 1 370 ? -24.562 0.641 -2.176 1.00 90.38 370 THR A CA 1
ATOM 2937 C C . THR A 1 370 ? -23.234 1.149 -2.732 1.00 90.38 370 THR A C 1
ATOM 2939 O O . THR A 1 370 ? -22.171 0.664 -2.331 1.00 90.38 370 THR A O 1
ATOM 2942 N N . PHE A 1 371 ? -23.262 2.149 -3.615 1.00 94.38 371 PHE A N 1
ATOM 2943 C CA . PHE A 1 371 ? -22.066 2.710 -4.229 1.00 94.38 371 PHE A CA 1
ATOM 2944 C C . PHE A 1 371 ? -21.067 3.194 -3.168 1.00 94.38 371 PHE A C 1
ATOM 2946 O O . PHE A 1 371 ? -21.409 3.979 -2.278 1.00 94.38 371 PHE A O 1
ATOM 2953 N N . LEU A 1 372 ? -19.813 2.735 -3.267 1.00 94.19 372 LEU A N 1
ATOM 2954 C CA . LEU A 1 372 ? -18.738 3.028 -2.307 1.00 94.19 372 LEU A CA 1
ATOM 2955 C C . LEU A 1 372 ? -19.151 2.771 -0.851 1.00 94.19 372 LEU A C 1
ATOM 2957 O O . LEU A 1 372 ? -18.989 3.627 0.023 1.00 94.19 372 LEU A O 1
ATOM 2961 N N . THR A 1 373 ? -19.721 1.598 -0.598 1.00 94.31 373 THR A N 1
ATOM 2962 C CA . THR A 1 373 ? -19.970 1.097 0.754 1.00 94.31 373 THR A CA 1
ATOM 2963 C C . THR A 1 373 ? -19.149 -0.163 0.991 1.00 94.31 373 THR A C 1
ATOM 2965 O O . THR A 1 373 ? -18.860 -0.911 0.059 1.00 94.31 373 THR A O 1
ATOM 2968 N N . GLU A 1 374 ? -18.718 -0.376 2.230 1.00 93.50 374 GLU A N 1
ATOM 2969 C CA . GLU A 1 374 ? -17.861 -1.503 2.592 1.00 93.50 374 GLU A CA 1
ATOM 2970 C C . GLU A 1 374 ? -18.205 -1.997 3.994 1.00 93.50 374 GLU A C 1
ATOM 2972 O O . GLU A 1 374 ? -18.575 -1.211 4.870 1.00 93.50 374 GLU A O 1
ATOM 2977 N N . ARG A 1 375 ? -18.068 -3.304 4.230 1.00 93.31 375 ARG A N 1
ATOM 2978 C CA . ARG A 1 375 ? -18.251 -3.871 5.567 1.00 93.31 375 ARG A CA 1
ATOM 2979 C C . ARG A 1 375 ? -16.983 -3.636 6.380 1.00 93.31 375 ARG A C 1
ATOM 2981 O O . ARG A 1 375 ? -15.925 -4.203 6.086 1.00 93.31 375 ARG A O 1
ATOM 2988 N N . VAL A 1 376 ? -17.090 -2.798 7.404 1.00 94.75 376 VAL A N 1
ATOM 2989 C CA . VAL A 1 376 ? -15.959 -2.333 8.208 1.00 94.75 376 VAL A CA 1
ATOM 2990 C C . VAL A 1 376 ? -16.048 -2.903 9.610 1.00 94.75 376 VAL A C 1
ATOM 2992 O O . VAL A 1 376 ? -17.100 -2.875 10.240 1.00 94.75 376 VAL A O 1
ATOM 2995 N N . MET A 1 377 ? -14.916 -3.398 10.100 1.00 96.12 377 MET A N 1
ATOM 2996 C CA . MET A 1 377 ? -14.706 -3.699 11.508 1.00 96.12 377 MET A CA 1
ATOM 2997 C C . MET A 1 377 ? -14.028 -2.488 12.153 1.00 96.12 377 MET A C 1
ATOM 2999 O O . MET A 1 377 ? -12.859 -2.217 11.884 1.00 96.12 377 MET A O 1
ATOM 3003 N N . GLY A 1 378 ? -14.766 -1.721 12.951 1.00 95.12 378 GLY A N 1
ATOM 3004 C CA . GLY A 1 378 ? -14.290 -0.489 13.580 1.00 95.12 378 GLY A CA 1
ATOM 3005 C C . GLY A 1 378 ? -14.200 -0.621 15.097 1.00 95.12 378 GLY A C 1
ATOM 3006 O O . GLY A 1 378 ? -15.118 -1.152 15.708 1.00 95.12 378 GLY A O 1
ATOM 3007 N N . MET A 1 379 ? -13.123 -0.135 15.719 1.00 94.75 379 MET A N 1
ATOM 3008 C CA . MET A 1 379 ? -13.053 0.036 17.177 1.00 94.75 379 MET A CA 1
ATOM 3009 C C . MET A 1 379 ? -14.078 1.080 17.621 1.00 94.75 379 MET A C 1
ATOM 3011 O O . MET A 1 379 ? -14.125 2.169 17.048 1.00 94.75 379 MET A O 1
ATOM 3015 N N . GLY A 1 380 ? -14.895 0.744 18.618 1.00 92.25 380 GLY A N 1
ATOM 3016 C CA . GLY A 1 380 ? -16.092 1.522 18.924 1.00 92.25 380 GLY A CA 1
ATOM 3017 C C . GLY A 1 380 ? -17.216 1.281 17.913 1.00 92.25 380 GLY A C 1
ATOM 3018 O O . GLY A 1 380 ? -17.381 0.175 17.396 1.00 92.25 380 GLY A O 1
ATOM 3019 N N . SER A 1 381 ? -17.985 2.326 17.619 1.00 88.50 381 SER A N 1
ATOM 3020 C CA . SER A 1 381 ? -19.082 2.338 16.648 1.00 88.50 381 SER A CA 1
ATOM 3021 C C . SER A 1 381 ? -19.047 3.593 15.766 1.00 88.50 381 SER A C 1
ATOM 3023 O O . SER A 1 381 ? -18.231 4.496 15.964 1.00 88.50 381 SER A O 1
ATOM 3025 N N . SER A 1 382 ? -19.931 3.668 14.768 1.00 84.31 382 SER A N 1
ATOM 3026 C CA . SER A 1 382 ? -20.059 4.841 13.891 1.00 84.31 382 SER A CA 1
ATOM 3027 C C . SER A 1 382 ? -20.675 6.064 14.577 1.00 84.31 382 SER A C 1
ATOM 3029 O O . SER A 1 382 ? -20.546 7.168 14.056 1.00 84.31 382 SER A O 1
ATOM 3031 N N . PHE A 1 383 ? -21.340 5.893 15.722 1.00 78.94 383 PHE A N 1
ATOM 3032 C CA . PHE A 1 383 ? -21.985 6.978 16.474 1.00 78.94 383 PHE A CA 1
ATOM 3033 C C . PHE A 1 383 ? -21.255 7.318 17.773 1.00 78.94 383 PHE A C 1
ATOM 3035 O O . PHE A 1 383 ? -21.698 8.193 18.511 1.00 78.94 383 PHE A O 1
ATOM 3042 N N . THR A 1 384 ? -20.149 6.638 18.062 1.00 86.94 384 THR A N 1
ATOM 3043 C CA . THR A 1 384 ? -19.390 6.866 19.282 1.00 86.94 384 THR A CA 1
ATOM 3044 C C . THR A 1 384 ? -18.083 7.592 19.025 1.00 86.94 384 THR A C 1
ATOM 3046 O O . THR A 1 384 ? -17.480 7.495 17.953 1.00 86.94 384 THR A O 1
ATOM 3049 N N . GLU A 1 385 ? -17.638 8.315 20.043 1.00 86.00 385 GLU A N 1
ATOM 3050 C CA . GLU A 1 385 ? -16.377 9.034 20.071 1.00 86.00 385 GLU A CA 1
ATOM 3051 C C . GLU A 1 385 ? -15.785 8.950 21.479 1.00 86.00 385 GLU A C 1
ATOM 3053 O O . GLU A 1 385 ? -16.506 9.116 22.459 1.00 86.00 385 GLU A O 1
ATOM 3058 N N . GLY A 1 386 ? -14.480 8.701 21.590 1.00 83.94 386 GLY A N 1
ATOM 3059 C CA . GLY A 1 386 ? -13.787 8.693 22.876 1.00 83.94 386 GLY A CA 1
ATOM 3060 C C . GLY A 1 386 ? -12.794 7.547 23.021 1.00 83.94 386 GLY A C 1
ATOM 3061 O O . GLY A 1 386 ? -12.343 6.943 22.049 1.00 83.94 386 GLY A O 1
ATOM 3062 N N . SER A 1 387 ? -12.408 7.247 24.261 1.00 85.31 387 SER A N 1
ATOM 3063 C CA . SER A 1 387 ? -11.387 6.230 24.542 1.00 85.31 387 SER A CA 1
ATOM 3064 C C . SER A 1 387 ? -11.989 4.822 24.573 1.00 85.31 387 SER A C 1
ATOM 3066 O O . SER A 1 387 ? -12.122 4.224 25.630 1.00 85.31 387 SER A O 1
ATOM 3068 N N . HIS A 1 388 ? -12.278 4.253 23.402 1.00 90.31 388 HIS A N 1
ATOM 3069 C CA . HIS A 1 388 ? -12.840 2.900 23.221 1.00 90.31 388 HIS A CA 1
ATOM 3070 C C . HIS A 1 388 ? -11.937 1.735 23.676 1.00 90.31 388 HIS A C 1
ATOM 3072 O O . HIS A 1 388 ? -12.225 0.565 23.407 1.00 90.31 388 HIS A O 1
ATOM 3078 N N . MET A 1 389 ? -10.793 2.027 24.288 1.00 91.25 389 MET A N 1
ATOM 3079 C CA . MET A 1 389 ? -9.768 1.044 24.596 1.00 91.25 389 MET A CA 1
ATOM 3080 C C . MET A 1 389 ? -9.063 1.379 25.904 1.00 91.25 389 MET A C 1
ATOM 3082 O O . MET A 1 389 ? -8.528 2.474 26.090 1.00 91.25 389 MET A O 1
ATOM 3086 N N . TYR A 1 390 ? -8.949 0.359 26.742 1.00 92.38 390 TYR A N 1
ATOM 3087 C CA . TYR A 1 390 ? -8.028 0.300 27.859 1.00 92.38 390 TYR A CA 1
ATOM 3088 C C . TYR A 1 390 ? -6.782 -0.506 27.491 1.00 92.38 390 TYR A C 1
ATOM 3090 O O . TYR A 1 390 ? -6.855 -1.551 26.844 1.00 92.38 390 TYR A O 1
ATOM 3098 N N . ILE A 1 391 ? -5.626 -0.038 27.954 1.00 91.88 391 ILE A N 1
ATOM 3099 C CA . ILE A 1 391 ? -4.360 -0.762 27.870 1.00 91.88 391 ILE A CA 1
ATOM 3100 C C . ILE A 1 391 ? -3.448 -0.347 29.026 1.00 91.88 391 ILE A C 1
ATOM 3102 O O . ILE A 1 391 ? -3.221 0.844 29.271 1.00 91.88 391 ILE A O 1
ATOM 3106 N N . ASN A 1 392 ? -2.909 -1.330 29.741 1.00 91.38 392 ASN A N 1
ATOM 3107 C CA . ASN A 1 392 ? -2.039 -1.120 30.883 1.00 91.38 392 ASN A CA 1
ATOM 3108 C C . ASN A 1 392 ? -0.656 -0.635 30.428 1.00 91.38 392 ASN A C 1
ATOM 3110 O O . ASN A 1 392 ? 0.257 -1.406 30.125 1.00 91.38 392 ASN A O 1
ATOM 3114 N N . LYS A 1 393 ? -0.479 0.687 30.423 1.00 86.94 393 LYS A N 1
ATOM 3115 C CA . LYS A 1 393 ? 0.788 1.343 30.062 1.00 86.94 393 LYS A CA 1
ATOM 3116 C C . LYS A 1 393 ? 1.935 1.014 31.025 1.00 86.94 393 LYS A C 1
ATOM 3118 O O . LYS A 1 393 ? 3.089 1.201 30.653 1.00 86.94 393 LYS A O 1
ATOM 3123 N N . GLY A 1 394 ? 1.630 0.545 32.238 1.00 86.62 394 GLY A N 1
ATOM 3124 C CA . GLY A 1 394 ? 2.612 0.131 33.242 1.00 86.62 394 GLY A CA 1
ATOM 3125 C C . GLY A 1 394 ? 3.133 -1.297 33.060 1.00 86.62 394 GLY A C 1
ATOM 3126 O O . GLY A 1 394 ? 3.973 -1.737 33.845 1.00 86.62 394 GLY A O 1
ATOM 3127 N N . SER A 1 395 ? 2.651 -2.030 32.050 1.00 85.31 395 SER A N 1
ATOM 3128 C CA . SER A 1 395 ? 3.085 -3.401 31.787 1.00 85.31 395 SER A CA 1
ATOM 3129 C C . SER A 1 395 ? 4.591 -3.467 31.506 1.00 85.31 395 SER A C 1
ATOM 3131 O O . SER A 1 395 ? 5.112 -2.754 30.644 1.00 85.31 395 SER A O 1
ATOM 3133 N N . LYS A 1 396 ? 5.304 -4.360 32.210 1.00 82.44 396 LYS A N 1
ATOM 3134 C CA . LYS A 1 396 ? 6.752 -4.587 32.013 1.00 82.44 396 LYS A CA 1
ATOM 3135 C C . LYS A 1 396 ? 7.074 -5.049 30.590 1.00 82.44 396 LYS A C 1
ATOM 3137 O O . LYS A 1 396 ? 8.139 -4.738 30.062 1.00 82.44 396 LYS A O 1
ATOM 3142 N N . ASP A 1 397 ? 6.115 -5.719 29.961 1.00 86.06 397 ASP A N 1
ATOM 3143 C CA . ASP A 1 397 ? 6.214 -6.310 28.632 1.00 86.06 397 ASP A CA 1
ATOM 3144 C C . ASP A 1 397 ? 5.344 -5.560 27.614 1.00 86.06 397 ASP A C 1
ATOM 3146 O O . ASP A 1 397 ? 4.755 -6.162 26.717 1.00 86.06 397 ASP A O 1
ATOM 3150 N N . LEU A 1 398 ? 5.282 -4.224 27.721 1.00 86.69 398 LEU A N 1
ATOM 3151 C CA . LEU A 1 398 ? 4.403 -3.366 26.916 1.00 86.69 398 LEU A CA 1
ATOM 3152 C C . LEU A 1 398 ? 4.450 -3.674 25.409 1.00 86.69 398 LEU A C 1
ATOM 3154 O O . LEU A 1 398 ? 3.409 -3.722 24.769 1.00 86.69 398 LEU A O 1
ATOM 3158 N N . ARG A 1 399 ? 5.628 -3.941 24.827 1.00 84.12 399 ARG A N 1
ATOM 3159 C CA . ARG A 1 399 ? 5.740 -4.306 23.397 1.00 84.12 399 ARG A CA 1
ATOM 3160 C C . ARG A 1 399 ? 5.017 -5.613 23.054 1.00 84.12 399 ARG A C 1
ATOM 3162 O O . ARG A 1 399 ? 4.392 -5.705 22.001 1.00 84.12 399 ARG A O 1
ATOM 3169 N N . PHE A 1 400 ? 5.096 -6.617 23.926 1.00 84.62 400 PHE A N 1
ATOM 3170 C CA . PHE A 1 400 ? 4.385 -7.883 23.744 1.00 84.62 400 PHE A CA 1
ATOM 3171 C C . PHE A 1 400 ? 2.882 -7.712 23.973 1.00 84.62 400 PHE A C 1
ATOM 3173 O O . PHE A 1 400 ? 2.102 -8.276 23.214 1.00 84.62 400 PHE A O 1
ATOM 3180 N N . LEU A 1 401 ? 2.479 -6.870 24.932 1.00 89.75 401 LEU A N 1
ATOM 3181 C CA . LEU A 1 401 ? 1.076 -6.511 25.151 1.00 89.75 401 LEU A CA 1
ATOM 3182 C C . LEU A 1 401 ? 0.471 -5.822 23.920 1.00 89.75 401 LEU A C 1
ATOM 3184 O O . LEU A 1 401 ? -0.584 -6.226 23.441 1.00 89.75 401 LEU A O 1
ATOM 3188 N N . GLN A 1 402 ? 1.165 -4.823 23.365 1.00 89.19 402 GLN A N 1
ATOM 3189 C CA . GLN A 1 402 ? 0.754 -4.149 22.131 1.00 89.19 402 GLN A CA 1
ATOM 3190 C C . GLN A 1 402 ? 0.592 -5.152 20.986 1.00 89.19 402 GLN A C 1
ATOM 3192 O O . GLN A 1 402 ? -0.410 -5.130 20.277 1.00 89.19 402 GLN A O 1
ATOM 3197 N N . ARG A 1 403 ? 1.558 -6.061 20.817 1.00 85.62 403 ARG A N 1
ATOM 3198 C CA . ARG A 1 403 ? 1.483 -7.105 19.795 1.00 85.62 403 ARG A CA 1
ATOM 3199 C C . ARG A 1 403 ? 0.284 -8.029 20.009 1.00 85.62 403 ARG A C 1
ATOM 3201 O O . ARG A 1 403 ? -0.453 -8.237 19.056 1.00 85.62 403 ARG A O 1
ATOM 3208 N N . ALA A 1 404 ? 0.067 -8.529 21.224 1.00 88.62 404 ALA A N 1
ATOM 3209 C CA . ALA A 1 404 ? -1.065 -9.398 21.546 1.00 88.62 404 ALA A CA 1
ATOM 3210 C C . ALA A 1 404 ? -2.414 -8.706 21.290 1.00 88.62 404 ALA A C 1
ATOM 3212 O O . ALA A 1 404 ? -3.337 -9.328 20.767 1.00 88.62 404 ALA A O 1
ATOM 3213 N N . PHE A 1 405 ? -2.509 -7.408 21.594 1.00 91.69 405 PHE A N 1
ATOM 3214 C CA . PHE A 1 405 ? -3.678 -6.585 21.294 1.00 91.69 405 PHE A CA 1
ATOM 3215 C C . PHE A 1 405 ? -3.976 -6.531 19.788 1.00 91.69 405 PHE A C 1
ATOM 3217 O O . PHE A 1 405 ? -5.070 -6.906 19.366 1.00 91.69 405 PHE A O 1
ATOM 3224 N N . PHE A 1 406 ? -2.995 -6.137 18.966 1.00 91.06 406 PHE A N 1
ATOM 3225 C CA . PHE A 1 406 ? -3.174 -6.087 17.511 1.00 91.06 406 PHE A CA 1
ATOM 3226 C C . PHE A 1 406 ? -3.413 -7.477 16.907 1.00 91.06 406 PHE A C 1
ATOM 3228 O O . PHE A 1 406 ? -4.314 -7.632 16.091 1.00 91.06 406 PHE A O 1
ATOM 3235 N N . ASP A 1 407 ? -2.657 -8.497 17.330 1.00 88.44 407 ASP A N 1
ATOM 3236 C CA . ASP A 1 407 ? -2.794 -9.875 16.838 1.00 88.44 407 ASP A CA 1
ATOM 3237 C C . ASP A 1 407 ? -4.205 -10.429 17.105 1.00 88.44 407 ASP A C 1
ATOM 3239 O O . ASP A 1 407 ? -4.756 -11.140 16.263 1.00 88.44 407 ASP A O 1
ATOM 3243 N N . CYS A 1 408 ? -4.807 -10.081 18.248 1.00 91.00 408 CYS A N 1
ATOM 3244 C CA . CYS A 1 408 ? -6.169 -10.476 18.593 1.00 91.00 408 CYS A CA 1
ATOM 3245 C C . CYS A 1 408 ? -7.209 -9.853 17.645 1.00 91.00 408 CYS A C 1
ATOM 3247 O O . CYS A 1 408 ? -8.026 -10.564 17.059 1.00 91.00 408 CYS A O 1
ATOM 3249 N N . ILE A 1 409 ? -7.148 -8.534 17.454 1.00 93.31 409 ILE A N 1
ATOM 3250 C CA . ILE A 1 409 ? -8.115 -7.791 16.634 1.00 93.31 409 ILE A CA 1
ATOM 3251 C C . ILE A 1 409 ? -7.954 -8.134 15.149 1.00 93.31 409 ILE A C 1
ATOM 3253 O O . ILE A 1 409 ? -8.934 -8.441 14.469 1.00 93.31 409 ILE A O 1
ATOM 3257 N N . GLU A 1 410 ? -6.720 -8.137 14.641 1.00 91.00 410 GLU A N 1
ATOM 3258 C CA . GLU A 1 410 ? -6.423 -8.520 13.258 1.00 91.00 410 GLU A CA 1
ATOM 3259 C C . GLU A 1 410 ? -6.815 -9.972 12.975 1.00 91.00 410 GLU A C 1
ATOM 3261 O O . GLU A 1 410 ? -7.301 -10.274 11.887 1.00 91.00 410 GLU A O 1
ATOM 3266 N N . GLY A 1 411 ? -6.651 -10.867 13.954 1.00 88.94 411 GLY A N 1
ATOM 3267 C CA . GLY A 1 411 ? -7.073 -12.259 13.840 1.00 88.94 411 GLY A CA 1
ATOM 3268 C C . GLY A 1 411 ? -8.578 -12.397 13.602 1.00 88.94 411 GLY A C 1
ATOM 3269 O O . GLY A 1 411 ? -8.992 -13.190 12.756 1.00 88.94 411 GLY A O 1
ATOM 3270 N N . GLU A 1 412 ? -9.405 -11.607 14.288 1.00 91.81 412 GLU A N 1
ATOM 3271 C CA . GLU A 1 412 ? -10.853 -11.578 14.037 1.00 91.81 412 GLU A CA 1
ATOM 3272 C C . GLU A 1 412 ? -11.203 -10.905 12.707 1.00 91.81 412 GLU A C 1
ATOM 3274 O O . GLU A 1 412 ? -12.048 -11.415 11.968 1.00 91.81 412 GLU A O 1
ATOM 3279 N N . PHE A 1 413 ? -10.503 -9.828 12.342 1.00 92.12 413 PHE A N 1
ATOM 3280 C CA . PHE A 1 413 ? -10.645 -9.206 11.024 1.00 92.12 413 PHE A CA 1
ATOM 3281 C C . PHE A 1 413 ? -10.325 -10.188 9.881 1.00 92.12 413 PHE A C 1
ATOM 3283 O O . PHE A 1 413 ? -10.992 -10.207 8.844 1.00 92.12 413 PHE A O 1
ATOM 3290 N N . GLU A 1 414 ? -9.316 -11.040 10.064 1.00 85.38 414 GLU A N 1
ATOM 3291 C CA . GLU A 1 414 ? -8.939 -12.092 9.119 1.00 85.38 414 GLU A CA 1
ATOM 3292 C C . GLU A 1 414 ? -9.961 -13.218 9.010 1.00 85.38 414 GLU A C 1
ATOM 3294 O O . GLU A 1 414 ? -10.193 -13.708 7.905 1.00 85.38 414 GLU A O 1
ATOM 3299 N N . LYS A 1 415 ? -10.571 -13.632 10.124 1.00 87.69 415 LYS A N 1
ATOM 3300 C CA . LYS A 1 415 ? -11.616 -14.665 10.121 1.00 87.69 415 LYS A CA 1
ATOM 3301 C C . LYS A 1 415 ? -12.916 -14.164 9.496 1.00 87.69 415 LYS A C 1
ATOM 3303 O O . LYS A 1 415 ? -13.600 -14.936 8.833 1.00 87.69 415 LYS A O 1
ATOM 3308 N N . GLY A 1 416 ? -13.248 -12.892 9.711 1.00 85.88 416 GLY A N 1
ATOM 3309 C CA . GLY A 1 416 ? -14.525 -12.309 9.306 1.00 85.88 416 GLY A CA 1
ATOM 3310 C C . GLY A 1 416 ? -14.636 -11.902 7.836 1.00 85.88 416 GLY A C 1
ATOM 3311 O O . GLY A 1 416 ? -15.743 -11.672 7.357 1.00 85.88 416 GLY A O 1
ATOM 3312 N N . GLY A 1 417 ? -13.514 -11.815 7.111 1.00 83.19 417 GLY A N 1
ATOM 3313 C CA . GLY A 1 417 ? -13.517 -11.455 5.689 1.00 83.19 417 GLY A CA 1
ATOM 3314 C C . GLY A 1 417 ? -13.980 -10.020 5.407 1.00 83.19 417 GLY A C 1
ATOM 3315 O O . GLY A 1 417 ? -14.472 -9.749 4.317 1.00 83.19 417 GLY A O 1
ATOM 3316 N N . TYR A 1 418 ? -13.842 -9.113 6.376 1.00 89.69 418 TYR A N 1
ATOM 3317 C CA . TYR A 1 418 ? -14.259 -7.714 6.250 1.00 89.69 418 TYR A CA 1
ATOM 3318 C C . TYR A 1 418 ? -13.326 -6.927 5.314 1.00 89.69 418 TYR A C 1
ATOM 3320 O O . TYR A 1 418 ? -12.152 -7.287 5.149 1.00 89.69 418 TYR A O 1
ATOM 3328 N N . GLY A 1 419 ? -13.830 -5.840 4.724 1.00 88.31 419 GLY A N 1
ATOM 3329 C CA . GLY A 1 419 ? -13.077 -5.037 3.760 1.00 88.31 419 GLY A CA 1
ATOM 3330 C C . GLY A 1 419 ? -12.063 -4.095 4.404 1.00 88.31 419 GLY A C 1
ATOM 3331 O O . GLY A 1 419 ? -10.949 -3.948 3.896 1.00 88.31 419 GLY A O 1
ATOM 3332 N N . LYS A 1 420 ? -12.399 -3.497 5.558 1.00 90.81 420 LYS A N 1
ATOM 3333 C CA . LYS A 1 420 ? -11.498 -2.593 6.301 1.00 90.81 420 LYS A CA 1
ATOM 3334 C C . LYS A 1 420 ? -11.529 -2.839 7.807 1.00 90.81 420 LYS A C 1
ATOM 3336 O O . LYS A 1 420 ? -12.565 -3.185 8.371 1.00 90.81 420 LYS A O 1
ATOM 3341 N N . LEU A 1 421 ? -10.377 -2.617 8.438 1.00 93.69 421 LEU A N 1
ATOM 3342 C CA . LEU A 1 421 ? -10.208 -2.547 9.887 1.00 93.69 421 LEU A CA 1
ATOM 3343 C C . LEU A 1 421 ? -9.866 -1.105 10.257 1.00 93.69 421 LEU A C 1
ATOM 3345 O O . LEU A 1 421 ? -8.867 -0.571 9.775 1.00 93.69 421 LEU A O 1
ATOM 3349 N N . VAL A 1 422 ? -10.681 -0.484 11.104 1.00 93.75 422 VAL A N 1
ATOM 3350 C CA . VAL A 1 422 ? -10.498 0.904 11.540 1.00 93.75 422 VAL A CA 1
ATOM 3351 C C . VAL A 1 422 ? -10.273 0.933 13.043 1.00 93.75 422 VAL A C 1
ATOM 3353 O O . VAL A 1 422 ? -11.116 0.499 13.822 1.00 93.75 422 VAL A O 1
ATOM 3356 N N . LEU A 1 423 ? -9.133 1.475 13.458 1.00 92.62 423 LEU A N 1
ATOM 3357 C CA . LEU A 1 423 ? -8.829 1.755 14.856 1.00 92.62 423 LEU A CA 1
ATOM 3358 C C . LEU A 1 423 ? -8.794 3.277 15.011 1.00 92.62 423 LEU A C 1
ATOM 3360 O O . LEU A 1 423 ? -7.976 3.935 14.369 1.00 92.62 423 LEU A O 1
ATOM 3364 N N . ARG A 1 424 ? -9.710 3.834 15.803 1.00 90.50 424 ARG A N 1
ATOM 3365 C CA . ARG A 1 424 ? -10.001 5.276 15.843 1.00 90.50 424 ARG A CA 1
ATOM 3366 C C . ARG A 1 424 ? -9.881 5.877 17.244 1.00 90.50 424 ARG A C 1
ATOM 3368 O O . ARG A 1 424 ? -9.658 5.167 18.217 1.00 90.50 424 ARG A O 1
ATOM 3375 N N . ASP A 1 425 ? -10.006 7.200 17.313 1.00 84.81 425 ASP A N 1
ATOM 3376 C CA . ASP A 1 425 ? -10.063 7.997 18.549 1.00 84.81 425 ASP A CA 1
ATOM 3377 C C . ASP A 1 425 ? -8.809 7.897 19.439 1.00 84.81 425 ASP A C 1
ATOM 3379 O O . ASP A 1 425 ? -8.832 8.038 20.665 1.00 84.81 425 ASP A O 1
ATOM 3383 N N . PHE A 1 426 ? -7.655 7.702 18.800 1.00 86.44 426 PHE A N 1
ATOM 3384 C CA . PHE A 1 426 ? -6.364 7.816 19.461 1.00 86.44 426 PHE A CA 1
ATOM 3385 C C . PHE A 1 426 ? -5.946 9.283 19.605 1.00 86.44 426 PHE A C 1
ATOM 3387 O O . PHE A 1 426 ? -5.950 10.049 18.642 1.00 86.44 426 PHE A O 1
ATOM 3394 N N . LYS A 1 427 ? -5.475 9.673 20.796 1.00 80.12 427 LYS A N 1
ATOM 3395 C CA . LYS A 1 427 ? -4.853 10.995 21.005 1.00 80.12 427 LYS A CA 1
ATOM 3396 C C . LYS A 1 427 ? -3.616 11.163 20.108 1.00 80.12 427 LYS A C 1
ATOM 3398 O O . LYS A 1 427 ? -2.877 10.204 19.887 1.00 80.12 427 LYS A O 1
ATOM 3403 N N . LYS A 1 428 ? -3.317 12.386 19.648 1.00 69.62 428 LYS A N 1
ATOM 3404 C CA . LYS A 1 428 ? -2.083 12.665 18.880 1.00 69.62 428 LYS A CA 1
ATOM 3405 C C . LYS A 1 428 ? -0.848 12.169 19.644 1.00 69.62 428 LYS A C 1
ATOM 3407 O O . LYS A 1 428 ? -0.732 12.389 20.847 1.00 69.62 428 LYS A O 1
ATOM 3412 N N . ARG A 1 429 ? 0.081 11.514 18.932 1.00 70.75 429 ARG A N 1
ATOM 3413 C CA . ARG A 1 429 ? 1.264 10.832 19.508 1.00 70.75 429 ARG A CA 1
ATOM 3414 C C . ARG A 1 429 ? 0.899 9.726 20.505 1.00 70.75 429 ARG A C 1
ATOM 3416 O O . ARG A 1 429 ? 1.553 9.557 21.533 1.00 70.75 429 ARG A O 1
ATOM 3423 N N . TYR A 1 430 ? -0.154 8.974 20.199 1.00 76.12 430 TYR A N 1
ATOM 3424 C CA . TYR A 1 430 ? -0.521 7.801 20.976 1.00 76.12 430 TYR A CA 1
ATOM 3425 C C . TYR A 1 430 ? 0.627 6.791 21.026 1.00 76.12 430 TYR A C 1
ATOM 3427 O O . TYR A 1 430 ? 1.353 6.609 20.051 1.00 76.12 430 TYR A O 1
ATOM 3435 N N . PHE A 1 431 ? 0.776 6.084 22.143 1.00 81.81 431 PHE A N 1
ATOM 3436 C CA . PHE A 1 431 ? 1.894 5.157 22.337 1.00 81.81 431 PHE A CA 1
ATOM 3437 C C . PHE A 1 431 ? 1.838 3.920 21.405 1.00 81.81 431 PHE A C 1
ATOM 3439 O O . PHE A 1 431 ? 2.841 3.223 21.267 1.00 81.81 431 PHE A O 1
ATOM 3446 N N . LEU A 1 432 ? 0.698 3.665 20.742 1.00 84.62 432 LEU A N 1
ATOM 3447 C CA . LEU A 1 432 ? 0.556 2.651 19.683 1.00 84.62 432 LEU A CA 1
ATOM 3448 C C . LEU A 1 432 ? 0.915 3.164 18.282 1.00 84.62 432 LEU A C 1
ATOM 3450 O O . LEU A 1 432 ? 0.917 2.369 17.351 1.00 84.62 432 LEU A O 1
ATOM 3454 N N . TYR A 1 433 ? 1.196 4.460 18.104 1.00 84.38 433 TYR A N 1
ATOM 3455 C CA . TYR A 1 433 ? 1.358 5.073 16.781 1.00 84.38 433 TYR A CA 1
ATOM 3456 C C . TYR A 1 433 ? 2.418 4.364 15.930 1.00 84.38 433 TYR A C 1
ATOM 3458 O O . TYR A 1 433 ? 2.133 3.939 14.815 1.00 84.38 433 TYR A O 1
ATOM 3466 N N . HIS A 1 434 ? 3.623 4.178 16.477 1.00 83.62 434 HIS A N 1
ATOM 3467 C CA . HIS A 1 434 ? 4.701 3.494 15.761 1.00 83.62 434 HIS A CA 1
ATOM 3468 C C . HIS A 1 434 ? 4.360 2.029 15.487 1.00 83.62 434 HIS A C 1
ATOM 3470 O O . HIS A 1 434 ? 4.510 1.579 14.358 1.00 83.62 434 HIS A O 1
ATOM 3476 N N . THR A 1 435 ? 3.798 1.325 16.472 1.00 85.06 435 THR A N 1
ATOM 3477 C CA . THR A 1 435 ? 3.361 -0.067 16.313 1.00 85.06 435 THR A CA 1
ATOM 3478 C C . THR A 1 435 ? 2.309 -0.213 15.211 1.00 85.06 435 THR A C 1
ATOM 3480 O O . THR A 1 435 ? 2.368 -1.159 14.437 1.00 85.06 435 THR A O 1
ATOM 3483 N N . ALA A 1 436 ? 1.368 0.725 15.094 1.00 87.75 436 ALA A N 1
ATOM 3484 C CA . ALA A 1 436 ? 0.366 0.722 14.034 1.00 87.75 436 ALA A CA 1
ATOM 3485 C C . ALA A 1 436 ? 1.010 0.952 12.652 1.00 87.75 436 ALA A C 1
ATOM 3487 O O . ALA A 1 436 ? 0.735 0.209 11.713 1.00 87.75 436 ALA A O 1
ATOM 3488 N N . GLN A 1 437 ? 1.919 1.925 12.525 1.00 84.62 437 GLN A N 1
ATOM 3489 C CA . GLN A 1 437 ? 2.640 2.167 11.266 1.00 84.62 437 GLN A CA 1
ATOM 3490 C C . GLN A 1 437 ? 3.478 0.957 10.831 1.00 84.62 437 GLN A C 1
ATOM 3492 O O . GLN A 1 437 ? 3.446 0.560 9.667 1.00 84.62 437 GLN A O 1
ATOM 3497 N N . ASP A 1 438 ? 4.175 0.336 11.781 1.00 84.38 438 ASP A N 1
ATOM 3498 C CA . ASP A 1 438 ? 4.990 -0.866 11.591 1.00 84.38 438 ASP A CA 1
ATOM 3499 C C . ASP A 1 438 ? 4.165 -2.058 11.072 1.00 84.38 438 ASP A C 1
ATOM 3501 O O . ASP A 1 438 ? 4.658 -2.876 10.286 1.00 84.38 438 ASP A O 1
ATOM 3505 N N . ARG A 1 439 ? 2.883 -2.109 11.452 1.00 85.50 439 ARG A N 1
ATOM 3506 C CA . ARG A 1 439 ? 1.894 -3.105 11.012 1.00 85.50 439 ARG A CA 1
ATOM 3507 C C . ARG A 1 439 ? 1.123 -2.710 9.749 1.00 85.50 439 ARG A C 1
ATOM 3509 O O . ARG A 1 439 ? 0.284 -3.474 9.292 1.00 85.50 439 ARG A O 1
ATOM 3516 N N . GLY A 1 440 ? 1.427 -1.557 9.152 1.00 85.31 440 GLY A N 1
ATOM 3517 C CA . GLY A 1 440 ? 0.823 -1.120 7.893 1.00 85.31 440 GLY A CA 1
ATOM 3518 C C . GLY A 1 440 ? -0.505 -0.368 8.034 1.00 85.31 440 GLY A C 1
ATOM 3519 O O . GLY A 1 440 ? -1.243 -0.236 7.060 1.00 85.31 440 GLY A O 1
ATOM 3520 N N . TYR A 1 441 ? -0.824 0.165 9.214 1.00 88.88 441 TYR A N 1
ATOM 3521 C CA . TYR A 1 441 ? -1.968 1.064 9.353 1.00 88.88 441 TYR A CA 1
ATOM 3522 C C . TYR A 1 441 ? -1.660 2.442 8.759 1.00 88.88 441 TYR A C 1
ATOM 3524 O O . TYR A 1 441 ? -0.595 3.023 8.987 1.00 88.88 441 TYR A O 1
ATOM 3532 N N . LEU A 1 442 ? -2.634 2.986 8.030 1.00 86.69 442 LEU A N 1
ATOM 3533 C CA . LEU A 1 442 ? -2.641 4.380 7.602 1.00 86.69 442 LEU A CA 1
ATOM 3534 C C . LEU A 1 442 ? -3.281 5.249 8.676 1.00 86.69 442 LEU A C 1
ATOM 3536 O O . LEU A 1 442 ? -4.306 4.893 9.252 1.00 86.69 442 LEU A O 1
ATOM 3540 N N . VAL A 1 443 ? -2.671 6.404 8.919 1.00 85.81 443 VAL A N 1
ATOM 3541 C CA . VAL A 1 443 ? -3.177 7.383 9.876 1.00 85.81 443 VAL A CA 1
ATOM 3542 C C . VAL A 1 443 ? -4.012 8.404 9.120 1.00 85.81 443 VAL A C 1
ATOM 3544 O O . VAL A 1 443 ? -3.543 8.983 8.141 1.00 85.81 443 VAL A O 1
ATOM 3547 N N . ALA A 1 444 ? -5.233 8.616 9.597 1.00 85.00 444 ALA A N 1
ATOM 3548 C CA . ALA A 1 444 ? -6.125 9.676 9.158 1.00 85.00 444 ALA A CA 1
ATOM 3549 C C . ALA A 1 444 ? -6.500 10.536 10.368 1.00 85.00 444 ALA A C 1
ATOM 3551 O O . ALA A 1 444 ? -6.613 10.021 11.484 1.00 85.00 444 ALA A O 1
ATOM 3552 N N . ASP A 1 445 ? -6.671 11.836 10.145 1.00 83.75 445 ASP A N 1
ATOM 3553 C CA . ASP A 1 445 ? -7.197 12.730 11.170 1.00 83.75 445 ASP A CA 1
ATOM 3554 C C . ASP A 1 445 ? -8.713 12.523 11.295 1.00 83.75 445 ASP A C 1
ATOM 3556 O O . ASP A 1 445 ? -9.430 12.447 10.296 1.00 83.75 445 ASP A O 1
ATOM 3560 N N . MET A 1 446 ? -9.189 12.415 12.535 1.00 83.94 446 MET A N 1
ATOM 3561 C CA . MET A 1 446 ? -10.618 12.461 12.845 1.00 83.94 446 MET A CA 1
ATOM 3562 C C . MET A 1 446 ? -11.101 13.921 12.837 1.00 83.94 446 MET A C 1
ATOM 3564 O O . MET A 1 446 ? -10.278 14.816 13.058 1.00 83.94 446 MET A O 1
ATOM 3568 N N . PRO A 1 447 ? -12.404 14.176 12.602 1.00 80.94 447 PRO A N 1
ATOM 3569 C CA . PRO A 1 447 ? -12.983 15.509 12.728 1.00 80.94 447 PRO A CA 1
ATOM 3570 C C . PRO A 1 447 ? -12.666 16.151 14.083 1.00 80.94 447 PRO A C 1
ATOM 3572 O O . PRO A 1 447 ? -12.473 15.456 15.082 1.00 80.94 447 PRO A O 1
ATOM 3575 N N . ASP A 1 448 ? -12.615 17.483 14.111 1.00 81.19 448 ASP A N 1
ATOM 3576 C CA . ASP A 1 448 ? -12.381 18.215 15.352 1.00 81.19 448 ASP A CA 1
ATOM 3577 C C . ASP A 1 448 ? -13.510 17.957 16.355 1.00 81.19 448 ASP A C 1
ATOM 3579 O O . ASP A 1 448 ? -14.695 18.073 16.037 1.00 81.19 448 ASP A O 1
ATOM 3583 N N . ALA A 1 449 ? -13.111 17.666 17.589 1.00 77.62 449 ALA A N 1
ATOM 3584 C CA . ALA A 1 449 ? -14.007 17.360 18.688 1.00 77.62 449 ALA A CA 1
ATOM 3585 C C . ALA A 1 449 ? -13.965 18.453 19.752 1.00 77.62 449 ALA A C 1
ATOM 3587 O O . ALA A 1 449 ? -12.890 18.883 20.188 1.00 77.62 449 ALA A O 1
ATOM 3588 N N . ALA A 1 450 ? -15.139 18.878 20.212 1.00 79.44 450 ALA A N 1
ATOM 3589 C CA . ALA A 1 450 ? -15.255 19.781 21.346 1.00 79.44 450 ALA A CA 1
ATOM 3590 C C . ALA A 1 450 ? -15.267 18.966 22.645 1.00 79.44 450 ALA A C 1
ATOM 3592 O O . ALA A 1 450 ? -16.305 18.470 23.075 1.00 79.44 450 ALA A O 1
ATOM 3593 N N . VAL A 1 451 ? -14.099 18.830 23.273 1.00 75.12 451 VAL A N 1
ATOM 3594 C CA . VAL A 1 451 ? -13.980 18.160 24.572 1.00 75.12 451 VAL A CA 1
ATOM 3595 C C . VAL A 1 451 ? -14.173 19.187 25.681 1.00 75.12 451 VAL A C 1
ATOM 3597 O O . VAL A 1 451 ? -13.351 20.091 25.852 1.00 75.12 451 VAL A O 1
ATOM 3600 N N . PHE A 1 452 ? -15.251 19.033 26.443 1.00 73.75 452 PHE A N 1
ATOM 3601 C CA . PHE A 1 452 ? -15.496 19.809 27.651 1.00 73.75 452 PHE A CA 1
ATOM 3602 C C . PHE A 1 452 ? -15.013 19.010 28.857 1.00 73.75 452 PHE A C 1
ATOM 3604 O O . PHE A 1 452 ? -15.521 17.931 29.148 1.00 73.75 452 PHE A O 1
ATOM 3611 N N . CYS A 1 453 ? -14.010 19.549 29.541 1.00 69.12 453 CYS A N 1
ATOM 3612 C CA . CYS A 1 453 ? -13.542 19.040 30.822 1.00 69.12 453 CYS A CA 1
ATOM 3613 C C . CYS A 1 453 ? -14.060 19.958 31.935 1.00 69.12 453 CYS A C 1
ATOM 3615 O O . CYS A 1 453 ? -14.317 21.135 31.686 1.00 69.12 453 CYS A O 1
ATOM 3617 N N . ASP A 1 454 ? -14.141 19.434 33.156 1.00 68.75 454 ASP A N 1
ATOM 3618 C CA . ASP A 1 454 ? -14.352 20.219 34.377 1.00 68.75 454 ASP A CA 1
ATOM 3619 C C . ASP A 1 454 ? -15.733 20.892 34.493 1.00 68.75 454 ASP A C 1
ATOM 3621 O O . ASP A 1 454 ? -15.885 22.109 34.438 1.00 68.75 454 ASP A O 1
ATOM 3625 N N . PHE A 1 455 ? -16.756 20.087 34.786 1.00 79.31 455 PHE A N 1
ATOM 3626 C CA . PHE A 1 455 ? -18.089 20.565 35.184 1.00 79.31 455 PHE A CA 1
ATOM 3627 C C . PHE A 1 455 ? -18.180 20.906 36.684 1.00 79.31 455 PHE A C 1
ATOM 3629 O O . PHE A 1 455 ? -19.229 20.775 37.306 1.00 79.31 455 PHE A O 1
ATOM 3636 N N . ASN A 1 456 ? -17.070 21.329 37.295 1.00 81.69 456 ASN A N 1
ATOM 3637 C CA . ASN A 1 456 ? -16.982 21.607 38.732 1.00 81.69 456 ASN A CA 1
ATOM 3638 C C . ASN A 1 456 ? -17.460 23.033 39.046 1.00 81.69 456 ASN A C 1
ATOM 3640 O O . ASN A 1 456 ? -16.679 23.872 39.496 1.00 81.69 456 ASN A O 1
ATOM 3644 N N . TRP A 1 457 ? -18.721 23.327 38.745 1.00 87.38 457 TRP A N 1
ATOM 3645 C CA . TRP A 1 457 ? -19.377 24.599 39.039 1.00 87.38 457 TRP A CA 1
ATOM 3646 C C . TRP A 1 457 ? -20.866 24.356 39.293 1.00 87.38 457 TRP A C 1
ATOM 3648 O O . TRP A 1 457 ? -21.496 23.542 38.626 1.00 87.38 457 TRP A O 1
ATOM 3658 N N . ASN A 1 458 ? -21.432 25.069 40.261 1.00 86.94 458 ASN A N 1
ATOM 3659 C CA . ASN A 1 458 ? -22.841 24.966 40.651 1.00 86.94 458 ASN A CA 1
ATOM 3660 C C . ASN A 1 458 ? -23.618 26.259 40.381 1.00 86.94 458 ASN A C 1
ATOM 3662 O O . ASN A 1 458 ? -24.839 26.293 40.519 1.00 86.94 458 ASN A O 1
ATOM 3666 N N . THR A 1 459 ? -22.922 27.339 40.017 1.00 88.50 459 THR A N 1
ATOM 3667 C CA . THR A 1 459 ? -23.531 28.643 39.737 1.00 88.50 459 THR A CA 1
ATOM 3668 C C . THR A 1 459 ? -22.991 29.250 38.445 1.00 88.50 459 THR A C 1
ATOM 3670 O O . THR A 1 459 ? -21.871 28.964 38.015 1.00 88.50 459 THR A O 1
ATOM 3673 N N . LEU A 1 460 ? -23.783 30.136 37.831 1.00 85.62 460 LEU A N 1
ATOM 3674 C CA . LEU A 1 460 ? -23.370 30.904 36.649 1.00 85.62 460 LEU A CA 1
ATOM 3675 C C . LEU A 1 460 ? -22.118 31.749 36.923 1.00 85.62 460 LEU A C 1
ATOM 3677 O O . LEU A 1 460 ? -21.275 31.896 36.042 1.00 85.62 460 LEU A O 1
ATOM 3681 N N . GLU A 1 461 ? -21.968 32.275 38.140 1.00 88.25 461 GLU A N 1
ATOM 3682 C CA . GLU A 1 461 ? -20.791 33.050 38.542 1.00 88.25 461 GLU A CA 1
ATOM 3683 C C . GLU A 1 461 ? -19.533 32.179 38.635 1.00 88.25 461 GLU A C 1
ATOM 3685 O O . GLU A 1 461 ? -18.473 32.592 38.159 1.00 88.25 461 GLU A O 1
ATOM 3690 N N . GLU A 1 462 ? -19.640 30.968 39.190 1.00 91.00 462 GLU A N 1
ATOM 3691 C CA . GLU A 1 462 ? -18.538 29.998 39.228 1.00 91.00 462 GLU A CA 1
ATOM 3692 C C . GLU A 1 462 ? -18.100 29.595 37.816 1.00 91.00 462 GLU A C 1
ATOM 3694 O O . GLU A 1 462 ? -16.907 29.651 37.505 1.00 91.00 462 GLU A O 1
ATOM 3699 N N . PHE A 1 463 ? -19.056 29.282 36.934 1.00 89.25 463 PHE A N 1
ATOM 3700 C CA . PHE A 1 463 ? -18.778 29.004 35.524 1.00 89.25 463 PHE A CA 1
ATOM 3701 C C . PHE A 1 463 ? -18.054 30.182 34.855 1.00 89.25 463 PHE A C 1
ATOM 3703 O O . PHE A 1 463 ? -17.019 30.020 34.205 1.00 89.25 463 PHE A O 1
ATOM 3710 N N . GLU A 1 464 ? -18.551 31.402 35.062 1.00 89.50 464 GLU A N 1
ATOM 3711 C CA . GLU A 1 464 ? -17.983 32.606 34.464 1.00 89.50 464 GLU A CA 1
ATOM 3712 C C . GLU A 1 464 ? -16.525 32.859 34.899 1.00 89.50 464 GLU A C 1
ATOM 3714 O O . GLU A 1 464 ? -15.688 33.336 34.115 1.00 89.50 464 GLU A O 1
ATOM 3719 N N . GLN A 1 465 ? -16.194 32.524 36.148 1.00 89.06 465 GLN A N 1
ATOM 3720 C CA . GLN A 1 465 ? -14.845 32.652 36.695 1.00 89.06 465 GLN A CA 1
ATOM 3721 C C . GLN A 1 465 ? -13.855 31.647 36.097 1.00 89.06 465 GLN A C 1
ATOM 3723 O O . GLN A 1 465 ? -12.670 31.977 35.985 1.00 89.06 465 GLN A O 1
ATOM 3728 N N . GLN A 1 466 ? -14.323 30.483 35.643 1.00 88.12 466 GLN A N 1
ATOM 3729 C CA . GLN A 1 466 ? -13.493 29.487 34.955 1.00 88.12 466 GLN A CA 1
ATOM 3730 C C . GLN A 1 466 ? -13.169 29.887 33.507 1.00 88.12 466 GLN A C 1
ATOM 3732 O O . GLN A 1 466 ? -12.159 29.463 32.942 1.00 88.12 466 GLN A O 1
ATOM 3737 N N . LEU A 1 467 ? -13.974 30.766 32.901 1.00 87.94 467 LEU A N 1
ATOM 3738 C CA . LEU A 1 467 ? -13.738 31.246 31.542 1.00 87.94 467 LEU A CA 1
ATOM 3739 C C . LEU A 1 467 ? -12.487 32.131 31.442 1.00 87.94 467 LEU A C 1
ATOM 3741 O O . LEU A 1 467 ? -12.231 33.005 32.278 1.00 87.94 467 LEU A O 1
ATOM 3745 N N . SER A 1 468 ? -11.765 31.993 30.324 1.00 91.31 468 SER A N 1
ATOM 3746 C CA . SER A 1 468 ? -10.692 32.920 29.942 1.00 91.31 468 SER A CA 1
ATOM 3747 C C . SER A 1 468 ? -11.203 34.367 29.855 1.00 91.31 468 SER A C 1
ATOM 3749 O O . SER A 1 468 ? -12.375 34.607 29.564 1.00 91.31 468 SER A O 1
ATOM 3751 N N . LYS A 1 469 ? -10.322 35.368 30.002 1.00 93.56 469 LYS A N 1
ATOM 3752 C CA . LYS A 1 469 ? -10.706 36.797 29.926 1.00 93.56 469 LYS A CA 1
ATOM 3753 C C . LYS A 1 469 ? -11.485 37.147 28.645 1.00 93.56 469 LYS A C 1
ATOM 3755 O O . LYS A 1 469 ? -12.402 37.967 28.689 1.00 93.56 469 LYS A O 1
ATOM 3760 N N . ARG A 1 470 ? -11.134 36.529 27.507 1.00 93.94 470 ARG A N 1
ATOM 3761 C CA . ARG A 1 470 ? -11.832 36.722 26.223 1.00 93.94 470 ARG A CA 1
ATOM 3762 C C . ARG A 1 470 ? -13.212 36.061 26.237 1.00 93.94 470 ARG A C 1
ATOM 3764 O O . ARG A 1 470 ? -14.187 36.729 25.901 1.00 93.94 470 ARG A O 1
ATOM 3771 N N . SER A 1 471 ? -13.289 34.794 26.644 1.00 91.44 471 SER A N 1
ATOM 3772 C CA . SER A 1 471 ? -14.545 34.035 26.700 1.00 91.44 471 SER A CA 1
ATOM 3773 C C . SER A 1 471 ? -15.526 34.645 27.698 1.00 91.44 471 SER A C 1
ATOM 3775 O O . SER A 1 471 ? -16.690 34.808 27.370 1.00 91.44 471 SER A O 1
ATOM 3777 N N . ARG A 1 472 ? -15.046 35.106 28.859 1.00 94.12 472 ARG A N 1
ATOM 3778 C CA . ARG A 1 472 ? -15.836 35.823 29.869 1.00 94.12 472 ARG A CA 1
ATOM 3779 C C . ARG A 1 472 ? -16.471 37.097 29.321 1.00 94.12 472 ARG A C 1
ATOM 3781 O O . ARG A 1 472 ? -17.652 37.346 29.531 1.00 94.12 472 ARG A O 1
ATOM 3788 N N . ARG A 1 473 ? -15.701 37.910 28.588 1.00 93.62 473 ARG A N 1
ATOM 3789 C CA . ARG A 1 473 ? -16.229 39.119 27.935 1.00 93.62 473 ARG A CA 1
ATOM 3790 C C . ARG A 1 473 ? -17.309 38.774 26.907 1.00 93.62 473 ARG A C 1
ATOM 3792 O O . ARG A 1 473 ? -18.300 39.490 26.832 1.00 93.62 473 ARG A O 1
ATOM 3799 N N . HIS A 1 474 ? -17.095 37.727 26.109 1.00 94.56 474 HIS A N 1
ATOM 3800 C CA . HIS A 1 474 ? -18.091 37.257 25.147 1.00 94.56 474 HIS A CA 1
ATOM 3801 C C . HIS A 1 474 ? -19.352 36.762 25.861 1.00 94.56 474 HIS A C 1
ATOM 3803 O O . HIS A 1 474 ? -20.430 37.262 25.571 1.00 94.56 474 HIS A O 1
ATOM 3809 N N . PHE A 1 475 ? -19.205 35.890 26.860 1.00 92.69 475 PHE A N 1
ATOM 3810 C CA . PHE A 1 475 ? -20.303 35.365 27.665 1.00 92.69 475 PHE A CA 1
ATOM 3811 C C . PHE A 1 475 ? -21.150 36.486 28.280 1.00 92.69 475 PHE A C 1
ATOM 3813 O O . PHE A 1 475 ? -22.348 36.543 28.035 1.00 92.69 475 PHE A O 1
ATOM 3820 N N . ARG A 1 476 ? -20.539 37.457 28.973 1.00 93.25 476 ARG A N 1
ATOM 3821 C CA . ARG A 1 476 ? -21.270 38.582 29.588 1.00 93.25 476 ARG A CA 1
ATOM 3822 C C . ARG A 1 476 ? -22.029 39.462 28.597 1.00 93.25 476 ARG A C 1
ATOM 3824 O O . ARG A 1 476 ? -23.014 40.080 28.979 1.00 93.25 476 ARG A O 1
ATOM 3831 N N . LYS A 1 477 ? -21.529 39.602 27.368 1.00 94.62 477 LYS A N 1
ATOM 3832 C CA . LYS A 1 477 ? -22.089 40.539 26.386 1.00 94.62 477 LYS A CA 1
ATOM 3833 C C . LYS A 1 477 ? -23.096 39.874 25.450 1.00 94.62 477 LYS A C 1
ATOM 3835 O O . LYS A 1 477 ? -24.069 40.509 25.070 1.00 94.62 477 LYS A O 1
ATOM 3840 N N . GLU A 1 478 ? -22.832 38.633 25.062 1.00 94.50 478 GLU A N 1
ATOM 3841 C CA . GLU A 1 478 ? -23.533 37.953 23.970 1.00 94.50 478 GLU A CA 1
ATOM 3842 C C . GLU A 1 478 ? -24.328 36.725 24.443 1.00 94.50 478 GLU A C 1
ATOM 3844 O O . GLU A 1 478 ? -25.156 36.237 23.687 1.00 94.50 478 GLU A O 1
ATOM 3849 N N . VAL A 1 479 ? -24.108 36.224 25.668 1.00 91.56 479 VAL A N 1
ATOM 3850 C CA . VAL A 1 479 ? -24.818 35.044 26.203 1.00 91.56 479 VAL A CA 1
ATOM 3851 C C . VAL A 1 479 ? -25.668 35.415 27.415 1.00 91.56 479 VAL A C 1
ATOM 3853 O O . VAL A 1 479 ? -26.887 35.305 27.355 1.00 91.56 479 VAL A O 1
ATOM 3856 N N . LEU A 1 480 ? -25.046 35.918 28.487 1.00 90.50 480 LEU A N 1
ATOM 3857 C CA . LEU A 1 480 ? -25.695 36.209 29.771 1.00 90.50 480 LEU A CA 1
ATOM 3858 C C . LEU A 1 480 ? -26.960 37.084 29.656 1.00 90.50 480 LEU A C 1
ATOM 3860 O O . LEU A 1 480 ? -27.953 36.722 30.278 1.00 90.50 480 LEU A O 1
ATOM 3864 N N . PRO A 1 481 ? -27.001 38.166 28.844 1.00 93.75 481 PRO A N 1
ATOM 3865 C CA . PRO A 1 481 ? -28.202 38.998 28.714 1.00 93.75 481 PRO A CA 1
ATOM 3866 C C . PRO A 1 481 ? -29.403 38.271 28.102 1.00 93.75 481 PRO A C 1
ATOM 3868 O O . PRO A 1 481 ? -30.514 38.792 28.156 1.00 93.75 481 PRO A O 1
ATOM 3871 N N . TYR A 1 482 ? -29.171 37.112 27.479 1.00 92.12 482 TYR A N 1
ATOM 3872 C CA . TYR A 1 482 ? -30.189 36.339 26.784 1.00 92.12 482 TYR A CA 1
ATOM 3873 C C . TYR A 1 482 ? -30.584 35.052 27.513 1.00 92.12 482 TYR A C 1
ATOM 3875 O O . TYR A 1 482 ? -31.510 34.388 27.062 1.00 92.12 482 TYR A O 1
ATOM 3883 N N . VAL A 1 483 ? -29.917 34.687 28.616 1.00 87.25 483 VAL A N 1
ATOM 3884 C CA . VAL A 1 483 ? -30.182 33.425 29.333 1.00 87.25 483 VAL A CA 1
ATOM 3885 C C . VAL A 1 483 ? -31.641 33.345 29.789 1.00 87.25 483 VAL A C 1
ATOM 3887 O O . VAL A 1 483 ? -32.280 32.323 29.568 1.00 87.25 483 VAL A O 1
ATOM 3890 N N . ASP A 1 484 ? -32.198 34.450 30.290 1.00 88.75 484 ASP A N 1
ATOM 3891 C CA . ASP A 1 484 ? -33.580 34.513 30.791 1.00 88.75 484 ASP A CA 1
ATOM 3892 C C . ASP A 1 484 ? -34.658 34.412 29.688 1.00 88.75 484 ASP A C 1
ATOM 3894 O O . ASP A 1 484 ? -35.848 34.349 29.993 1.00 88.75 484 ASP A O 1
ATOM 3898 N N . TYR A 1 485 ? -34.279 34.404 28.402 1.00 92.50 485 TYR A N 1
ATOM 3899 C CA . TYR A 1 485 ? -35.218 34.179 27.290 1.00 92.50 485 TYR A CA 1
ATOM 3900 C C . TYR A 1 485 ? -35.464 32.695 27.002 1.00 92.50 485 TYR A C 1
ATOM 3902 O O . TYR A 1 485 ? -36.323 32.373 26.179 1.00 92.50 485 TYR A O 1
ATOM 3910 N N . TYR A 1 486 ? -34.714 31.801 27.644 1.00 86.44 486 TYR A N 1
ATOM 3911 C CA . TYR A 1 486 ? -34.826 30.363 27.457 1.00 86.44 486 TYR A CA 1
ATOM 3912 C C . TYR A 1 486 ? -35.247 29.708 28.766 1.00 86.44 486 TYR A C 1
ATOM 3914 O O . TYR A 1 486 ? -34.691 29.994 29.822 1.00 86.44 486 TYR A O 1
ATOM 3922 N N . ASP A 1 487 ? -36.198 28.786 28.674 1.00 85.38 487 ASP A N 1
ATOM 3923 C CA . ASP A 1 487 ? -36.474 27.830 29.740 1.00 85.38 487 ASP A CA 1
ATOM 3924 C C . ASP A 1 487 ? -35.812 26.506 29.348 1.00 85.38 487 ASP A C 1
ATOM 3926 O O . ASP A 1 487 ? -36.071 25.972 28.265 1.00 85.38 487 ASP A O 1
ATOM 3930 N N . VAL A 1 488 ? -34.887 26.023 30.178 1.00 84.06 488 VAL A N 1
ATOM 3931 C CA . VAL A 1 488 ? -34.111 24.809 29.904 1.00 84.06 488 VAL A CA 1
ATOM 3932 C C . VAL A 1 488 ? -34.501 23.748 30.915 1.00 84.06 488 VAL A C 1
ATOM 3934 O O . VAL A 1 488 ? -34.149 23.819 32.089 1.00 84.06 488 VAL A O 1
ATOM 3937 N N . THR A 1 489 ? -35.187 22.720 30.430 1.00 84.81 489 THR A N 1
ATOM 3938 C CA . THR A 1 489 ? -35.536 21.533 31.209 1.00 84.81 489 THR A CA 1
ATOM 3939 C C . THR A 1 489 ? -34.730 20.341 30.715 1.00 84.81 489 THR A C 1
ATOM 3941 O O . THR A 1 489 ? -34.713 20.075 29.513 1.00 84.81 489 THR A O 1
ATOM 3944 N N . VAL A 1 490 ? -34.106 19.596 31.627 1.00 85.00 490 VAL A N 1
ATOM 3945 C CA . VAL A 1 490 ? -33.422 18.331 31.321 1.00 85.00 490 VAL A CA 1
ATOM 3946 C C . VAL A 1 490 ? -34.258 17.195 31.911 1.00 85.00 490 VAL A C 1
ATOM 3948 O O . VAL A 1 490 ? -34.155 16.936 33.109 1.00 85.00 490 VAL A O 1
ATOM 3951 N N . PRO A 1 491 ? -35.160 16.578 31.130 1.00 86.50 491 PRO A N 1
ATOM 3952 C CA . PRO A 1 491 ? -35.970 15.477 31.626 1.00 86.50 491 PRO A CA 1
ATOM 3953 C C . PRO A 1 491 ? -35.161 14.176 31.653 1.00 86.50 491 PRO A C 1
ATOM 3955 O O . PRO A 1 491 ? -34.358 13.922 30.757 1.00 86.50 491 PRO A O 1
ATOM 3958 N N . ASP A 1 492 ? -35.444 13.310 32.627 1.00 86.69 492 ASP A N 1
ATOM 3959 C CA . ASP A 1 492 ? -34.840 11.971 32.692 1.00 86.69 492 ASP A CA 1
ATOM 3960 C C . ASP A 1 492 ? -35.293 11.072 31.525 1.00 86.69 492 ASP A C 1
ATOM 3962 O O . ASP A 1 492 ? -34.587 10.146 31.125 1.00 86.69 492 ASP A O 1
ATOM 3966 N N . GLN A 1 493 ? -36.485 11.331 30.972 1.00 87.38 493 GLN A N 1
ATOM 3967 C CA . GLN A 1 493 ? -37.043 10.630 29.815 1.00 87.38 493 GLN A CA 1
ATOM 3968 C C . GLN A 1 493 ? -37.815 11.592 28.913 1.00 87.38 493 GLN A C 1
ATOM 3970 O O . GLN A 1 493 ? -38.569 12.443 29.383 1.00 87.38 493 GLN A O 1
ATOM 3975 N N . LEU A 1 494 ? -37.664 11.419 27.601 1.00 88.81 494 LEU A N 1
ATOM 3976 C CA . LEU A 1 494 ? -38.391 12.198 26.603 1.00 88.81 494 LEU A CA 1
ATOM 3977 C C . LEU A 1 494 ? -39.756 11.569 26.301 1.00 88.81 494 LEU A C 1
ATOM 3979 O O . LEU A 1 494 ? -39.890 10.347 26.219 1.00 88.81 494 LEU A O 1
ATOM 3983 N N . SER A 1 495 ? -40.774 12.408 26.090 1.00 92.31 495 SER A N 1
ATOM 3984 C CA . SER A 1 495 ? -42.065 11.936 25.586 1.00 92.31 495 SER A CA 1
ATOM 3985 C C . SER A 1 495 ? -41.950 11.506 24.117 1.00 92.31 495 SER A C 1
ATOM 3987 O O . SER A 1 495 ? -41.054 11.946 23.400 1.00 92.31 495 SER A O 1
ATOM 3989 N N . ILE A 1 496 ? -42.897 10.703 23.615 1.00 93.25 496 ILE A N 1
ATOM 3990 C CA . ILE A 1 496 ? -42.944 10.320 22.185 1.00 93.25 496 ILE A CA 1
ATOM 3991 C C . ILE A 1 496 ? -42.957 11.561 21.280 1.00 93.25 496 ILE A C 1
ATOM 3993 O O . ILE A 1 496 ? -42.326 11.583 20.222 1.00 93.25 496 ILE A O 1
ATOM 3997 N N . ARG A 1 497 ? -43.659 12.619 21.706 1.00 93.69 497 ARG A N 1
ATOM 3998 C CA . ARG A 1 497 ? -43.699 13.890 20.981 1.00 93.69 497 ARG A CA 1
ATOM 3999 C C . ARG A 1 497 ? -42.309 14.520 20.909 1.00 93.69 497 ARG A C 1
ATOM 4001 O O . ARG A 1 497 ? -41.900 14.918 19.823 1.00 93.69 497 ARG A O 1
ATOM 4008 N N . ASP A 1 498 ? -41.601 14.595 22.030 1.00 92.00 498 ASP A N 1
ATOM 4009 C CA . ASP A 1 498 ? -40.274 15.217 22.085 1.00 92.00 498 ASP A CA 1
ATOM 4010 C C . ASP A 1 498 ? -39.249 14.391 21.305 1.00 92.00 498 ASP A C 1
ATOM 4012 O O . ASP A 1 498 ? -38.488 14.955 20.526 1.00 92.00 498 ASP A O 1
ATOM 4016 N N . LEU A 1 499 ? -39.311 13.057 21.394 1.00 91.75 499 LEU A N 1
ATOM 4017 C CA . LEU A 1 499 ? -38.509 12.152 20.565 1.00 91.75 499 LEU A CA 1
ATOM 4018 C C . LEU A 1 499 ? -38.739 12.390 19.070 1.00 91.75 499 LEU A C 1
ATOM 4020 O O . LEU A 1 499 ? -37.780 12.462 18.308 1.00 91.75 499 LEU A O 1
ATOM 4024 N N . THR A 1 500 ? -39.993 12.584 18.650 1.00 94.44 500 THR A N 1
ATOM 4025 C CA . THR A 1 500 ? -40.325 12.914 17.252 1.00 94.44 500 THR A CA 1
ATOM 4026 C C . THR A 1 500 ? -39.679 14.231 16.820 1.00 94.44 500 THR A C 1
ATOM 4028 O O . THR A 1 500 ? -39.167 14.340 15.707 1.00 94.44 500 THR A O 1
ATOM 4031 N N . VAL A 1 501 ? -39.685 15.239 17.696 1.00 94.38 501 VAL A N 1
ATOM 4032 C CA . VAL A 1 501 ? -39.050 16.535 17.427 1.00 94.38 501 VAL A CA 1
ATOM 4033 C C . VAL A 1 501 ? -37.531 16.386 17.341 1.00 94.38 501 VAL A C 1
ATOM 4035 O O . VAL A 1 501 ? -36.940 16.850 16.368 1.00 94.38 501 VAL A O 1
ATOM 4038 N N . CYS A 1 502 ? -36.903 15.697 18.297 1.00 92.31 502 CYS A N 1
ATOM 4039 C CA . CYS A 1 502 ? -35.466 15.428 18.288 1.00 92.31 502 CYS A CA 1
ATOM 4040 C C . CYS A 1 502 ? -35.040 14.659 17.032 1.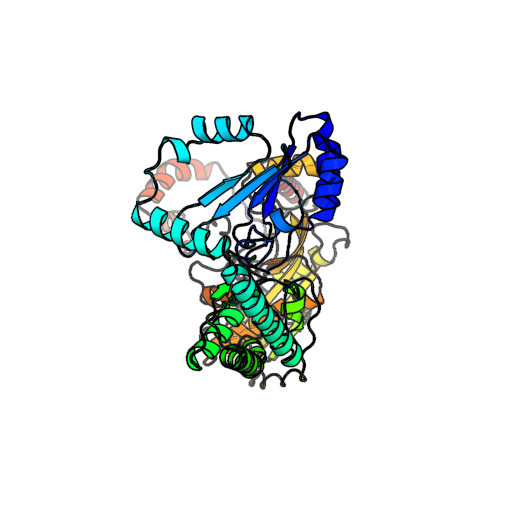00 92.31 502 CYS A C 1
ATOM 4042 O O . CYS A 1 502 ? -34.058 15.027 16.390 1.00 92.31 502 CYS A O 1
ATOM 4044 N N . TYR A 1 503 ? -35.805 13.638 16.640 1.00 94.25 503 TYR A N 1
ATOM 4045 C CA . TYR A 1 503 ? -35.537 12.867 15.431 1.00 94.25 503 TYR A CA 1
ATOM 4046 C C . TYR A 1 503 ? -35.658 13.727 14.169 1.00 94.25 503 TYR A C 1
ATOM 4048 O O . TYR A 1 503 ? -34.785 13.694 13.306 1.00 94.25 503 TYR A O 1
ATOM 4056 N N . LYS A 1 504 ? -36.678 14.590 14.090 1.00 95.25 504 LYS A N 1
ATOM 4057 C CA . LYS A 1 504 ? -36.808 15.545 12.984 1.00 95.25 504 LYS A CA 1
ATOM 4058 C C . LYS A 1 504 ? -35.601 16.486 12.898 1.00 95.25 504 LYS A C 1
ATOM 4060 O O . LYS A 1 504 ? -35.084 16.702 11.805 1.00 95.25 504 LYS A O 1
ATOM 4065 N N . MET A 1 505 ? -35.134 17.017 14.030 1.00 94.62 505 MET A N 1
ATOM 4066 C CA . MET A 1 505 ? -33.932 17.859 14.069 1.00 94.62 505 MET A CA 1
ATOM 4067 C C . MET A 1 505 ? -32.690 17.091 13.604 1.00 94.62 505 MET A C 1
ATOM 4069 O O . MET A 1 505 ? -31.878 17.631 12.856 1.00 94.62 505 MET A O 1
ATOM 4073 N N . TYR A 1 506 ? -32.559 15.820 13.993 1.00 92.69 506 TYR A N 1
ATOM 4074 C CA . TYR A 1 506 ? -31.511 14.938 13.486 1.00 92.69 506 TYR A CA 1
ATOM 4075 C C . TYR A 1 506 ? -31.577 14.795 11.955 1.00 92.69 506 TYR A C 1
ATOM 4077 O O . TYR A 1 506 ? -30.563 15.022 11.294 1.00 92.69 506 TYR A O 1
ATOM 4085 N N . CYS A 1 507 ? -32.749 14.504 11.379 1.00 93.31 507 CYS A N 1
ATOM 4086 C CA . CYS A 1 507 ? -32.927 14.398 9.926 1.00 93.31 507 CYS A CA 1
ATOM 4087 C C . CYS A 1 507 ? -32.588 15.714 9.204 1.00 93.31 507 CYS A C 1
ATOM 4089 O O . CYS A 1 507 ? -31.959 15.697 8.148 1.00 93.31 507 CYS A O 1
ATOM 4091 N N . GLU A 1 508 ? -32.956 16.865 9.778 1.00 93.75 508 GLU A N 1
ATOM 4092 C CA . GLU A 1 508 ? -32.619 18.182 9.223 1.00 93.75 508 GLU A CA 1
ATOM 4093 C C . GLU A 1 508 ? -31.103 18.424 9.206 1.00 93.75 508 GLU A C 1
ATOM 4095 O O . GLU A 1 508 ? -30.568 18.875 8.191 1.00 93.75 508 GLU A O 1
ATOM 4100 N N . VAL A 1 509 ? -30.383 18.080 10.279 1.00 91.31 509 VAL A N 1
ATOM 4101 C CA . VAL A 1 509 ? -28.911 18.149 10.294 1.00 91.31 509 VAL A CA 1
ATOM 4102 C C . VAL A 1 509 ? -28.324 17.177 9.274 1.00 91.31 509 VAL A C 1
ATOM 4104 O O . VAL A 1 509 ? -27.453 17.555 8.491 1.00 91.31 509 VAL A O 1
ATOM 4107 N N . LYS A 1 510 ? -28.827 15.940 9.240 1.00 88.38 510 LYS A N 1
ATOM 4108 C CA . LYS A 1 510 ? -28.334 14.877 8.363 1.00 88.38 510 LYS A CA 1
ATOM 4109 C C . LYS A 1 510 ? -28.472 15.223 6.880 1.00 88.38 510 LYS A C 1
ATOM 4111 O O . LYS A 1 510 ? -27.549 14.967 6.111 1.00 88.38 510 LYS A O 1
ATOM 4116 N N . ALA A 1 511 ? -29.590 15.828 6.488 1.00 88.75 511 ALA A N 1
ATOM 4117 C CA . ALA A 1 511 ? -29.859 16.216 5.106 1.00 88.75 511 ALA A CA 1
ATOM 4118 C C . ALA A 1 511 ? -28.988 17.388 4.618 1.00 88.75 511 ALA A C 1
ATOM 4120 O O . ALA A 1 511 ? -28.815 17.556 3.413 1.00 88.75 511 ALA A O 1
ATOM 4121 N N . ASN A 1 512 ? -28.454 18.201 5.537 1.00 88.25 512 ASN A N 1
ATOM 4122 C CA . ASN A 1 512 ? -27.737 19.435 5.205 1.00 88.25 512 ASN A CA 1
ATOM 4123 C C . ASN A 1 512 ? -26.238 19.403 5.548 1.00 88.25 512 ASN A C 1
ATOM 4125 O O . ASN A 1 512 ? -25.519 20.322 5.161 1.00 88.25 512 ASN A O 1
ATOM 4129 N N . ASN A 1 513 ? -25.752 18.382 6.261 1.00 88.31 513 ASN A N 1
ATOM 4130 C CA . ASN A 1 513 ? -24.361 18.294 6.693 1.00 88.31 513 ASN A CA 1
ATOM 4131 C C . ASN A 1 513 ? -23.691 16.986 6.242 1.00 88.31 513 ASN A C 1
ATOM 4133 O O . ASN A 1 513 ? -23.939 15.913 6.795 1.00 88.31 513 ASN A O 1
ATOM 4137 N N . PHE A 1 514 ? -22.775 17.101 5.278 1.00 88.00 514 PHE A N 1
ATOM 4138 C CA . PHE A 1 514 ? -21.993 15.982 4.741 1.00 88.00 514 PHE A CA 1
ATOM 4139 C C . PHE A 1 514 ? -20.597 15.842 5.369 1.00 88.00 514 PHE A C 1
ATOM 4141 O O . PHE A 1 514 ? -19.788 15.068 4.858 1.00 88.00 514 PHE A O 1
ATOM 4148 N N . SER A 1 515 ? -20.296 16.567 6.455 1.00 84.19 515 SER A N 1
ATOM 4149 C CA . SER A 1 515 ? -18.984 16.498 7.116 1.00 84.19 515 SER A CA 1
ATOM 4150 C C . SER A 1 515 ? -18.702 15.139 7.766 1.00 84.19 515 SER A C 1
ATOM 4152 O O . SER A 1 515 ? -17.548 14.724 7.835 1.00 84.19 515 SER A O 1
ATOM 4154 N N . ILE A 1 516 ? -19.751 14.434 8.207 1.00 87.06 516 ILE A N 1
ATOM 4155 C CA . ILE A 1 516 ? -19.706 13.028 8.623 1.00 87.06 516 ILE A CA 1
ATOM 4156 C C . ILE A 1 516 ? -20.818 12.285 7.880 1.00 87.06 516 ILE A C 1
ATOM 4158 O O . ILE A 1 516 ? -21.989 12.310 8.269 1.00 87.06 516 ILE A O 1
ATOM 4162 N N . ASN A 1 517 ? -20.465 11.624 6.777 1.00 90.38 517 ASN A N 1
ATOM 4163 C CA . ASN A 1 517 ? -21.452 10.959 5.930 1.00 90.38 517 ASN A CA 1
ATOM 4164 C C . ASN A 1 517 ? -21.696 9.503 6.365 1.00 90.38 517 ASN A C 1
ATOM 4166 O O . ASN A 1 517 ? -21.083 8.576 5.848 1.00 90.38 517 ASN A O 1
ATOM 4170 N N . ASN A 1 518 ? -22.601 9.294 7.321 1.00 89.81 518 ASN A N 1
ATOM 4171 C CA . ASN A 1 518 ? -23.110 7.974 7.731 1.00 89.81 518 ASN A CA 1
ATOM 4172 C C . ASN A 1 518 ? -24.471 7.619 7.085 1.00 89.81 518 ASN A C 1
ATOM 4174 O O . ASN A 1 518 ? -25.002 8.376 6.267 1.00 89.81 518 ASN A O 1
ATOM 4178 N N . PHE A 1 519 ? -25.027 6.453 7.418 1.00 91.50 519 PHE A N 1
ATOM 4179 C CA . PHE A 1 519 ? -26.416 6.113 7.101 1.00 91.50 519 PHE A CA 1
ATOM 4180 C C . PHE A 1 519 ? -27.381 6.822 8.059 1.00 91.50 519 PHE A C 1
ATOM 4182 O O . PHE A 1 519 ? -26.992 7.230 9.155 1.00 91.50 519 PHE A O 1
ATOM 4189 N N . GLU A 1 520 ? -28.616 7.032 7.609 1.00 90.94 520 GLU A N 1
ATOM 4190 C CA . GLU A 1 520 ? -29.680 7.564 8.462 1.00 90.94 520 GLU A CA 1
ATOM 4191 C C . GLU A 1 520 ? -30.118 6.485 9.459 1.00 90.94 520 GLU A C 1
ATOM 4193 O O . GLU A 1 520 ? -30.305 5.331 9.071 1.00 90.94 520 GLU A O 1
ATOM 4198 N N . TYR A 1 521 ? -30.253 6.844 10.734 1.00 89.06 521 TYR A N 1
ATOM 4199 C CA . TYR A 1 521 ? -30.769 5.946 11.766 1.00 89.06 521 TYR A CA 1
ATOM 4200 C C . TYR A 1 521 ? -32.297 5.932 11.740 1.00 89.06 521 TYR A C 1
ATOM 4202 O O . TYR A 1 521 ? -32.919 6.972 11.530 1.00 89.06 521 TYR A O 1
ATOM 4210 N N . SER A 1 522 ? -32.905 4.772 11.982 1.00 83.88 522 SER A N 1
ATOM 4211 C CA . SER A 1 522 ? -34.355 4.658 12.160 1.00 83.88 522 SER A CA 1
ATOM 4212 C C . SER A 1 522 ? -34.814 5.309 13.468 1.00 83.88 522 SER A C 1
ATOM 4214 O O . SER A 1 522 ? -34.050 5.360 14.435 1.00 83.88 522 SER A O 1
ATOM 4216 N N . MET A 1 523 ? -36.059 5.796 13.471 1.00 79.62 523 MET A N 1
ATOM 4217 C CA . MET A 1 523 ? -36.733 6.351 14.650 1.00 79.62 523 MET A CA 1
ATOM 4218 C C . MET A 1 523 ? -37.038 5.296 15.713 1.00 79.62 523 MET A C 1
ATOM 4220 O O . MET A 1 523 ? -37.406 4.163 15.321 1.00 79.62 523 MET A O 1
#

Radius of gyration: 30.61 Å; chains: 1; bounding box: 74×67×78 Å

InterPro domains:
  IPR004839 Aminotransferase, class I/classII, large domain [PF00155] (2-231)
  IPR015421 Pyridoxal phosphate-dependent transferase, major domain [G3DSA:3.40.640.10] (1-139)
  IPR015422 Pyridoxal phosphate-dependent transferase, small domain [G3DSA:3.90.1150.10] (140-230)
  IPR015424 Pyridoxal phosphate-dependent transferase [SSF53383] (1-239)
  IPR050087 8-amino-7-oxononanoate synthase class-II [PTHR13693] (1-234)

Sequence (523 aa):
MDELENYLKTLNNRYEKVWYMADGIYSMYGDCLPVEKIKELMHRYKRLFVYVDDVHGMSWKGVNGTGFIKSHWDSIPDRMVLVSTLSKTFGASGAFVVSGDYLLMSKIRNFGGPLTFSAQLEPSAVAAAIASAKIHLSTEIIEKQQKLQKRIDALQNALVHAGIPLMSTGDTPVFFIPTGMPDTAYTLMRKLSIDACFVNPALFPAVPVNNAGLRITVSNHNSLQDIDYLARLLEKHYDKALVATGNSYKKVGRAFKRQFVPKKEEPAKKEDLFHSAVYSSIAEIDEVLWNSVLDDQAFDYAGTKFLQGYFSSLPSDDPNHMQFKYYLVRNSSGSVEALTYTTVSLWKEDMLSHEMVSERIEKIRLEDPTFLTERVMGMGSSFTEGSHMYINKGSKDLRFLQRAFFDCIEGEFEKGGYGKLVLRDFKKRYFLYHTAQDRGYLVADMPDAAVFCDFNWNTLEEFEQQLSKRSRRHFRKEVLPYVDYYDVTVPDQLSIRDLTVCYKMYCEVKANNFSINNFEYSM

pLDDT: mean 91.19, std 7.06, range [46.38, 98.19]

Organism: NCBI:txid913024

Foldseek 3Di:
DVVVVVVLVVCLVPDQADEDEEEQAQQAQRDGDPQVVVVVCVVVRVRYAYEYEQQQFALLDAQLRRGSNVNVDPDAEQSYKYKYACVPPLVAGDIDIDHPNPVVVVCCCVPVCCNVPDDDDDPVRVVSSVVSSVCSVDCVSVVQNVLQQVLLVLLLVLLVVLLFDWSDSDSGQKTWGWDQFQQLAVQLQVQCVVVVHHWDWQAPPNDALRGTTTMGGTGSPQDSVNSNVVSVSCSVPNLVSCLVLVHDQVSRCVSSVHHRDGPDPRPDRDDQQKDKDKDQALVVPDQVLQCVFQVDDCRRSVNVNVQCVPLCPDDPPPQSRWGKMKMFIAGPVRDTFKIAMKIWGKWQQCQQPDLVVLVVVVVVCVVVVCPRIWTETETPGLPDEADRMGGHPVDPPRVSSLVVVCSNQVVVVVVVVTDYYYYDRADPPHPCVVVCSRGRDDDDDDPDDDDDDDPPDDDPVRVLVPDDPVVSVCCVPPPVVCVVVDDDDDDPDDDPVVVVVVLVVVVVCQVPDSNRPGDRDDD